Protein AF-A0A7V8XUY5-F1 (afdb_monomer_lite)

Secondary structure (DSSP, 8-state):
----EEEEE--SSGGG--SEEEEEE----GGGSS-----HHHH-BTTBTTTTS-HHHHHHHHTT-EEEEEE----SS--SEEEE-TTS-EEEEE--TT-HHHHHHHHHHHHHHHHHHHSS--SEEEEEEEGGGHHHHHHHHHSTT-S--TTSS-S-SEEEEES-GGG-S-S--EETTEE-TT-SHHHHHTPPEEEEEEETT---B-SS---TT--SBHHHHHHHHHHHHIIIIITTTEEEEEETT--S--STTSGGGEETTTEE---THHHHHHHHHHHHHHHHH--PPPPPB-SSHHHH-SS-SS--SSPPB--HHHHS-SEEEEEPPTTSTTTGGGSEEEEE-BSSSBPPB-TTS-B--SSSSSS--BPPBHHHHHHHTTSS-TT----HHHHHHHHHHHHHHHHHTT-S-HHHHHHHHHHHHH-

Sequence (427 aa):
DKGSAIMLLYPEESAGWNGRMWLTAHGAGPSFRDGSLKPWDKNYNPADTWRDISKHERLMLSKGFALAKTRRSAHKDRGDITVTFDDGTRAQERNLTEQPKMLLGWGLLAENVMKARLGKEPSRTYWYGHSSGARPGRLVNYQPGLNKGADGKPIIDGILAGDSGAGMWQPILHENGKDVLFTIPEDRARFVKQIETSHMLYWNTTEDDPPSYATRDYLANKRLNARVLRDKGLGDKHRVYEIEGISHSGGEYLPEGKRAPDVDILDVSRVMDAMIDLLDNWVEKGIEPPPSMSSWHELGDLDKDGVIENPAIRLPELACPTGIYAPYPPSGKDAGITETFFTPFDGKELEPLDGRGLFVDMNFTRVRDFRETIDQAWIRLGLLKPGERFSKDAYNACVKKSLETLKARKLLTPRVHEFYTQRMKTN

Radius of gyration: 22.45 Å; chains: 1; bounding box: 61×52×62 Å

Structure (mmCIF, N/CA/C/O backbone):
data_AF-A0A7V8XUY5-F1
#
_entry.id   AF-A0A7V8XUY5-F1
#
loop_
_atom_site.group_PDB
_atom_site.id
_atom_site.type_symbol
_atom_site.label_atom_id
_atom_site.label_alt_id
_atom_site.label_comp_id
_atom_site.label_asym_id
_atom_site.label_entity_id
_atom_site.label_seq_id
_atom_site.pdbx_PDB_ins_code
_atom_site.Cartn_x
_atom_site.Cartn_y
_atom_site.Cartn_z
_atom_site.occupancy
_atom_site.B_iso_or_equiv
_atom_site.auth_seq_id
_atom_site.auth_comp_id
_atom_site.auth_asym_id
_atom_site.auth_atom_id
_atom_site.pdbx_PDB_model_num
ATOM 1 N N . ASP A 1 1 ? -31.553 1.778 -3.150 1.00 53.78 1 ASP A N 1
ATOM 2 C CA . ASP A 1 1 ? -31.383 2.216 -1.754 1.00 53.78 1 ASP A CA 1
ATOM 3 C C . ASP A 1 1 ? -30.011 2.828 -1.566 1.00 53.78 1 ASP A C 1
ATOM 5 O O . ASP A 1 1 ? -29.052 2.306 -2.120 1.00 53.78 1 ASP A O 1
ATOM 9 N N . LYS A 1 2 ? -29.941 3.965 -0.865 1.00 63.38 2 LYS A N 1
ATOM 10 C CA . LYS A 1 2 ? -28.682 4.577 -0.416 1.00 63.38 2 LYS A CA 1
ATOM 11 C C . LYS A 1 2 ? -28.405 4.071 0.998 1.00 63.38 2 LYS A C 1
ATOM 13 O O . LYS A 1 2 ? -29.343 3.933 1.782 1.00 63.38 2 LYS A O 1
ATOM 18 N N . GLY A 1 3 ? -27.152 3.780 1.319 1.00 70.62 3 GLY A N 1
ATOM 19 C CA . GLY A 1 3 ? -26.808 3.347 2.663 1.00 70.62 3 GLY A CA 1
ATOM 20 C C . GLY A 1 3 ? -25.438 2.707 2.789 1.00 70.62 3 GLY A C 1
ATOM 21 O O . GLY A 1 3 ? -24.677 2.547 1.826 1.00 70.62 3 GLY A O 1
ATOM 22 N N . SER A 1 4 ? -25.186 2.301 4.025 1.00 79.19 4 SER A N 1
ATOM 23 C CA . SER A 1 4 ? -23.913 1.815 4.516 1.00 79.19 4 SER A CA 1
ATOM 24 C C . SER A 1 4 ? -24.110 0.484 5.246 1.00 79.19 4 SER A C 1
ATOM 26 O O . SER A 1 4 ? -25.086 0.313 5.974 1.00 79.19 4 SER A O 1
ATOM 28 N N . ALA A 1 5 ? -23.207 -0.471 5.042 1.00 81.75 5 ALA A N 1
ATOM 29 C CA . ALA A 1 5 ? -23.271 -1.803 5.636 1.00 81.75 5 ALA A CA 1
ATOM 30 C C . ALA A 1 5 ? -21.886 -2.357 5.960 1.00 81.75 5 ALA A C 1
ATOM 32 O O . ALA A 1 5 ? -20.858 -1.868 5.495 1.00 81.75 5 ALA A O 1
ATOM 33 N N . ILE A 1 6 ? -21.889 -3.441 6.724 1.00 87.56 6 ILE A N 1
ATOM 34 C CA . ILE A 1 6 ? -20.732 -4.287 6.962 1.00 87.56 6 ILE A CA 1
ATOM 35 C C . ILE A 1 6 ? -21.063 -5.711 6.512 1.00 87.56 6 ILE A C 1
ATOM 37 O O . ILE A 1 6 ? -22.145 -6.229 6.782 1.00 87.56 6 ILE A O 1
ATOM 41 N N . MET A 1 7 ? -20.136 -6.331 5.793 1.00 88.62 7 MET A N 1
ATOM 42 C CA . MET A 1 7 ? -20.178 -7.736 5.412 1.00 88.62 7 MET A CA 1
ATOM 43 C C . MET A 1 7 ? -19.160 -8.486 6.264 1.00 88.62 7 MET A C 1
ATOM 45 O O . MET A 1 7 ? -17.986 -8.121 6.286 1.00 88.62 7 MET A O 1
ATOM 49 N N . LEU A 1 8 ? -19.614 -9.525 6.960 1.00 93.00 8 LEU A N 1
ATOM 50 C CA . LEU A 1 8 ? -18.765 -10.358 7.805 1.00 93.00 8 LEU A CA 1
ATOM 51 C C . LEU A 1 8 ? -18.501 -11.690 7.107 1.00 93.00 8 LEU A C 1
ATOM 53 O O . LEU A 1 8 ? -19.445 -12.367 6.707 1.00 93.00 8 LEU A O 1
ATOM 57 N N . LEU A 1 9 ? -17.229 -12.058 6.972 1.00 93.25 9 LEU A N 1
ATOM 58 C CA . LEU A 1 9 ? -16.797 -13.361 6.479 1.00 93.25 9 LEU A CA 1
ATOM 59 C C . LEU A 1 9 ? -15.924 -14.007 7.550 1.00 93.25 9 LEU A C 1
ATOM 61 O O . LEU A 1 9 ? -14.898 -13.460 7.949 1.00 93.25 9 LEU A O 1
ATOM 65 N N . TYR A 1 10 ? -16.348 -15.167 8.026 1.00 94.19 10 TYR A N 1
ATOM 66 C CA . TYR A 1 10 ? -15.677 -15.946 9.059 1.00 94.19 10 TYR A CA 1
ATOM 67 C C . TYR A 1 10 ? -15.981 -17.432 8.814 1.00 94.19 10 TYR A C 1
ATOM 69 O O . TYR A 1 10 ? -16.979 -17.737 8.153 1.00 94.19 10 TYR A O 1
ATOM 77 N N . PRO A 1 11 ? -15.123 -18.360 9.269 1.00 91.69 11 PRO A N 1
ATOM 78 C CA . PRO A 1 11 ? -15.389 -19.786 9.117 1.00 91.69 11 PRO A CA 1
ATOM 79 C C . PRO A 1 11 ? -16.588 -20.198 9.973 1.00 91.69 11 PRO A C 1
ATOM 81 O O . PRO A 1 11 ? -16.829 -19.610 11.023 1.00 91.69 11 PRO A O 1
ATOM 84 N N . GLU A 1 12 ? -17.318 -21.219 9.531 1.00 89.94 12 GLU A N 1
ATOM 85 C CA . GLU A 1 12 ? -18.461 -21.767 10.273 1.00 89.94 12 GLU A 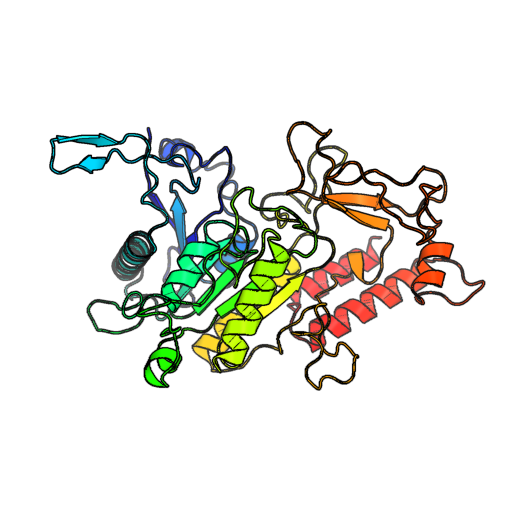CA 1
ATOM 86 C C . GLU A 1 12 ? -18.035 -22.309 11.643 1.00 89.94 12 GLU A C 1
ATOM 88 O O . GLU A 1 12 ? -18.663 -22.017 12.657 1.00 89.94 12 GLU A O 1
ATOM 93 N N . GLU A 1 13 ? -16.901 -23.012 11.673 1.00 90.31 13 GLU A N 1
ATOM 94 C CA . GLU A 1 13 ? -16.336 -23.604 12.878 1.00 90.31 13 GLU A CA 1
ATOM 95 C C . GLU A 1 13 ? -15.148 -22.801 13.410 1.00 90.31 13 GLU A C 1
ATOM 97 O O . GLU A 1 13 ? -14.248 -22.394 12.664 1.00 90.31 13 GLU A O 1
ATOM 102 N N . SER A 1 14 ? -15.082 -22.656 14.737 1.00 91.19 14 SER A N 1
ATOM 103 C CA . SER A 1 14 ? -14.012 -21.910 15.419 1.00 91.19 14 SER A CA 1
ATOM 104 C C . SER A 1 14 ? -12.604 -22.453 15.131 1.00 91.19 14 SER A C 1
ATOM 106 O O . SER A 1 14 ? -11.641 -21.687 15.135 1.00 91.19 14 SER A O 1
ATOM 108 N N . ALA A 1 15 ? -12.478 -23.750 14.827 1.00 91.19 15 ALA A N 1
ATOM 109 C CA . ALA A 1 15 ? -11.212 -24.397 14.485 1.00 91.19 15 ALA A CA 1
ATOM 110 C C . ALA A 1 15 ? -10.602 -23.888 13.165 1.00 91.19 15 ALA A C 1
ATOM 112 O O . ALA A 1 15 ? -9.388 -23.958 12.987 1.00 91.19 15 ALA A O 1
ATOM 113 N N . GLY A 1 16 ? -11.421 -23.354 12.250 1.00 91.56 16 GLY A N 1
ATOM 114 C CA . GLY A 1 16 ? -10.955 -22.759 10.994 1.00 91.56 16 GLY A CA 1
ATOM 115 C C . GLY A 1 16 ? -10.459 -21.317 11.136 1.00 91.56 16 GLY A C 1
ATOM 116 O O . GLY A 1 16 ? -9.984 -20.734 10.162 1.00 91.56 16 GLY A O 1
ATOM 117 N N . TRP A 1 17 ? -10.593 -20.716 12.322 1.00 97.12 17 TRP A N 1
ATOM 118 C CA . TRP A 1 17 ? -10.277 -19.315 12.577 1.00 97.12 17 TRP A CA 1
ATOM 119 C C . TRP A 1 17 ? -8.989 -19.171 13.385 1.00 97.12 17 TRP A C 1
ATOM 121 O O . TRP A 1 17 ? -8.842 -19.735 14.468 1.00 97.12 17 TRP A O 1
ATOM 131 N N . ASN A 1 18 ? -8.077 -18.320 12.916 1.00 97.12 18 ASN A N 1
ATOM 132 C CA . ASN A 1 18 ? -6.819 -18.041 13.608 1.00 97.12 18 ASN A CA 1
ATOM 133 C C . ASN A 1 18 ? -6.971 -17.118 14.838 1.00 97.12 18 ASN A C 1
ATOM 135 O O . ASN A 1 18 ? -5.969 -16.717 15.426 1.00 97.12 18 ASN A O 1
ATOM 139 N N . GLY A 1 19 ? -8.202 -16.755 15.216 1.00 97.56 19 GLY A N 1
ATOM 140 C CA . GLY A 1 19 ? -8.490 -15.889 16.359 1.00 97.56 19 GLY A CA 1
ATOM 141 C C . GLY A 1 19 ? -8.401 -14.388 16.076 1.00 97.56 19 GLY A C 1
ATOM 142 O O . GLY A 1 19 ? -8.595 -13.612 17.000 1.00 97.56 19 GLY A O 1
ATOM 143 N N . ARG A 1 20 ? -8.125 -13.951 14.840 1.00 98.38 20 ARG A N 1
ATOM 144 C CA . ARG A 1 20 ? -7.901 -12.536 14.490 1.00 98.38 20 ARG A CA 1
ATOM 145 C C . ARG A 1 20 ? -8.795 -12.072 13.337 1.00 98.38 20 ARG A C 1
ATOM 147 O O . ARG A 1 20 ? -9.275 -12.891 12.547 1.00 98.38 20 ARG A O 1
ATOM 154 N N . MET A 1 21 ? -9.025 -10.766 13.226 1.00 98.56 21 MET A N 1
ATOM 155 C CA . MET A 1 21 ? -9.943 -10.177 12.242 1.00 98.56 21 MET A CA 1
ATOM 156 C C . MET A 1 21 ? -9.320 -8.981 11.513 1.00 98.56 21 MET A C 1
ATOM 158 O O . MET A 1 21 ? -8.529 -8.245 12.090 1.00 98.56 21 MET A O 1
ATOM 162 N N . TRP A 1 22 ? -9.715 -8.754 10.260 1.00 98.69 22 TRP A N 1
ATOM 163 C CA . TRP A 1 22 ? -9.459 -7.513 9.526 1.00 98.69 22 TRP A CA 1
ATOM 164 C C . TRP A 1 22 ? -10.738 -6.693 9.369 1.00 98.69 22 TRP A C 1
ATOM 166 O O . TRP A 1 22 ? -11.705 -7.182 8.796 1.00 98.69 22 TRP A O 1
ATOM 176 N N . LEU A 1 23 ? -10.728 -5.432 9.794 1.00 97.94 23 LEU A N 1
ATOM 177 C CA . LEU A 1 23 ? -11.680 -4.411 9.365 1.00 97.94 23 LEU A CA 1
ATOM 178 C C . LEU A 1 23 ? -11.175 -3.787 8.058 1.00 97.94 23 LEU A C 1
ATOM 180 O O . LEU A 1 23 ? -10.074 -3.230 8.027 1.00 97.94 23 LEU A O 1
ATOM 184 N N . THR A 1 24 ? -11.961 -3.870 6.979 1.00 95.75 24 THR A N 1
ATOM 185 C CA . THR A 1 24 ? -11.545 -3.374 5.657 1.00 95.75 24 THR A CA 1
ATOM 186 C C . THR A 1 24 ? -12.368 -2.203 5.147 1.00 95.75 24 THR A C 1
ATOM 188 O O . THR A 1 24 ? -13.601 -2.212 5.174 1.00 95.75 24 THR A O 1
ATOM 191 N N . ALA A 1 25 ? -11.675 -1.176 4.653 1.00 91.88 25 ALA A N 1
ATOM 192 C CA . ALA A 1 25 ? -12.260 0.028 4.074 1.00 91.88 25 ALA A CA 1
ATOM 193 C C . ALA A 1 25 ? -11.848 0.193 2.606 1.00 91.88 25 ALA A C 1
ATOM 195 O O . ALA A 1 25 ? -10.669 0.319 2.277 1.00 91.88 25 ALA A O 1
ATOM 196 N N . HIS A 1 26 ? -12.831 0.219 1.705 1.00 86.88 26 HIS A N 1
ATOM 197 C CA . HIS A 1 26 ? -12.574 0.399 0.275 1.00 86.88 26 HIS A CA 1
ATOM 198 C C . HIS A 1 26 ? -12.222 1.854 -0.081 1.00 86.88 26 HIS A C 1
ATOM 200 O O . HIS A 1 26 ? -12.569 2.797 0.641 1.00 86.88 26 HIS A O 1
ATOM 206 N N . GLY A 1 27 ? -11.572 2.026 -1.232 1.00 85.19 27 GLY A N 1
ATOM 207 C CA . GLY A 1 27 ? -11.255 3.327 -1.817 1.00 85.19 27 GLY A CA 1
ATOM 208 C C . GLY A 1 27 ? -12.451 4.060 -2.426 1.00 85.19 27 GLY A C 1
ATOM 209 O O . GLY A 1 27 ? -13.584 3.566 -2.435 1.00 85.19 27 GLY A O 1
ATOM 210 N N . ALA A 1 28 ? -12.175 5.248 -2.964 1.00 77.44 28 ALA A N 1
ATOM 211 C CA . ALA A 1 28 ? -13.137 6.046 -3.707 1.00 77.44 28 ALA A CA 1
ATOM 212 C C . ALA A 1 28 ? -13.295 5.460 -5.114 1.00 77.44 28 ALA A C 1
ATOM 214 O O . ALA A 1 28 ? -12.325 5.006 -5.713 1.00 77.44 28 ALA A O 1
ATOM 215 N N . GLY A 1 29 ? -14.503 5.491 -5.671 1.00 68.19 29 GLY A N 1
ATOM 216 C CA . GLY A 1 29 ? -14.723 5.082 -7.055 1.00 68.19 29 GLY A CA 1
ATOM 217 C C . GLY A 1 29 ? -16.142 5.387 -7.529 1.00 68.19 29 GLY A C 1
ATOM 218 O O . GLY A 1 29 ? -17.010 5.645 -6.691 1.00 68.19 29 GLY A O 1
ATOM 219 N N . PRO A 1 30 ? -16.404 5.357 -8.851 1.00 53.91 30 PRO A N 1
ATOM 220 C CA . PRO A 1 30 ? -17.723 5.653 -9.418 1.00 53.91 30 PRO A CA 1
ATOM 221 C C . PRO A 1 30 ? -18.836 4.789 -8.811 1.00 53.91 30 PRO A C 1
ATOM 223 O O . PRO A 1 30 ? -19.889 5.306 -8.454 1.00 53.91 30 PRO A O 1
ATOM 226 N N . SER A 1 31 ? -18.552 3.503 -8.581 1.00 52.75 31 SER A N 1
ATOM 227 C CA . SER A 1 31 ? -19.456 2.533 -7.943 1.00 52.75 31 SER A CA 1
ATOM 228 C C . SER A 1 31 ? -19.712 2.778 -6.447 1.00 52.75 31 SER A C 1
ATOM 230 O O . SER A 1 31 ? -20.469 2.033 -5.833 1.00 52.75 31 SER A O 1
ATOM 232 N N . PHE A 1 32 ? -19.067 3.787 -5.852 1.00 58.09 32 PHE A N 1
ATOM 233 C CA . PHE A 1 32 ? -19.099 4.103 -4.419 1.00 58.09 32 PHE A CA 1
ATOM 234 C C . PHE A 1 32 ? -19.468 5.578 -4.148 1.00 58.09 32 PHE A C 1
ATOM 236 O O . PHE A 1 32 ? -19.212 6.083 -3.051 1.00 58.09 32 PHE A O 1
ATOM 243 N N . ARG A 1 33 ? -20.023 6.278 -5.155 1.00 53.84 33 ARG A N 1
ATOM 244 C CA . ARG A 1 33 ? -20.393 7.707 -5.092 1.00 53.84 33 ARG A CA 1
ATOM 245 C C . ARG A 1 33 ? -21.658 7.988 -4.275 1.00 53.84 33 ARG A C 1
ATOM 247 O O . ARG A 1 33 ? -21.668 8.974 -3.549 1.00 53.84 33 ARG A O 1
ATOM 254 N N . ASP A 1 34 ? -22.660 7.110 -4.341 1.00 52.06 34 ASP A N 1
ATOM 255 C CA . ASP A 1 34 ? -24.000 7.341 -3.765 1.00 52.06 34 ASP A CA 1
ATOM 256 C C . ASP A 1 34 ? -24.362 6.328 -2.655 1.00 52.06 34 ASP A C 1
ATOM 258 O O . ASP A 1 34 ? -25.534 6.026 -2.415 1.00 52.06 34 ASP A O 1
ATOM 262 N N . GLY A 1 35 ? -23.346 5.771 -1.990 1.00 53.84 35 GLY A N 1
ATOM 263 C CA . GLY A 1 35 ? -23.465 4.590 -1.133 1.00 53.84 35 GLY A CA 1
ATOM 264 C C . GLY A 1 35 ? -23.275 3.292 -1.926 1.00 53.84 35 GLY A C 1
ATOM 265 O O . GLY A 1 35 ? -23.470 3.240 -3.138 1.00 53.84 35 GLY A O 1
ATOM 266 N N . SER A 1 36 ? -22.829 2.233 -1.249 1.00 55.28 36 SER A N 1
ATOM 267 C CA . SER A 1 36 ? -22.523 0.935 -1.884 1.00 55.28 36 SER A CA 1
ATOM 268 C C . SER A 1 36 ? -23.436 -0.199 -1.438 1.00 55.28 36 SER A C 1
ATOM 270 O O . SER A 1 36 ? -23.200 -1.369 -1.758 1.00 55.28 36 SER A O 1
ATOM 272 N N . LEU A 1 37 ? -24.511 0.147 -0.730 1.00 59.25 37 LEU A N 1
ATOM 273 C CA . LEU A 1 37 ? -25.573 -0.784 -0.408 1.00 59.25 37 LEU A CA 1
ATOM 274 C C . LEU A 1 37 ? -26.381 -1.101 -1.674 1.00 59.25 37 LEU A C 1
ATOM 276 O O . LEU A 1 37 ? -27.351 -0.425 -2.007 1.00 59.25 37 LEU A O 1
ATOM 280 N N . LYS A 1 38 ? -25.999 -2.162 -2.390 1.00 60.84 38 LYS A N 1
ATOM 281 C CA . LYS A 1 38 ? -26.954 -2.825 -3.286 1.00 60.84 38 LYS A CA 1
ATOM 282 C C . LYS A 1 38 ? -27.984 -3.555 -2.406 1.00 60.84 38 LYS A C 1
ATOM 284 O O . LYS A 1 38 ? -27.654 -3.889 -1.262 1.00 60.84 38 LYS A O 1
ATOM 289 N N . PRO A 1 39 ? -29.195 -3.844 -2.910 1.00 59.28 39 PRO A N 1
ATOM 290 C CA . PRO A 1 39 ? -30.073 -4.841 -2.298 1.00 59.28 39 PRO A CA 1
ATOM 291 C C . PRO A 1 39 ? -29.280 -6.096 -1.884 1.00 59.28 39 PRO A C 1
ATOM 293 O O . PRO A 1 39 ? -28.340 -6.482 -2.583 1.00 59.28 39 PRO A O 1
ATOM 296 N N . TRP A 1 40 ? -29.575 -6.679 -0.716 1.00 51.84 40 TRP A N 1
ATOM 297 C CA . TRP A 1 40 ? -28.781 -7.773 -0.123 1.00 51.84 40 TRP A CA 1
ATOM 298 C C . TRP A 1 40 ? -28.579 -8.957 -1.085 1.00 51.84 40 TRP A C 1
ATOM 300 O O . TRP A 1 40 ? -27.462 -9.449 -1.236 1.00 51.84 40 TRP A O 1
ATOM 310 N N . ASP A 1 41 ? -29.630 -9.320 -1.818 1.00 55.03 41 ASP A N 1
ATOM 311 C CA . ASP A 1 41 ? -29.665 -10.332 -2.882 1.00 55.03 41 ASP A CA 1
ATOM 312 C C . ASP A 1 41 ? -28.768 -10.005 -4.092 1.00 55.03 41 ASP A C 1
ATOM 314 O O . ASP A 1 41 ? -28.445 -10.882 -4.887 1.00 55.03 41 ASP A O 1
ATOM 318 N N . LYS A 1 42 ? -28.319 -8.752 -4.224 1.00 59.84 42 LYS A N 1
ATOM 319 C CA . LYS A 1 42 ? -27.369 -8.291 -5.250 1.00 59.84 42 LYS A CA 1
ATOM 320 C C . LYS A 1 42 ? -25.944 -8.089 -4.725 1.00 59.84 42 LYS A C 1
ATOM 322 O O . LYS A 1 42 ? -25.043 -7.841 -5.528 1.00 59.84 42 LYS A O 1
ATOM 327 N N . ASN A 1 43 ? -25.728 -8.160 -3.408 1.00 55.38 43 ASN A N 1
ATOM 328 C CA . ASN A 1 43 ? -24.393 -8.118 -2.787 1.00 55.38 43 ASN A CA 1
ATOM 329 C C . ASN A 1 43 ? -23.746 -9.504 -2.687 1.00 55.38 43 ASN A C 1
ATOM 331 O O . ASN A 1 43 ? -22.536 -9.597 -2.484 1.00 55.38 43 ASN A O 1
ATOM 335 N N . TYR A 1 44 ? -24.544 -10.562 -2.811 1.00 61.44 44 TYR A N 1
ATOM 336 C CA . TYR A 1 44 ? -24.095 -11.942 -2.780 1.00 61.44 44 TYR A CA 1
ATOM 337 C C . TYR A 1 44 ? -24.651 -12.666 -4.002 1.00 61.44 44 TYR A C 1
ATOM 339 O O . TYR A 1 44 ? -25.852 -12.894 -4.102 1.00 61.44 44 TYR A O 1
ATOM 347 N N . ASN A 1 45 ? -23.772 -13.008 -4.942 1.00 67.50 45 ASN A N 1
ATOM 348 C CA . ASN A 1 45 ? -24.102 -13.929 -6.020 1.00 67.50 45 ASN A CA 1
ATOM 349 C C . ASN A 1 45 ? -23.619 -15.325 -5.602 1.00 67.50 45 ASN A C 1
ATOM 351 O O . ASN A 1 45 ? -22.406 -15.527 -5.563 1.00 67.50 45 ASN A O 1
ATOM 355 N N . PRO A 1 46 ? -24.504 -16.298 -5.327 1.00 69.25 46 PRO A N 1
ATOM 356 C CA . PRO A 1 46 ? -24.080 -17.658 -4.994 1.00 69.25 46 PRO A CA 1
ATOM 357 C C . PRO A 1 46 ? -23.228 -18.302 -6.098 1.00 69.25 46 PRO A C 1
ATOM 359 O O . PRO A 1 46 ? -22.380 -19.140 -5.809 1.00 69.25 46 PRO A O 1
ATOM 362 N N . ALA A 1 47 ? -23.423 -17.891 -7.358 1.00 75.75 47 ALA A N 1
ATOM 363 C CA . ALA A 1 47 ? -22.642 -18.373 -8.495 1.00 75.75 47 ALA A CA 1
ATOM 364 C C . ALA A 1 47 ? -21.261 -17.697 -8.625 1.00 75.75 47 ALA A C 1
ATOM 366 O O . ALA A 1 47 ? -20.410 -18.191 -9.356 1.00 75.75 47 ALA A O 1
ATOM 367 N N . ASP A 1 48 ? -21.033 -16.575 -7.935 1.00 74.69 48 ASP A N 1
ATOM 368 C CA . ASP A 1 48 ? -19.747 -15.870 -7.895 1.00 74.69 48 ASP A CA 1
ATOM 369 C C . ASP A 1 48 ? -19.574 -15.187 -6.533 1.00 74.69 48 ASP A C 1
ATOM 371 O O . ASP A 1 48 ? -19.666 -13.963 -6.381 1.00 74.69 48 ASP A O 1
ATOM 375 N N . THR A 1 49 ? -19.361 -16.017 -5.511 1.00 71.94 49 THR A N 1
ATOM 376 C CA . THR A 1 49 ? -19.251 -15.596 -4.107 1.00 71.94 49 THR A CA 1
ATOM 377 C C . THR A 1 49 ? -18.038 -14.708 -3.840 1.00 71.94 49 THR A C 1
ATOM 379 O O . THR A 1 49 ? -17.964 -14.050 -2.803 1.00 71.94 49 THR A O 1
ATOM 382 N N . TRP A 1 50 ? -17.099 -14.646 -4.785 1.00 76.25 50 TRP A N 1
ATOM 383 C CA . TRP A 1 50 ? -15.846 -13.922 -4.647 1.00 76.25 50 TRP A CA 1
ATOM 384 C C . TRP A 1 50 ? -15.812 -12.587 -5.388 1.00 76.25 50 TRP A C 1
ATOM 386 O O . TRP A 1 50 ? -14.862 -11.826 -5.191 1.00 76.25 50 TRP A O 1
ATOM 396 N N . ARG A 1 51 ? -16.815 -12.280 -6.220 1.00 75.69 51 ARG A N 1
ATOM 397 C CA . ARG A 1 51 ? -16.864 -11.064 -7.048 1.00 75.69 51 ARG A CA 1
ATOM 398 C C . ARG A 1 51 ? -16.557 -9.784 -6.279 1.00 75.69 51 ARG A C 1
ATOM 400 O O . ARG A 1 51 ? -15.805 -8.935 -6.746 1.00 75.69 51 ARG A O 1
ATOM 407 N N . ASP A 1 52 ? -17.154 -9.662 -5.099 1.00 76.50 52 ASP A N 1
ATOM 408 C CA . ASP A 1 52 ? -17.062 -8.471 -4.260 1.00 76.50 52 ASP A CA 1
ATOM 409 C C . ASP A 1 52 ? -15.933 -8.574 -3.213 1.00 76.50 52 ASP A C 1
ATOM 411 O O . ASP A 1 52 ? -15.835 -7.706 -2.349 1.00 76.50 52 ASP A O 1
ATOM 415 N N . ILE A 1 53 ? -15.072 -9.597 -3.279 1.00 85.69 53 ILE A N 1
ATOM 416 C CA . ILE A 1 53 ? -13.919 -9.798 -2.388 1.00 85.69 53 ILE A CA 1
ATOM 417 C C . ILE A 1 53 ? -12.623 -9.609 -3.185 1.00 85.69 53 ILE A C 1
ATOM 419 O O . ILE A 1 53 ? -12.343 -10.363 -4.126 1.00 85.69 53 ILE A O 1
ATOM 423 N N . SER A 1 54 ? -11.823 -8.611 -2.801 1.00 88.00 54 SER A N 1
ATOM 424 C CA . SER A 1 54 ? -10.564 -8.276 -3.476 1.00 88.00 54 SER A CA 1
ATOM 425 C C . SER A 1 54 ? -9.526 -9.383 -3.304 1.00 88.00 54 SER A C 1
ATOM 427 O O . SER A 1 54 ? -9.598 -10.184 -2.369 1.00 88.00 54 SER A O 1
ATOM 429 N N . LYS A 1 55 ? -8.504 -9.422 -4.165 1.00 90.75 55 LYS A N 1
ATOM 430 C CA . LYS A 1 55 ? -7.384 -10.360 -3.987 1.00 90.75 55 LYS A CA 1
ATOM 431 C C . LYS A 1 55 ? -6.743 -10.232 -2.604 1.00 90.75 55 LYS A C 1
ATOM 433 O O . LYS A 1 55 ? -6.438 -11.251 -2.000 1.00 90.75 55 LYS A O 1
ATOM 438 N N . HIS A 1 56 ? -6.592 -9.019 -2.073 1.00 93.31 56 HIS A N 1
ATOM 439 C CA . HIS A 1 56 ? -5.994 -8.797 -0.751 1.00 93.31 56 HIS A CA 1
ATOM 440 C C . HIS A 1 56 ? -6.855 -9.365 0.382 1.00 93.31 56 HIS A C 1
ATOM 442 O O . HIS A 1 56 ? -6.344 -10.036 1.274 1.00 93.31 56 HIS A O 1
ATOM 448 N N . GLU A 1 57 ? -8.171 -9.192 0.301 1.00 94.06 57 GLU A N 1
ATOM 449 C CA . GLU A 1 57 ? -9.116 -9.781 1.253 1.00 94.06 57 GLU A CA 1
ATOM 450 C C . GLU A 1 57 ? -9.119 -11.316 1.177 1.00 94.06 57 GLU A C 1
ATOM 452 O O . GLU A 1 57 ? -9.140 -11.994 2.204 1.00 94.06 57 GLU A O 1
ATOM 457 N N . ARG A 1 58 ? -9.009 -11.889 -0.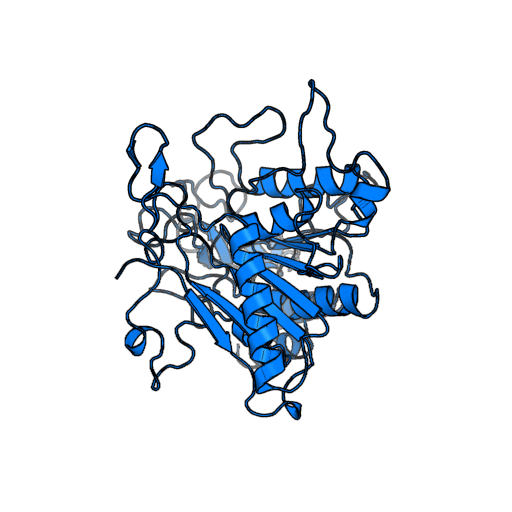030 1.00 93.69 58 ARG A N 1
ATOM 458 C CA . ARG A 1 58 ? -8.846 -13.344 -0.208 1.00 93.69 58 ARG A CA 1
ATOM 459 C C . ARG A 1 58 ? -7.550 -13.852 0.424 1.00 93.69 58 ARG A C 1
ATOM 461 O O . ARG A 1 58 ? -7.551 -14.935 1.004 1.00 93.69 58 ARG A O 1
ATOM 468 N N . LEU A 1 59 ? -6.458 -13.083 0.352 1.00 95.19 59 LEU A N 1
ATOM 469 C CA . LEU A 1 59 ? -5.207 -13.427 1.036 1.00 95.19 59 LEU A CA 1
ATOM 470 C C . LEU A 1 59 ? -5.404 -13.473 2.557 1.00 95.19 59 LEU A C 1
ATOM 472 O O . LEU A 1 59 ? -4.980 -14.447 3.177 1.00 95.19 59 LEU A O 1
ATOM 476 N N . MET A 1 60 ? -6.095 -12.487 3.140 1.00 97.38 60 MET A N 1
ATOM 477 C CA . MET A 1 60 ? -6.417 -12.459 4.576 1.00 97.38 60 MET A CA 1
ATOM 478 C C . MET A 1 60 ? -7.231 -13.690 4.989 1.00 97.38 60 MET A C 1
ATOM 480 O O . MET A 1 60 ? -6.844 -14.406 5.912 1.00 97.38 60 MET A O 1
ATOM 484 N N . LEU A 1 61 ? -8.301 -14.004 4.255 1.00 96.00 61 LEU A N 1
ATOM 485 C CA . LEU A 1 61 ? -9.117 -15.196 4.507 1.00 96.00 61 LEU A CA 1
ATOM 486 C C . LEU A 1 61 ? -8.289 -16.485 4.384 1.00 96.00 61 LEU A C 1
ATOM 488 O O . LEU A 1 61 ? -8.375 -17.359 5.242 1.00 96.00 61 LEU A O 1
ATOM 492 N N . SER A 1 62 ? -7.416 -16.584 3.372 1.00 94.94 62 SER A N 1
ATOM 493 C CA . SER A 1 62 ? -6.548 -17.759 3.176 1.00 94.94 62 SER A CA 1
ATOM 494 C C . SER A 1 62 ? -5.537 -17.982 4.307 1.00 94.94 62 SER A C 1
ATOM 496 O O . SER A 1 62 ? -5.051 -19.095 4.483 1.00 94.94 62 SER A O 1
ATOM 498 N N . LYS A 1 63 ? -5.234 -16.938 5.089 1.00 96.81 63 LYS A N 1
ATOM 499 C CA . LYS A 1 63 ? -4.373 -16.994 6.281 1.00 96.81 63 LYS A CA 1
ATOM 500 C C . LYS A 1 63 ? -5.172 -17.220 7.578 1.00 96.81 63 LYS A C 1
ATOM 502 O O . LYS A 1 63 ? -4.627 -17.101 8.678 1.00 96.81 63 LYS A O 1
ATOM 507 N N . GLY A 1 64 ? -6.463 -17.535 7.461 1.00 96.75 64 GLY A N 1
ATOM 508 C CA . GLY A 1 64 ? -7.349 -17.880 8.573 1.00 96.75 64 GLY A CA 1
ATOM 509 C C . GLY A 1 64 ? -7.895 -16.685 9.354 1.00 96.75 64 GLY A C 1
ATOM 510 O O . GLY A 1 64 ? -8.439 -16.887 10.438 1.00 96.75 64 GLY A O 1
ATOM 511 N N . PHE A 1 65 ? -7.739 -15.454 8.856 1.00 98.25 65 PHE A N 1
ATOM 512 C CA . PHE A 1 65 ? -8.372 -14.290 9.476 1.00 98.25 65 PHE A CA 1
ATOM 513 C C . PHE A 1 65 ? -9.862 -14.242 9.135 1.00 98.25 65 PHE A C 1
ATOM 515 O O . PHE A 1 65 ? -10.268 -14.633 8.041 1.00 98.25 65 PHE A O 1
ATOM 522 N N . ALA A 1 66 ? -10.664 -13.686 10.039 1.00 97.94 66 ALA A N 1
ATOM 523 C CA . ALA A 1 66 ? -11.996 -13.204 9.691 1.00 97.94 66 ALA A CA 1
ATOM 524 C C . ALA A 1 66 ? -11.923 -11.821 9.025 1.00 97.94 66 ALA A C 1
ATOM 526 O O . ALA A 1 66 ? -10.934 -11.097 9.167 1.00 97.94 66 ALA A O 1
ATOM 527 N N . LEU A 1 67 ? -12.982 -11.443 8.316 1.00 96.81 67 LEU A N 1
ATOM 528 C CA . LEU A 1 67 ? -13.067 -10.203 7.556 1.00 96.81 67 LEU A CA 1
ATOM 529 C C . LEU A 1 67 ? -14.358 -9.447 7.880 1.00 96.81 67 LEU A C 1
ATOM 531 O O . LEU A 1 67 ? -15.457 -9.965 7.706 1.00 96.81 67 LEU A O 1
ATOM 535 N N . ALA A 1 68 ? -14.203 -8.197 8.288 1.00 96.44 68 ALA A N 1
ATOM 536 C CA . ALA A 1 68 ? -15.233 -7.194 8.484 1.00 96.44 68 ALA A CA 1
ATOM 537 C C . ALA A 1 68 ? -15.130 -6.154 7.363 1.00 96.44 68 ALA A C 1
ATOM 539 O O . ALA A 1 68 ? -14.465 -5.128 7.494 1.00 96.44 68 ALA A O 1
ATOM 540 N N . LYS A 1 69 ? -15.773 -6.423 6.225 1.00 92.44 69 LYS A N 1
ATOM 541 C CA . LYS A 1 69 ? -15.713 -5.556 5.048 1.00 92.44 69 LYS A CA 1
ATOM 542 C C . LYS A 1 69 ? -16.765 -4.466 5.104 1.00 92.44 69 LYS A C 1
ATOM 544 O O . LYS A 1 69 ? -17.963 -4.737 5.049 1.00 92.44 69 LYS A O 1
ATOM 549 N N . THR A 1 70 ? -16.322 -3.220 5.131 1.00 88.88 70 THR A N 1
ATOM 550 C CA . THR A 1 70 ? -17.226 -2.074 5.086 1.00 88.88 70 THR A CA 1
ATOM 551 C C . THR A 1 70 ? -17.718 -1.808 3.663 1.00 88.88 70 THR A C 1
ATOM 553 O O . THR A 1 70 ? -16.988 -1.970 2.686 1.00 88.88 70 THR A O 1
ATOM 556 N N . ARG A 1 71 ? -18.977 -1.391 3.544 1.00 84.69 71 ARG A N 1
ATOM 557 C CA . ARG A 1 71 ? -19.625 -0.888 2.330 1.00 84.69 71 ARG A CA 1
ATOM 558 C C . ARG A 1 71 ? -20.195 0.476 2.671 1.00 84.69 71 ARG A C 1
ATOM 560 O O . ARG A 1 71 ? -21.153 0.566 3.429 1.00 84.69 71 ARG A O 1
ATOM 567 N N . ARG A 1 72 ? -19.567 1.541 2.184 1.00 83.75 72 ARG A N 1
ATOM 568 C CA . ARG A 1 72 ? -19.883 2.917 2.583 1.00 83.75 72 ARG A CA 1
ATOM 569 C C . ARG A 1 72 ? -19.737 3.897 1.425 1.00 83.75 72 ARG A C 1
ATOM 571 O O . ARG A 1 72 ? -19.235 3.529 0.360 1.00 83.75 72 ARG A O 1
ATOM 578 N N . SER A 1 73 ? -20.127 5.145 1.647 1.00 80.69 73 SER A N 1
ATOM 579 C CA . SER A 1 73 ? -19.732 6.247 0.773 1.00 80.69 73 SER A CA 1
ATOM 580 C C . SER A 1 73 ? -18.248 6.563 0.981 1.00 80.69 73 SER A C 1
ATOM 582 O O . SER A 1 73 ? -17.750 6.670 2.102 1.00 80.69 73 SER A O 1
ATOM 584 N N . ALA A 1 74 ? -17.502 6.668 -0.111 1.00 78.19 74 ALA A N 1
ATOM 585 C CA . ALA A 1 74 ? -16.053 6.888 -0.057 1.00 78.19 74 ALA A CA 1
ATOM 586 C C . ALA A 1 74 ? -15.601 8.035 -0.966 1.00 78.19 74 ALA A C 1
ATOM 588 O O . ALA A 1 74 ? -14.404 8.233 -1.168 1.00 78.19 74 ALA A O 1
ATOM 589 N N . HIS A 1 75 ? -16.559 8.756 -1.553 1.00 74.44 75 HIS A N 1
ATOM 590 C CA . HIS A 1 75 ? -16.308 9.894 -2.422 1.00 74.44 75 HIS A CA 1
ATOM 591 C C . HIS A 1 75 ? -16.189 11.179 -1.598 1.00 74.44 75 HIS A C 1
ATOM 593 O O . HIS A 1 75 ? -16.982 11.405 -0.689 1.00 74.44 75 HIS A O 1
ATOM 599 N N . LYS A 1 76 ? -15.223 12.045 -1.920 1.00 68.25 76 LYS A N 1
ATOM 600 C CA . LYS A 1 76 ? -14.957 13.263 -1.134 1.00 68.25 76 LYS A CA 1
ATOM 601 C C . LYS A 1 76 ? -16.125 14.263 -1.134 1.00 68.25 76 LYS A C 1
ATOM 603 O O . LYS A 1 76 ? -16.421 14.849 -0.102 1.00 68.25 76 LYS A O 1
ATOM 608 N N . ASP A 1 77 ? -16.827 14.392 -2.262 1.00 68.62 77 ASP A N 1
ATOM 609 C CA . ASP A 1 77 ? -17.840 15.447 -2.452 1.00 68.62 77 ASP A CA 1
ATOM 610 C C . ASP A 1 77 ? -19.294 14.949 -2.402 1.00 68.62 77 ASP A C 1
ATOM 612 O O . ASP A 1 77 ? -20.215 15.742 -2.580 1.00 68.62 77 ASP A O 1
ATOM 616 N N . ARG A 1 78 ? -19.520 13.638 -2.234 1.00 72.31 78 ARG A N 1
ATOM 617 C CA . ARG A 1 78 ? -20.860 13.026 -2.282 1.00 72.31 78 ARG A CA 1
ATOM 618 C C . ARG A 1 78 ? -20.966 11.842 -1.334 1.00 72.31 78 ARG A C 1
ATOM 620 O O . ARG A 1 78 ? -19.995 11.109 -1.150 1.00 72.31 78 ARG A O 1
ATOM 627 N N . GLY A 1 79 ? -22.148 11.649 -0.767 1.00 78.19 79 GLY A N 1
ATOM 628 C CA . GLY A 1 79 ? -22.460 10.510 0.081 1.00 78.19 79 GLY A CA 1
ATOM 629 C C . GLY A 1 79 ? -23.952 10.226 0.197 1.00 78.19 79 GLY A C 1
ATOM 630 O O . GLY A 1 79 ? -24.776 10.690 -0.589 1.00 78.19 79 GLY A O 1
ATOM 631 N N . ASP A 1 80 ? -24.291 9.437 1.206 1.00 77.62 80 ASP A N 1
ATOM 632 C CA . ASP A 1 80 ? -25.606 8.844 1.436 1.00 77.62 80 ASP A CA 1
ATOM 633 C C . ASP A 1 80 ? -26.363 9.475 2.615 1.00 77.62 80 ASP A C 1
ATOM 635 O O . ASP A 1 80 ? -27.475 9.049 2.922 1.00 77.62 80 ASP A O 1
ATOM 639 N N . ILE A 1 81 ? -25.804 10.506 3.262 1.00 79.00 81 ILE A N 1
ATOM 640 C CA . ILE A 1 81 ? -26.353 11.075 4.500 1.00 79.00 81 ILE A CA 1
ATOM 641 C C . ILE A 1 81 ? -26.943 12.469 4.260 1.00 79.00 81 ILE A C 1
ATOM 643 O O . ILE A 1 81 ? -26.335 13.324 3.620 1.00 79.00 81 ILE A O 1
ATOM 647 N N . THR A 1 82 ? -28.131 12.718 4.821 1.00 84.56 82 THR A N 1
ATOM 648 C CA . THR A 1 82 ? -28.691 14.071 4.957 1.00 84.56 82 THR A CA 1
ATOM 649 C C . THR A 1 82 ? -28.402 14.597 6.356 1.00 84.56 82 THR A C 1
ATOM 651 O O . THR A 1 82 ? -28.794 13.982 7.344 1.00 84.56 82 THR A O 1
ATOM 654 N N . VAL A 1 83 ? -27.735 15.744 6.435 1.00 86.31 83 VAL A N 1
ATOM 655 C CA . VAL A 1 83 ? -27.452 16.458 7.683 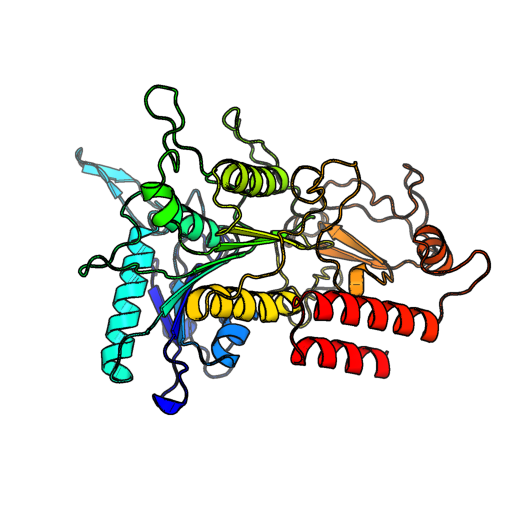1.00 86.31 83 VAL A CA 1
ATOM 656 C C . VAL A 1 83 ? -28.496 17.550 7.858 1.00 86.31 83 VAL A C 1
ATOM 658 O O . VAL A 1 83 ? -28.736 18.315 6.927 1.00 86.31 83 VAL A O 1
ATOM 661 N N . THR A 1 84 ? -29.122 17.618 9.031 1.00 92.50 84 THR A N 1
ATOM 662 C CA . THR A 1 84 ? -29.968 18.754 9.424 1.00 92.50 84 THR A CA 1
ATOM 663 C C . THR A 1 84 ? -29.179 19.587 10.423 1.00 92.50 84 THR A C 1
ATOM 665 O O . THR A 1 84 ? -28.701 19.035 11.411 1.00 92.50 84 THR A O 1
ATOM 668 N N . PHE A 1 85 ? -28.989 20.868 10.129 1.00 91.50 85 PHE A N 1
ATOM 669 C CA . PHE A 1 85 ? -28.312 21.812 11.014 1.00 91.50 85 PHE A CA 1
ATOM 670 C C . PHE A 1 85 ? -29.277 22.340 12.083 1.00 91.50 85 PHE A C 1
ATOM 672 O O . PHE A 1 85 ? -30.493 22.173 11.967 1.00 91.50 85 PHE A O 1
ATOM 679 N N . ASP A 1 86 ? -28.737 22.989 13.115 1.00 93.56 86 ASP A N 1
ATOM 680 C CA . ASP A 1 86 ? -29.518 23.494 14.255 1.00 93.56 86 ASP A CA 1
ATOM 681 C C . ASP A 1 86 ? -30.573 24.540 13.849 1.00 93.56 86 ASP A C 1
ATOM 683 O O . ASP A 1 86 ? -31.605 24.669 14.503 1.00 93.56 86 ASP A O 1
ATOM 687 N N . ASP A 1 87 ? -30.357 25.249 12.738 1.00 95.19 87 ASP A N 1
ATOM 688 C CA . ASP A 1 87 ? -31.314 26.195 12.148 1.00 95.19 87 ASP A CA 1
ATOM 689 C C . ASP A 1 87 ? -32.424 25.516 11.315 1.00 95.19 87 ASP A C 1
ATOM 691 O O . ASP A 1 87 ? -33.254 26.185 10.698 1.00 95.19 87 ASP A O 1
ATOM 695 N N . GLY A 1 88 ? -32.445 24.180 11.278 1.00 94.12 88 GLY A N 1
ATOM 696 C CA . GLY A 1 88 ? -33.393 23.369 10.517 1.00 94.12 88 GLY A CA 1
ATOM 697 C C . GLY A 1 88 ? -33.052 23.217 9.032 1.00 94.12 88 GLY A C 1
ATOM 698 O O . GLY A 1 88 ? -33.730 22.457 8.330 1.00 94.12 88 GLY A O 1
ATOM 699 N N . THR A 1 89 ? -32.006 23.884 8.532 1.00 95.19 89 THR A N 1
ATOM 700 C CA . THR A 1 89 ? -31.569 23.723 7.142 1.00 95.19 89 THR A CA 1
ATOM 701 C C . THR A 1 89 ? -30.984 22.332 6.916 1.00 95.19 89 THR A C 1
ATOM 703 O O . THR A 1 89 ? -30.465 21.679 7.824 1.00 95.19 89 THR A O 1
ATOM 706 N N . ARG A 1 90 ? -31.100 21.832 5.681 1.00 92.69 90 ARG A N 1
ATOM 707 C CA . ARG A 1 90 ? -30.669 20.477 5.324 1.00 92.69 90 ARG A CA 1
ATOM 708 C C . ARG A 1 90 ? -29.573 20.500 4.274 1.00 92.69 90 ARG A C 1
ATOM 710 O O . ARG A 1 90 ? -29.747 21.034 3.184 1.00 92.69 90 ARG A O 1
ATOM 717 N N . ALA A 1 91 ? -28.476 19.827 4.585 1.00 86.50 91 ALA A N 1
ATOM 718 C CA . ALA A 1 91 ? -27.413 19.480 3.662 1.00 86.50 91 ALA A CA 1
ATOM 719 C C . ALA A 1 91 ? -27.592 18.028 3.204 1.00 86.50 91 ALA A C 1
ATOM 721 O O . ALA A 1 91 ? -27.389 17.096 3.982 1.00 86.50 91 ALA A O 1
ATOM 722 N N . GLN A 1 92 ? -27.964 17.827 1.943 1.00 85.75 92 GLN A N 1
ATOM 723 C CA . GLN A 1 92 ? -28.106 16.490 1.366 1.00 85.75 92 GLN A CA 1
ATOM 724 C C . GLN A 1 92 ? -26.759 15.932 0.883 1.00 85.75 92 GLN A C 1
ATOM 726 O O . GLN A 1 92 ? -25.798 16.676 0.690 1.00 85.75 92 GLN A O 1
ATOM 731 N N . GLU A 1 93 ? -26.718 14.611 0.692 1.00 80.69 93 GLU A N 1
ATOM 732 C CA . GLU A 1 93 ? -25.616 13.878 0.046 1.00 80.69 93 GLU A CA 1
ATOM 733 C C . GLU A 1 93 ? -24.239 14.121 0.677 1.00 80.69 93 GLU A C 1
ATOM 735 O O . GLU A 1 93 ? -23.212 14.188 -0.000 1.00 80.69 93 GLU A O 1
ATOM 740 N N . ARG A 1 94 ? -24.202 14.246 2.005 1.00 81.50 94 ARG A N 1
ATOM 741 C CA . ARG A 1 94 ? -22.958 14.373 2.758 1.00 81.50 94 ARG A CA 1
ATOM 742 C C . ARG A 1 94 ? -22.320 13.008 2.968 1.00 81.50 94 ARG A C 1
ATOM 744 O O . ARG A 1 94 ? -22.994 12.020 3.254 1.00 81.50 94 ARG A O 1
ATOM 751 N N . ASN A 1 95 ? -20.996 12.974 2.867 1.00 79.50 95 ASN A N 1
ATOM 752 C CA . ASN A 1 95 ? -20.199 11.824 3.262 1.00 79.50 95 ASN A CA 1
ATOM 753 C C . ASN A 1 95 ? -19.704 12.017 4.700 1.00 79.50 95 ASN A C 1
ATOM 755 O O . ASN A 1 95 ? -18.754 12.758 4.940 1.00 79.50 95 ASN A O 1
ATOM 759 N N . LEU A 1 96 ? -20.342 11.335 5.653 1.00 78.50 96 LEU A N 1
ATOM 760 C CA . LEU A 1 96 ? -19.836 11.220 7.029 1.00 78.50 96 LEU A CA 1
ATOM 761 C C . LEU A 1 96 ? -19.224 9.840 7.303 1.00 78.50 96 LEU A C 1
ATOM 763 O O . LEU A 1 96 ? -18.837 9.541 8.428 1.00 78.50 96 LEU A O 1
ATOM 767 N N . THR A 1 97 ? -19.120 8.988 6.286 1.00 76.19 97 THR A N 1
ATOM 768 C CA . THR A 1 97 ? -18.711 7.589 6.436 1.00 76.19 97 THR A CA 1
ATOM 769 C C . THR A 1 97 ? -17.202 7.384 6.288 1.00 76.19 97 THR A C 1
ATOM 771 O O . THR A 1 97 ? -16.695 6.281 6.475 1.00 76.19 97 THR A O 1
ATOM 774 N N . GLU A 1 98 ? -16.449 8.454 6.016 1.00 77.88 98 GLU A N 1
ATOM 775 C CA . GLU A 1 98 ? -14.986 8.489 6.172 1.00 77.88 98 GLU A CA 1
ATOM 776 C C . GLU A 1 98 ? -14.529 8.788 7.606 1.00 77.88 98 GLU A C 1
ATOM 778 O O . GLU A 1 98 ? -13.331 8.767 7.881 1.00 77.88 98 GLU A O 1
ATOM 783 N N . GLN A 1 99 ? -15.460 9.032 8.532 1.00 85.00 99 GLN A N 1
ATOM 784 C CA . GLN A 1 99 ? -15.146 9.248 9.941 1.00 85.00 99 GLN A CA 1
ATOM 785 C C . GLN A 1 99 ? -14.656 7.938 10.579 1.00 85.00 99 GLN A C 1
ATOM 787 O O . GLN A 1 99 ? -15.430 6.976 10.651 1.00 85.00 99 GLN A O 1
ATOM 792 N N . PRO A 1 100 ? -13.415 7.864 11.103 1.00 88.75 100 PRO A N 1
ATOM 793 C CA . PRO A 1 100 ? -12.889 6.599 11.606 1.00 88.75 100 PRO A CA 1
ATOM 794 C C . PRO A 1 100 ? -13.703 6.058 12.785 1.00 88.75 100 PRO A C 1
ATOM 796 O O . PRO A 1 100 ? -13.855 4.850 12.905 1.00 88.75 100 PRO A O 1
ATOM 799 N N . LYS A 1 101 ? -14.318 6.924 13.606 1.00 90.69 101 LYS A N 1
ATOM 800 C CA . LYS A 1 101 ? -15.161 6.507 14.742 1.00 90.69 101 LYS A CA 1
ATOM 801 C C . LYS A 1 101 ? -16.331 5.606 14.327 1.00 90.69 101 LYS A C 1
ATOM 803 O O . LYS A 1 101 ? -16.648 4.657 15.037 1.00 90.69 101 LYS A O 1
ATOM 808 N N . MET A 1 102 ? -16.949 5.873 13.176 1.00 89.25 102 MET A N 1
ATOM 809 C CA . MET A 1 102 ? -18.015 5.022 12.640 1.00 89.25 102 MET A CA 1
ATOM 810 C C . MET A 1 102 ? -17.475 3.638 12.257 1.00 89.25 102 MET A C 1
ATOM 812 O O . MET A 1 102 ? -18.073 2.621 12.595 1.00 89.25 102 MET A O 1
ATOM 816 N N . LEU A 1 103 ? -16.314 3.604 11.600 1.00 92.56 103 LEU A N 1
ATOM 817 C CA . LEU A 1 103 ? -15.668 2.372 11.148 1.00 92.56 103 LEU A CA 1
ATOM 818 C C . LEU A 1 103 ? -15.178 1.529 12.338 1.00 92.56 103 LEU A C 1
ATOM 820 O O . LEU A 1 103 ? -15.384 0.320 12.351 1.00 92.56 103 LEU A O 1
ATOM 824 N N . LEU A 1 104 ? -14.642 2.165 13.384 1.00 95.62 104 LEU A N 1
ATOM 825 C CA . LEU A 1 104 ? -14.305 1.509 14.651 1.00 95.62 104 LEU A CA 1
ATOM 826 C C . LEU A 1 104 ? -15.545 0.924 15.344 1.00 95.62 104 LEU A C 1
ATOM 828 O O . LEU A 1 104 ? -15.497 -0.199 15.836 1.00 95.62 104 LEU A O 1
ATOM 832 N N . GLY A 1 105 ? -16.675 1.641 15.329 1.00 94.44 105 GLY A N 1
ATOM 833 C CA . GLY A 1 105 ? -17.948 1.125 15.840 1.00 94.44 105 GLY A CA 1
ATOM 834 C C . GLY A 1 105 ? -18.425 -0.129 15.099 1.00 94.44 105 GLY A C 1
ATOM 835 O O . GLY A 1 105 ? -18.915 -1.070 15.720 1.00 94.44 105 GLY A O 1
ATOM 836 N N . TRP A 1 106 ? -18.230 -0.186 13.780 1.00 93.50 106 TRP A N 1
ATOM 837 C CA . TRP A 1 106 ? -18.477 -1.399 12.998 1.00 93.50 106 TRP A CA 1
ATOM 838 C C . TRP A 1 106 ? -17.494 -2.531 13.306 1.00 93.50 106 TRP A C 1
ATOM 840 O O . TRP A 1 106 ? -17.912 -3.686 13.321 1.00 93.50 106 TRP A O 1
ATOM 850 N N . GLY A 1 107 ? -16.230 -2.214 13.596 1.00 95.62 107 GLY A N 1
ATOM 851 C CA . GLY A 1 107 ? -15.257 -3.181 14.110 1.00 95.62 107 GLY A CA 1
ATOM 852 C C . GLY A 1 107 ? -15.744 -3.840 15.403 1.00 95.62 107 GLY A C 1
ATOM 853 O O . GLY A 1 107 ? -15.871 -5.058 15.455 1.00 95.62 107 GLY A O 1
ATOM 854 N N . LEU A 1 108 ? -16.151 -3.039 16.392 1.00 96.25 108 LEU A N 1
ATOM 855 C CA . LEU A 1 108 ? -16.708 -3.538 17.658 1.00 96.25 108 LEU A CA 1
ATOM 856 C C . LEU A 1 108 ? -17.992 -4.363 17.459 1.00 96.25 108 LEU A C 1
ATOM 858 O O . LEU A 1 108 ? -18.207 -5.374 18.128 1.00 96.25 108 LEU A O 1
ATOM 862 N N . LEU A 1 109 ? -18.866 -3.960 16.529 1.00 96.00 109 LEU A N 1
ATOM 863 C CA . LEU A 1 109 ? -20.038 -4.762 16.165 1.00 96.00 109 LEU A CA 1
ATOM 864 C C . LEU A 1 109 ? -19.620 -6.130 15.607 1.00 96.00 109 LEU A C 1
ATOM 866 O O . LEU A 1 109 ? -20.197 -7.146 15.991 1.00 96.00 109 LEU A O 1
ATOM 870 N N . ALA A 1 110 ? -18.623 -6.163 14.723 1.00 96.75 110 ALA A N 1
ATOM 871 C CA . ALA A 1 110 ? -18.107 -7.399 14.150 1.00 96.75 110 ALA A CA 1
ATOM 872 C C . ALA A 1 110 ? -17.499 -8.316 15.221 1.00 96.75 110 ALA A C 1
ATOM 874 O O . ALA A 1 110 ? -17.823 -9.501 15.245 1.00 96.75 110 ALA A O 1
ATOM 875 N N . GLU A 1 111 ? -16.708 -7.774 16.151 1.00 96.19 111 GLU A N 1
ATOM 876 C CA . GLU A 1 111 ? -16.145 -8.520 17.286 1.00 96.19 111 GLU A CA 1
ATOM 877 C C . GLU A 1 111 ? -17.241 -9.171 18.137 1.00 96.19 111 GLU A C 1
ATOM 879 O O . GLU A 1 111 ? -17.164 -10.361 18.448 1.00 96.19 111 GLU A O 1
ATOM 884 N N . ASN A 1 112 ? -18.311 -8.429 18.438 1.00 96.12 112 ASN A N 1
ATOM 885 C CA . ASN A 1 112 ? -19.461 -8.947 19.178 1.00 96.12 112 ASN A CA 1
ATOM 886 C C . ASN A 1 112 ? -20.184 -10.073 18.426 1.00 96.12 112 ASN A C 1
ATOM 888 O O . ASN A 1 112 ? -20.542 -11.091 19.023 1.00 96.12 112 ASN A O 1
ATOM 892 N N . VAL A 1 113 ? -20.386 -9.921 17.112 1.00 96.19 113 VAL A N 1
ATOM 893 C CA . VAL A 1 113 ? -20.984 -10.979 16.284 1.00 96.19 113 VAL A CA 1
ATOM 894 C C . VAL A 1 113 ? -20.088 -12.216 16.273 1.00 96.19 113 VAL A C 1
ATOM 896 O O . VAL A 1 113 ? -20.586 -13.328 16.438 1.00 96.19 113 VAL A O 1
ATOM 899 N N . MET A 1 114 ? -18.774 -12.042 16.137 1.00 95.38 114 MET A N 1
ATOM 900 C CA . MET A 1 114 ? -17.819 -13.146 16.174 1.00 95.38 114 MET A CA 1
ATOM 901 C C . MET A 1 114 ? -17.807 -13.854 17.525 1.00 95.38 114 MET A C 1
ATOM 903 O O . MET A 1 114 ? -17.854 -15.079 17.553 1.00 95.38 114 MET A O 1
ATOM 907 N N . LYS A 1 115 ? -17.849 -13.121 18.641 1.00 95.81 115 LYS A N 1
ATOM 908 C CA . LYS A 1 115 ? -17.988 -13.707 19.979 1.00 95.81 115 LYS A CA 1
ATOM 909 C C . LYS A 1 115 ? -19.239 -14.566 20.096 1.00 95.81 115 LYS A C 1
ATOM 911 O O . LYS A 1 115 ? -19.165 -15.688 20.587 1.00 95.81 115 LYS A O 1
ATOM 916 N N . ALA A 1 116 ? -20.372 -14.056 19.621 1.00 96.44 116 ALA A N 1
ATOM 917 C CA . ALA A 1 116 ? -21.638 -14.776 19.665 1.00 96.44 116 ALA A CA 1
ATOM 918 C C . ALA A 1 116 ? -21.639 -16.031 18.775 1.00 96.44 116 ALA A C 1
ATOM 920 O O . ALA A 1 116 ? -22.279 -17.020 19.120 1.00 96.44 116 ALA A O 1
ATOM 921 N N . ARG A 1 117 ? -20.940 -15.999 17.633 1.00 95.56 117 ARG A N 1
ATOM 922 C CA . ARG A 1 117 ? -20.928 -17.092 16.645 1.00 95.56 117 ARG A CA 1
ATOM 923 C C . ARG A 1 117 ? -19.835 -18.131 16.880 1.00 95.56 117 ARG A C 1
ATOM 925 O O . ARG A 1 117 ? -20.074 -19.306 16.653 1.00 95.56 117 ARG A O 1
ATOM 932 N N . LEU A 1 118 ? -18.662 -17.705 17.338 1.00 95.56 118 LEU A N 1
ATOM 933 C CA . LEU A 1 118 ? -17.452 -18.527 17.471 1.00 95.56 118 LEU A CA 1
ATOM 934 C C . LEU A 1 118 ? -17.015 -18.717 18.931 1.00 95.56 118 LEU A C 1
ATOM 936 O O . LEU A 1 118 ? -15.978 -19.325 19.190 1.00 95.56 118 LEU A O 1
ATOM 940 N N . GLY A 1 119 ? -17.775 -18.177 19.888 1.00 95.25 119 GLY A N 1
ATOM 941 C CA . GLY A 1 119 ? -17.562 -18.347 21.328 1.00 95.25 119 GLY A CA 1
ATOM 942 C C . GLY A 1 119 ? -16.475 -17.461 21.946 1.00 95.25 119 GLY A C 1
ATOM 943 O O . GLY A 1 119 ? -16.293 -17.496 23.162 1.00 95.25 119 GLY A O 1
ATOM 944 N N . LYS A 1 120 ? -15.751 -16.659 21.155 1.00 95.00 120 LYS A N 1
ATOM 945 C CA . LYS A 1 120 ? -14.704 -15.742 21.641 1.00 95.00 120 LYS A CA 1
ATOM 946 C C . LYS A 1 120 ? -14.553 -14.510 20.749 1.00 95.00 120 LYS A C 1
ATOM 948 O O . LYS A 1 120 ? -14.796 -14.577 19.546 1.00 95.00 120 LYS A O 1
ATOM 953 N N . GLU A 1 121 ? -14.138 -13.402 21.350 1.00 94.69 121 GLU A N 1
ATOM 954 C CA . GLU A 1 121 ? -13.755 -12.184 20.624 1.00 94.69 121 GLU A CA 1
ATOM 955 C C . GLU A 1 121 ? -12.426 -12.398 19.883 1.00 94.69 121 GLU A C 1
ATOM 957 O O . GLU A 1 121 ? -11.625 -13.249 20.299 1.00 94.69 121 GLU A O 1
ATOM 962 N N . PRO A 1 122 ? -12.170 -11.657 18.789 1.00 96.81 122 PRO A N 1
ATOM 963 C CA . PRO A 1 122 ? -10.850 -11.628 18.181 1.00 96.81 122 PRO A CA 1
ATOM 964 C C . PRO A 1 122 ? -9.785 -11.218 19.199 1.00 96.81 122 PRO A C 1
ATOM 966 O O . PRO A 1 122 ? -9.958 -10.263 19.948 1.00 96.81 122 PRO A O 1
ATOM 969 N N . SER A 1 123 ? -8.659 -11.929 19.219 1.00 96.62 123 SER A N 1
ATOM 970 C CA . SER A 1 123 ? -7.503 -11.535 20.028 1.00 96.62 123 SER A CA 1
ATOM 971 C C . SER A 1 123 ? -6.812 -10.297 19.465 1.00 96.62 123 SER A C 1
ATOM 973 O O . SER A 1 123 ? -6.129 -9.600 20.215 1.00 96.62 123 SER A O 1
ATOM 975 N N . ARG A 1 124 ? -6.974 -10.053 18.158 1.00 98.00 124 ARG A N 1
ATOM 976 C CA . ARG A 1 124 ? -6.550 -8.842 17.457 1.00 98.00 124 ARG A CA 1
ATOM 977 C C . ARG A 1 124 ? -7.523 -8.451 16.364 1.00 98.00 124 ARG A C 1
ATOM 979 O O . ARG A 1 124 ? -8.038 -9.324 15.651 1.00 98.00 124 ARG A O 1
ATOM 986 N N . THR A 1 125 ? -7.616 -7.148 16.148 1.00 98.44 125 THR A N 1
ATOM 987 C CA . THR A 1 125 ? -8.314 -6.555 15.013 1.00 98.44 125 THR A CA 1
ATOM 988 C C . THR A 1 125 ? -7.360 -5.644 14.243 1.00 98.44 125 THR A C 1
ATOM 990 O O . THR A 1 125 ? -6.782 -4.698 14.770 1.00 98.44 125 THR A O 1
ATOM 993 N N . TYR A 1 126 ? -7.177 -5.929 12.958 1.00 98.75 126 TYR A N 1
ATOM 994 C CA . TYR A 1 126 ? -6.322 -5.161 12.057 1.00 98.75 126 TYR A CA 1
ATOM 995 C C . TYR A 1 126 ? -7.163 -4.265 11.156 1.00 98.75 126 TYR A C 1
ATOM 997 O O . TYR A 1 126 ? -8.304 -4.586 10.832 1.00 98.75 126 TYR A O 1
ATOM 1005 N N . TRP A 1 127 ? -6.584 -3.165 10.690 1.00 98.44 127 TRP A N 1
ATOM 1006 C CA . TRP A 1 127 ? -7.178 -2.317 9.664 1.00 98.44 127 TRP A CA 1
ATOM 1007 C C . TRP A 1 127 ? -6.493 -2.534 8.326 1.00 98.44 127 TRP A C 1
ATOM 1009 O O . TRP A 1 127 ? -5.277 -2.378 8.235 1.00 98.44 127 TRP A O 1
ATOM 1019 N N . TYR A 1 128 ? -7.263 -2.758 7.265 1.00 97.75 128 TYR A N 1
ATOM 1020 C CA . TYR A 1 128 ? -6.768 -2.571 5.904 1.00 97.75 128 TYR A CA 1
ATOM 1021 C C . TYR A 1 128 ? -7.637 -1.587 5.133 1.00 97.75 128 TYR A C 1
ATOM 1023 O O . TYR A 1 128 ? -8.864 -1.642 5.162 1.00 97.75 128 TYR A O 1
ATOM 1031 N N . GLY A 1 129 ? -7.004 -0.692 4.389 1.00 94.56 129 GLY A N 1
ATOM 1032 C CA . GLY A 1 129 ? -7.731 0.115 3.425 1.00 94.56 129 GLY A CA 1
ATOM 1033 C C . GLY A 1 129 ? -6.873 0.484 2.241 1.00 94.56 129 GLY A C 1
ATOM 1034 O O . GLY A 1 129 ? -5.671 0.661 2.393 1.00 94.56 129 GLY A O 1
ATOM 1035 N N . HIS A 1 130 ? -7.505 0.615 1.079 1.00 92.50 130 HIS A N 1
ATOM 1036 C CA . HIS A 1 130 ? -6.871 1.117 -0.136 1.00 92.50 130 HIS A CA 1
ATOM 1037 C C . HIS A 1 130 ? -7.373 2.531 -0.447 1.00 92.50 130 HIS A C 1
ATOM 1039 O O . HIS A 1 130 ? -8.559 2.817 -0.248 1.00 92.50 130 HIS A O 1
ATOM 1045 N N . SER A 1 131 ? -6.516 3.419 -0.957 1.00 90.56 131 SER A N 1
ATOM 1046 C CA . SER A 1 131 ? -6.913 4.762 -1.395 1.00 90.56 131 SER A CA 1
ATOM 1047 C C . SER A 1 131 ? -7.628 5.541 -0.280 1.00 90.56 131 SER A C 1
ATOM 1049 O O . SER A 1 131 ? -7.075 5.739 0.806 1.00 90.56 131 SER A O 1
ATOM 1051 N N . SER A 1 132 ? -8.868 5.986 -0.501 1.00 87.62 132 SER A N 1
ATOM 1052 C CA . SER A 1 132 ? -9.659 6.698 0.500 1.00 87.62 132 SER A CA 1
ATOM 1053 C C . SER A 1 132 ? -10.012 5.868 1.734 1.00 87.62 132 SER A C 1
ATOM 1055 O O . SER A 1 132 ? -10.331 6.457 2.758 1.00 87.62 132 SER A O 1
ATOM 1057 N N . GLY A 1 133 ? -9.921 4.536 1.680 1.00 91.19 133 GLY A N 1
ATOM 1058 C CA . GLY A 1 133 ? -10.080 3.657 2.841 1.00 91.19 133 GLY A CA 1
ATOM 1059 C C . GLY A 1 133 ? -8.837 3.557 3.724 1.00 91.19 133 GLY A C 1
ATOM 1060 O O . GLY A 1 133 ? -8.955 3.302 4.921 1.00 91.19 133 GLY A O 1
ATOM 1061 N N . ALA A 1 134 ? -7.649 3.812 3.172 1.00 93.19 134 ALA A N 1
ATOM 1062 C CA . ALA A 1 134 ? -6.411 3.879 3.950 1.00 93.19 134 ALA A CA 1
ATOM 1063 C C . ALA A 1 134 ? -6.343 5.159 4.794 1.00 93.19 134 ALA A C 1
ATOM 1065 O O . ALA A 1 134 ? -5.829 5.152 5.912 1.00 93.19 134 ALA A O 1
ATOM 1066 N N . ARG A 1 135 ? -6.915 6.252 4.265 1.00 90.19 135 ARG A N 1
ATOM 1067 C CA . ARG A 1 135 ? -6.980 7.552 4.934 1.00 90.19 135 ARG A CA 1
ATOM 1068 C C . ARG A 1 135 ? -7.532 7.411 6.373 1.00 90.19 135 ARG A C 1
ATOM 1070 O O . ARG A 1 135 ? -6.791 7.736 7.300 1.00 90.19 135 ARG A O 1
ATOM 1077 N N . PRO A 1 136 ? -8.764 6.906 6.626 1.00 90.62 136 PRO A N 1
ATOM 1078 C CA . PRO A 1 136 ? -9.297 6.766 7.988 1.00 90.62 136 PRO A CA 1
ATOM 1079 C C . PRO A 1 136 ? -8.437 5.889 8.887 1.00 90.62 136 PRO A C 1
ATOM 1081 O O . PRO A 1 136 ? -8.330 6.206 10.066 1.00 90.62 136 PRO A O 1
ATOM 1084 N N . GLY A 1 137 ? -7.751 4.886 8.331 1.00 93.12 137 GLY A N 1
ATOM 1085 C CA . GLY A 1 137 ? -6.741 4.114 9.054 1.00 93.12 137 GLY A CA 1
ATOM 1086 C C . GLY A 1 137 ? -5.638 5.005 9.633 1.00 93.12 137 GLY A C 1
ATOM 1087 O O . GLY A 1 137 ? -5.376 4.949 10.827 1.00 93.12 137 GLY A O 1
ATOM 1088 N N . ARG A 1 138 ? -5.058 5.923 8.850 1.00 93.06 138 ARG A N 1
ATOM 1089 C CA . ARG A 1 138 ? -4.060 6.879 9.372 1.00 93.06 138 ARG A CA 1
ATOM 1090 C C . ARG A 1 138 ? -4.596 7.725 10.537 1.00 93.06 138 ARG A C 1
ATOM 1092 O O . ARG A 1 138 ? -3.898 7.920 11.530 1.00 93.06 138 ARG A O 1
ATOM 1099 N N . LEU A 1 139 ? -5.847 8.193 10.463 1.00 92.06 139 LEU A N 1
ATOM 1100 C CA . LEU A 1 139 ? -6.447 9.000 11.539 1.00 92.06 139 LEU A CA 1
ATOM 1101 C C . LEU A 1 139 ? -6.628 8.236 12.851 1.00 92.06 139 LEU A C 1
ATOM 1103 O O . LEU A 1 139 ? -6.564 8.868 13.905 1.00 92.06 139 LEU A O 1
ATOM 1107 N N . VAL A 1 140 ? -6.798 6.908 12.807 1.00 94.38 140 VAL A N 1
ATOM 1108 C CA . VAL A 1 140 ? -6.804 6.056 14.013 1.00 94.38 140 VAL A CA 1
ATOM 1109 C C . VAL A 1 140 ? -5.537 6.295 14.839 1.00 94.38 140 VAL A C 1
ATOM 1111 O O . VAL A 1 140 ? -5.607 6.372 16.065 1.00 94.38 140 VAL A O 1
ATOM 1114 N N . ASN A 1 141 ? -4.396 6.490 14.171 1.00 94.69 141 ASN A N 1
ATOM 1115 C CA . ASN A 1 141 ? -3.133 6.826 14.817 1.00 94.69 141 ASN A CA 1
ATOM 1116 C C . ASN A 1 141 ? -3.023 8.307 15.191 1.00 94.69 141 ASN A C 1
ATOM 1118 O O . ASN A 1 141 ? -2.437 8.630 16.221 1.00 94.69 141 ASN A O 1
ATOM 1122 N N . TYR A 1 142 ? -3.549 9.233 14.392 1.00 92.94 142 TYR A N 1
ATOM 1123 C CA . TYR A 1 142 ? -3.275 10.661 14.596 1.00 92.94 142 TYR A CA 1
ATOM 1124 C C . TYR A 1 142 ? -4.172 11.305 15.652 1.00 92.94 142 TYR A C 1
ATOM 1126 O O . TYR A 1 142 ? -3.693 12.138 16.416 1.00 92.94 142 TYR A O 1
ATOM 1134 N N . GLN A 1 143 ? -5.430 10.887 15.782 1.00 90.94 143 GLN A N 1
ATOM 1135 C CA . GLN A 1 143 ? -6.344 11.485 16.753 1.00 90.94 143 GLN A CA 1
ATOM 1136 C C . GLN A 1 143 ? -6.167 10.866 18.157 1.00 90.94 143 GLN A C 1
ATOM 1138 O O . GLN A 1 143 ? -6.419 9.668 18.332 1.00 90.94 143 GLN A O 1
ATOM 1143 N N . PRO A 1 144 ? -5.780 11.650 19.186 1.00 87.56 144 PRO A N 1
ATOM 1144 C CA . PRO A 1 144 ? -5.650 11.143 20.549 1.00 87.56 144 PRO A CA 1
ATOM 1145 C C . PRO A 1 144 ? -6.946 10.498 21.058 1.00 87.56 144 PRO A C 1
ATOM 1147 O O . PRO A 1 144 ? -8.037 11.041 20.901 1.00 87.56 144 PRO A O 1
ATOM 1150 N N . GLY A 1 145 ? -6.822 9.316 21.668 1.00 88.44 145 GLY A N 1
ATOM 1151 C CA . GLY A 1 145 ? -7.939 8.598 22.291 1.00 88.44 145 GLY A CA 1
ATOM 1152 C C . GLY A 1 145 ? -8.952 7.962 21.332 1.00 88.44 145 GLY A C 1
ATOM 1153 O O . GLY A 1 145 ? -9.848 7.275 21.811 1.00 88.44 145 GLY A O 1
ATOM 1154 N N . LEU A 1 146 ? -8.815 8.137 20.012 1.00 93.38 146 LEU A N 1
ATOM 1155 C CA . LEU A 1 146 ? -9.773 7.601 19.040 1.00 93.38 146 LEU A CA 1
ATOM 1156 C C . LEU A 1 146 ? -9.781 6.067 19.012 1.00 93.38 146 LEU A C 1
ATOM 1158 O O . LEU A 1 146 ? -10.843 5.453 18.970 1.00 93.38 146 LEU A O 1
ATOM 1162 N N . ASN A 1 147 ? -8.597 5.455 19.064 1.00 95.81 147 ASN A N 1
ATOM 1163 C CA . ASN A 1 147 ? -8.421 4.007 19.054 1.00 95.81 147 ASN A CA 1
ATOM 1164 C C . ASN A 1 147 ? -8.510 3.405 20.464 1.00 95.81 147 ASN A C 1
ATOM 1166 O O . ASN A 1 147 ? -7.539 2.834 20.956 1.00 95.81 147 ASN A O 1
ATOM 1170 N N . LYS A 1 148 ? -9.635 3.598 21.154 1.00 93.69 148 LYS A N 1
ATOM 1171 C CA . LYS A 1 148 ? -9.872 3.016 22.480 1.00 93.69 148 LYS A CA 1
ATOM 1172 C C . LYS A 1 148 ? -11.272 2.420 22.568 1.00 93.69 148 LYS A C 1
ATOM 1174 O O . LYS A 1 148 ? -12.256 3.105 22.294 1.00 93.69 148 LYS A O 1
ATOM 1179 N N . GLY A 1 149 ? -11.341 1.155 22.963 1.00 90.06 149 GLY A N 1
ATOM 1180 C CA . GLY A 1 149 ? -12.569 0.464 23.324 1.00 90.06 149 GLY A CA 1
ATOM 1181 C C . GLY A 1 149 ? -13.078 0.895 24.699 1.00 90.06 149 GLY A C 1
ATOM 1182 O O . GLY A 1 149 ? -12.433 1.661 25.420 1.00 90.06 149 GLY A O 1
ATOM 1183 N N . ALA A 1 150 ? -14.245 0.376 25.081 1.00 89.00 150 ALA A N 1
ATOM 1184 C CA . ALA A 1 150 ? -14.851 0.662 26.383 1.00 89.00 150 ALA A CA 1
ATOM 1185 C C . ALA A 1 150 ? -13.996 0.168 27.568 1.00 89.00 150 ALA A C 1
ATOM 1187 O O . ALA A 1 150 ? -14.072 0.734 28.654 1.00 89.00 150 ALA A O 1
ATOM 1188 N N . ASP A 1 151 ? -13.160 -0.850 27.354 1.00 88.69 151 ASP A N 1
ATOM 1189 C CA . ASP A 1 151 ? -12.209 -1.380 28.337 1.00 88.69 151 ASP A CA 1
ATOM 1190 C C . ASP A 1 151 ? -10.858 -0.632 28.345 1.00 88.69 151 ASP A C 1
ATOM 1192 O O . ASP A 1 151 ? -9.931 -1.014 29.060 1.00 88.69 151 ASP A O 1
ATOM 1196 N N . GLY A 1 152 ? -10.734 0.431 27.545 1.00 89.88 152 GLY A N 1
ATOM 1197 C CA . GLY A 1 152 ? -9.528 1.242 27.412 1.00 89.88 152 GLY A CA 1
ATOM 1198 C C . GLY A 1 152 ? -8.435 0.636 26.528 1.00 89.88 152 GLY A C 1
ATOM 1199 O O . GLY A 1 152 ? -7.425 1.314 26.305 1.00 89.88 152 GLY A O 1
ATOM 1200 N N . LYS A 1 153 ? -8.613 -0.585 26.003 1.00 90.75 153 LYS A N 1
ATOM 1201 C CA . LYS A 1 153 ? -7.663 -1.212 25.074 1.00 90.75 153 LYS A CA 1
ATOM 1202 C C . LYS A 1 153 ? -7.840 -0.684 23.646 1.00 90.75 153 LYS A C 1
ATOM 1204 O O . LYS A 1 153 ? -8.902 -0.149 23.322 1.00 90.75 153 LYS A O 1
ATOM 1209 N N . PRO A 1 154 ? -6.816 -0.804 22.783 1.00 94.31 154 PRO A N 1
ATOM 1210 C CA . PRO A 1 154 ? -6.959 -0.509 21.362 1.00 94.31 154 PRO A CA 1
ATOM 1211 C C . PRO A 1 154 ? -8.077 -1.331 20.714 1.00 94.31 154 PRO A C 1
ATOM 1213 O O . PRO A 1 154 ? -8.239 -2.501 21.037 1.00 94.31 154 PRO A O 1
ATOM 1216 N N . ILE A 1 155 ? -8.828 -0.712 19.797 1.00 97.44 155 ILE A N 1
ATOM 1217 C CA . ILE A 1 155 ? -9.780 -1.426 18.926 1.00 97.44 155 ILE A CA 1
ATOM 1218 C C . ILE A 1 155 ? -9.030 -1.997 17.720 1.00 97.44 155 ILE A C 1
ATOM 1220 O O . ILE A 1 155 ? -9.336 -3.078 17.252 1.00 97.44 155 ILE A O 1
ATOM 1224 N N . ILE A 1 156 ? -8.057 -1.253 17.193 1.00 98.31 156 ILE A N 1
ATOM 1225 C CA . ILE A 1 156 ? -7.193 -1.666 16.088 1.00 98.31 156 ILE A CA 1
ATOM 1226 C C . ILE A 1 156 ? -5.781 -1.876 16.621 1.00 98.31 156 ILE A C 1
ATOM 1228 O O . ILE A 1 156 ? -5.204 -0.955 17.194 1.00 98.31 156 ILE A O 1
ATOM 1232 N N . ASP A 1 157 ? -5.199 -3.043 16.378 1.00 98.31 157 ASP A N 1
ATOM 1233 C CA . ASP A 1 157 ? -3.861 -3.412 16.852 1.00 98.31 157 ASP A CA 1
ATOM 1234 C C . ASP A 1 157 ? -2.758 -3.176 15.812 1.00 98.31 157 ASP A C 1
ATOM 1236 O O . ASP A 1 157 ? -1.583 -3.021 16.154 1.00 98.31 157 ASP A O 1
ATOM 1240 N N . GLY A 1 158 ? -3.125 -3.125 14.531 1.00 98.50 158 GLY A N 1
ATOM 1241 C CA . GLY A 1 158 ? -2.200 -2.869 13.433 1.00 98.50 158 GLY A CA 1
ATOM 1242 C C . GLY A 1 158 ? -2.898 -2.378 12.174 1.00 98.50 158 GLY A C 1
ATOM 1243 O O . GLY A 1 158 ? -4.069 -2.678 11.941 1.00 98.50 158 GLY A O 1
ATOM 1244 N N . ILE A 1 159 ? -2.172 -1.621 11.353 1.00 98.69 159 ILE A N 1
ATOM 1245 C CA . ILE A 1 159 ? -2.712 -0.968 10.156 1.00 98.69 159 ILE A CA 1
ATOM 1246 C C . ILE A 1 159 ? -1.882 -1.336 8.926 1.00 98.69 159 ILE A C 1
ATOM 1248 O O . ILE A 1 159 ? -0.666 -1.156 8.910 1.00 98.69 159 ILE A O 1
ATOM 1252 N N . LEU A 1 160 ? -2.557 -1.797 7.874 1.00 98.56 160 LEU A N 1
ATOM 1253 C CA . LEU A 1 160 ? -2.017 -1.930 6.526 1.00 98.56 160 LEU A CA 1
ATOM 1254 C C . LEU A 1 160 ? -2.694 -0.898 5.614 1.00 98.56 160 LEU A C 1
ATOM 1256 O O . LEU A 1 160 ? -3.856 -1.043 5.230 1.00 98.56 160 LEU A O 1
ATOM 1260 N N . ALA A 1 161 ? -1.978 0.171 5.288 1.00 96.94 161 ALA A N 1
ATOM 1261 C CA . ALA A 1 161 ? -2.461 1.256 4.445 1.00 96.94 161 ALA A CA 1
ATOM 1262 C C . ALA A 1 161 ? -1.996 1.048 2.995 1.00 96.94 161 ALA A C 1
ATOM 1264 O O . ALA A 1 161 ? -0.812 1.143 2.693 1.00 96.94 161 ALA A O 1
ATOM 1265 N N . GLY A 1 162 ? -2.929 0.746 2.095 1.00 95.06 162 GLY A N 1
ATOM 1266 C CA . GLY A 1 162 ? -2.672 0.562 0.671 1.00 95.06 162 GLY A CA 1
ATOM 1267 C C . GLY A 1 162 ? -2.827 1.862 -0.111 1.00 95.06 162 GLY A C 1
ATOM 1268 O O . GLY A 1 162 ? -3.938 2.347 -0.295 1.00 95.06 162 GLY A O 1
ATOM 1269 N N . ASP A 1 163 ? -1.727 2.408 -0.605 1.00 93.25 163 ASP A N 1
ATOM 1270 C CA . ASP A 1 163 ? -1.661 3.567 -1.494 1.00 93.25 163 ASP A CA 1
ATOM 1271 C C . ASP A 1 163 ? -2.584 4.727 -1.079 1.00 93.25 163 ASP A C 1
ATOM 1273 O O . ASP A 1 163 ? -3.523 5.104 -1.788 1.00 93.25 163 ASP A O 1
ATOM 1277 N N . SER A 1 164 ? -2.351 5.266 0.123 1.00 90.69 164 SER A N 1
ATOM 1278 C CA . SER A 1 164 ? -3.294 6.175 0.779 1.00 90.69 164 SER A CA 1
ATOM 1279 C C . SER A 1 164 ? -3.689 7.366 -0.088 1.00 90.69 164 SER A C 1
ATOM 1281 O O . SER A 1 164 ? -2.838 8.069 -0.635 1.00 90.69 164 SER A O 1
ATOM 1283 N N . GLY A 1 165 ? -5.000 7.610 -0.183 1.00 84.44 165 GLY A N 1
ATOM 1284 C CA . GLY A 1 165 ? -5.588 8.592 -1.095 1.00 84.44 165 GLY A CA 1
ATOM 1285 C C . GLY A 1 165 ? -4.917 9.963 -0.995 1.00 84.44 165 GLY A C 1
ATOM 1286 O O . GLY A 1 165 ? -4.931 10.590 0.066 1.00 84.44 165 GLY A O 1
ATOM 1287 N N . ALA A 1 166 ? -4.320 10.399 -2.106 1.00 82.50 166 ALA A N 1
ATOM 1288 C CA . ALA A 1 166 ? -3.576 11.651 -2.260 1.00 82.50 166 ALA A CA 1
ATOM 1289 C C . ALA A 1 166 ? -2.413 11.896 -1.276 1.00 82.50 166 ALA A C 1
ATOM 1291 O O . ALA A 1 166 ? -1.889 13.006 -1.190 1.00 82.50 166 ALA A O 1
ATOM 1292 N N . GLY A 1 167 ? -2.027 10.886 -0.489 1.00 83.44 167 GLY A N 1
ATOM 1293 C CA . GLY A 1 167 ? -1.115 11.065 0.638 1.00 83.44 167 GLY A CA 1
ATOM 1294 C C . GLY A 1 167 ? -1.651 12.016 1.715 1.00 83.44 167 GLY A C 1
ATOM 1295 O O . GLY A 1 167 ? -0.869 12.478 2.541 1.00 83.44 167 GLY A O 1
ATOM 1296 N N . MET A 1 168 ? -2.959 12.297 1.720 1.00 80.50 168 MET A N 1
ATOM 1297 C CA . MET A 1 168 ? -3.598 13.258 2.621 1.00 80.50 168 MET A CA 1
ATOM 1298 C C . MET A 1 168 ? -3.512 12.857 4.098 1.00 80.50 168 MET A C 1
ATOM 1300 O O . MET A 1 168 ? -3.227 11.707 4.444 1.00 80.50 168 MET A O 1
ATOM 1304 N N . TRP A 1 169 ? -3.817 13.842 4.951 1.00 84.69 169 TRP A N 1
ATOM 1305 C CA . TRP A 1 169 ? -3.735 13.766 6.411 1.00 84.69 169 TRP A CA 1
ATOM 1306 C C . TRP A 1 169 ? -2.292 13.529 6.832 1.00 84.69 169 TRP A C 1
ATOM 1308 O O . TRP A 1 169 ? -1.889 12.432 7.200 1.00 84.69 169 TRP A O 1
ATOM 1318 N N . GLN A 1 170 ? -1.486 14.580 6.688 1.00 90.56 170 GLN A N 1
ATOM 1319 C CA . GLN A 1 170 ? -0.127 14.580 7.208 1.00 90.56 170 GLN A CA 1
ATOM 1320 C C . GLN A 1 170 ? -0.173 14.416 8.732 1.00 90.56 170 GLN A C 1
ATOM 1322 O O . GLN A 1 170 ? -1.123 14.886 9.363 1.00 90.56 170 GLN A O 1
ATOM 1327 N N . PRO A 1 171 ? 0.828 13.768 9.342 1.00 93.69 171 PRO A N 1
ATOM 1328 C CA . PRO A 1 171 ? 0.874 13.544 10.778 1.00 93.69 171 PRO A CA 1
ATOM 1329 C C . PRO A 1 171 ? 1.331 14.831 11.478 1.00 93.69 171 PRO A C 1
ATOM 1331 O O . PRO A 1 171 ? 2.308 14.811 12.215 1.00 93.69 171 PRO A O 1
ATOM 1334 N N . ILE A 1 172 ? 0.657 15.953 11.228 1.00 91.75 172 ILE A N 1
ATOM 1335 C CA . ILE A 1 172 ? 0.959 17.295 11.735 1.00 91.75 172 ILE A CA 1
ATOM 1336 C C . ILE A 1 172 ? -0.356 17.891 12.233 1.00 91.75 172 ILE A C 1
ATOM 1338 O O . ILE A 1 172 ? -1.342 17.916 11.496 1.00 91.75 172 ILE A O 1
ATOM 1342 N N . LEU A 1 173 ? -0.370 18.379 13.473 1.00 89.75 173 LEU A N 1
ATOM 1343 C CA . LEU A 1 173 ? -1.513 19.090 14.047 1.00 89.75 173 LEU A CA 1
ATOM 1344 C C . LEU A 1 173 ? -1.000 20.369 14.691 1.00 89.75 173 LEU A C 1
ATOM 1346 O O . LEU A 1 173 ? -0.254 20.299 15.661 1.00 89.75 173 LEU A O 1
ATOM 1350 N N . HIS A 1 174 ? -1.386 21.526 14.153 1.00 90.25 174 HIS A N 1
ATOM 1351 C CA . HIS A 1 174 ? -0.978 22.807 14.716 1.00 90.25 174 HIS A CA 1
ATOM 1352 C C . HIS A 1 174 ? -1.967 23.298 15.772 1.00 90.25 174 HIS A C 1
ATOM 1354 O O . HIS A 1 174 ? -3.126 23.561 15.461 1.00 90.25 174 HIS A O 1
ATOM 1360 N N . GLU A 1 175 ? -1.471 23.528 16.984 1.00 90.50 175 GLU A N 1
ATOM 1361 C CA . GLU A 1 175 ? -2.153 24.298 18.023 1.00 90.50 175 GLU A CA 1
ATOM 1362 C C . GLU A 1 175 ? -1.279 25.501 18.383 1.00 90.50 175 GLU A C 1
ATOM 1364 O O . GLU A 1 175 ? -0.081 25.365 18.640 1.00 90.50 175 GLU A O 1
ATOM 1369 N N . ASN A 1 176 ? -1.855 26.708 18.348 1.00 92.50 176 ASN A N 1
ATOM 1370 C CA . ASN A 1 176 ? -1.137 27.963 18.617 1.00 92.50 176 ASN A CA 1
ATOM 1371 C C . ASN A 1 176 ? 0.170 28.114 17.805 1.00 92.50 176 ASN A C 1
ATOM 1373 O O . ASN A 1 176 ? 1.194 28.567 18.318 1.00 92.50 176 ASN A O 1
ATOM 1377 N N . GLY A 1 177 ? 0.141 27.695 16.534 1.00 89.50 177 GLY A N 1
ATOM 1378 C CA . GLY A 1 177 ? 1.278 27.785 15.611 1.00 89.50 177 GLY A CA 1
ATOM 1379 C C . GLY A 1 177 ? 2.385 26.746 15.826 1.00 89.50 177 GLY A C 1
ATOM 1380 O O . GLY A 1 177 ? 3.427 26.848 15.184 1.00 89.50 177 GLY A O 1
ATOM 1381 N N . LYS A 1 178 ? 2.188 25.753 16.703 1.00 91.94 178 LYS A N 1
ATOM 1382 C CA . LYS A 1 178 ? 3.152 24.674 16.958 1.00 91.94 178 LYS A CA 1
ATOM 1383 C C . LYS A 1 178 ? 2.548 23.323 16.627 1.00 91.94 178 LYS A C 1
ATOM 1385 O O . LYS A 1 178 ? 1.391 23.075 16.945 1.00 91.94 178 LYS A O 1
ATOM 1390 N N . ASP A 1 179 ? 3.343 22.445 16.027 1.00 92.94 179 ASP A N 1
ATOM 1391 C CA . ASP A 1 179 ? 2.964 21.042 15.885 1.00 92.94 179 ASP A CA 1
ATOM 1392 C C . ASP A 1 179 ? 2.946 20.377 17.258 1.00 92.94 179 ASP A C 1
ATOM 1394 O O . ASP A 1 179 ? 3.956 20.384 17.960 1.00 92.94 179 ASP A O 1
ATOM 1398 N N . VAL A 1 180 ? 1.791 19.841 17.646 1.00 93.19 180 VAL A N 1
ATOM 1399 C CA . VAL A 1 180 ? 1.587 19.176 18.938 1.00 93.19 180 VAL A CA 1
ATOM 1400 C C . VAL A 1 180 ? 1.540 17.658 18.814 1.00 93.19 180 VAL A C 1
ATOM 1402 O O . VAL A 1 180 ? 1.705 16.953 19.810 1.00 93.19 180 VAL A O 1
ATOM 1405 N N . LEU A 1 181 ? 1.375 17.119 17.603 1.00 93.62 181 LEU A N 1
ATOM 1406 C CA . LEU A 1 181 ? 1.140 15.693 17.423 1.00 93.62 181 LEU A CA 1
ATOM 1407 C C . LEU A 1 181 ? 2.427 14.878 17.634 1.00 93.62 181 LEU A C 1
ATOM 1409 O O . LEU A 1 181 ? 3.425 15.108 16.955 1.00 93.62 181 LEU A O 1
ATOM 1413 N N . PHE A 1 182 ? 2.391 13.879 18.524 1.00 95.69 182 PHE A N 1
ATOM 1414 C CA . PHE A 1 182 ? 3.527 12.985 18.835 1.00 95.69 182 PHE A CA 1
ATOM 1415 C C . PHE A 1 182 ? 4.775 13.684 19.393 1.00 95.69 182 PHE A C 1
ATOM 1417 O O . PHE A 1 182 ? 5.883 13.142 19.342 1.00 95.69 182 PHE A O 1
ATOM 1424 N N . THR A 1 183 ? 4.603 14.871 19.969 1.00 93.25 183 THR A N 1
ATOM 1425 C CA . THR A 1 183 ? 5.704 15.632 20.574 1.00 93.25 183 THR A CA 1
ATOM 1426 C C . THR A 1 183 ? 6.205 15.002 21.877 1.00 93.25 183 THR A C 1
ATOM 1428 O O . THR A 1 183 ? 7.397 15.083 22.181 1.00 93.25 183 THR A O 1
ATOM 1431 N N . ILE A 1 184 ? 5.351 14.265 22.595 1.00 92.69 184 ILE A N 1
ATOM 1432 C CA . ILE A 1 184 ? 5.678 13.608 23.871 1.00 92.69 184 ILE A CA 1
ATOM 1433 C C . ILE A 1 184 ? 5.706 12.067 23.767 1.00 92.69 184 ILE A C 1
ATOM 1435 O O . ILE A 1 184 ? 5.061 11.498 22.877 1.00 92.69 184 ILE A O 1
ATOM 1439 N N . PRO A 1 185 ? 6.455 11.365 24.646 1.00 94.38 185 PRO A N 1
ATOM 1440 C CA . PRO A 1 185 ? 6.551 9.902 24.634 1.00 94.38 185 PRO A CA 1
ATOM 1441 C C . PRO A 1 185 ? 5.204 9.179 24.725 1.00 94.38 185 PRO A C 1
ATOM 1443 O O . PRO A 1 185 ? 5.009 8.174 24.046 1.00 94.38 185 PRO A O 1
ATOM 1446 N N . GLU A 1 186 ? 4.263 9.695 25.512 1.00 91.50 186 GLU A N 1
ATOM 1447 C CA . GLU A 1 186 ? 2.948 9.091 25.745 1.00 91.50 186 GLU A CA 1
ATOM 1448 C C . GLU A 1 186 ? 2.121 9.040 24.453 1.00 91.50 186 GLU A C 1
ATOM 1450 O O . GLU A 1 186 ? 1.483 8.031 24.139 1.00 91.50 186 GLU A O 1
ATOM 1455 N N . ASP A 1 187 ? 2.196 10.100 23.646 1.00 91.19 187 ASP A N 1
ATOM 1456 C CA . ASP A 1 187 ? 1.550 10.151 22.337 1.00 91.19 187 ASP A CA 1
ATOM 1457 C C . ASP A 1 187 ? 2.208 9.208 21.329 1.00 91.19 187 ASP A C 1
ATOM 1459 O O . ASP A 1 187 ? 1.532 8.606 20.493 1.00 91.19 187 ASP A O 1
ATOM 1463 N N . ARG A 1 188 ? 3.528 9.035 21.398 1.00 95.69 188 ARG A N 1
ATOM 1464 C CA . ARG A 1 188 ? 4.216 8.048 20.556 1.00 95.69 188 ARG A CA 1
ATOM 1465 C C . ARG A 1 188 ? 3.882 6.625 20.986 1.00 95.69 188 ARG A C 1
ATOM 1467 O O . ARG A 1 188 ? 3.727 5.739 20.144 1.00 95.69 188 ARG A O 1
ATOM 1474 N N . ALA A 1 189 ? 3.709 6.391 22.285 1.00 93.31 189 ALA A N 1
ATOM 1475 C CA . ALA A 1 189 ? 3.373 5.086 22.840 1.00 93.31 189 ALA A CA 1
ATOM 1476 C C . ALA A 1 189 ? 2.016 4.567 22.330 1.00 93.31 189 ALA A C 1
ATOM 1478 O O . ALA A 1 189 ? 1.922 3.382 22.015 1.00 93.31 189 ALA A O 1
ATOM 1479 N N . ARG A 1 190 ? 1.015 5.442 22.146 1.00 92.50 190 ARG A N 1
ATOM 1480 C CA . ARG A 1 190 ? -0.309 5.067 21.600 1.00 92.50 190 ARG A CA 1
ATOM 1481 C C . ARG A 1 190 ? -0.333 4.762 20.098 1.00 92.50 190 ARG A C 1
ATOM 1483 O O . ARG A 1 190 ? -1.334 4.235 19.624 1.00 92.50 190 ARG A O 1
ATOM 1490 N N . PHE A 1 191 ? 0.714 5.105 19.347 1.00 96.81 191 PHE A N 1
ATOM 1491 C CA . PHE A 1 191 ? 0.782 4.796 17.918 1.00 96.81 191 PHE A CA 1
ATOM 1492 C C . PHE A 1 191 ? 0.833 3.276 17.718 1.00 96.81 191 PHE A C 1
ATOM 1494 O O . PHE A 1 191 ? 1.728 2.610 18.259 1.00 96.81 191 PHE A O 1
ATOM 1501 N N . VAL A 1 192 ? -0.116 2.737 16.952 1.00 96.81 192 VAL A N 1
ATOM 1502 C CA . VAL A 1 192 ? -0.174 1.318 16.591 1.00 96.81 192 VAL A CA 1
ATOM 1503 C C . VAL A 1 192 ? 0.648 1.051 15.341 1.00 96.81 192 VAL A C 1
ATOM 1505 O O . VAL A 1 192 ? 0.763 1.908 14.462 1.00 96.81 192 VAL A O 1
ATOM 1508 N N . LYS A 1 193 ? 1.232 -0.146 15.269 1.00 98.50 193 LYS A N 1
ATOM 1509 C CA . LYS A 1 193 ? 2.143 -0.538 14.190 1.00 98.50 193 LYS A CA 1
ATOM 1510 C C . LYS A 1 193 ? 1.456 -0.390 12.836 1.00 98.50 193 LYS A C 1
ATOM 1512 O O . LYS A 1 193 ? 0.348 -0.888 12.637 1.00 98.50 193 LYS A O 1
ATOM 1517 N N . GLN A 1 194 ? 2.121 0.295 11.915 1.00 98.56 194 GLN A N 1
ATOM 1518 C CA . GLN A 1 194 ? 1.570 0.616 10.607 1.00 98.56 194 GLN A CA 1
ATOM 1519 C C . GLN A 1 194 ? 2.567 0.269 9.504 1.00 98.56 194 GLN A C 1
ATOM 1521 O O . GLN A 1 194 ? 3.717 0.709 9.524 1.00 98.56 194 GLN A O 1
ATOM 1526 N N . ILE A 1 195 ? 2.094 -0.486 8.518 1.00 98.69 195 ILE A N 1
ATOM 1527 C CA . ILE A 1 195 ? 2.760 -0.666 7.232 1.00 98.69 195 ILE A CA 1
ATOM 1528 C C . ILE A 1 195 ? 1.959 0.100 6.185 1.00 98.69 195 ILE A C 1
ATOM 1530 O O . ILE A 1 195 ? 0.743 -0.057 6.085 1.00 98.69 195 ILE A O 1
ATOM 1534 N N . GLU A 1 196 ? 2.640 0.910 5.387 1.00 97.38 196 GLU A N 1
ATOM 1535 C CA . GLU A 1 196 ? 2.056 1.592 4.243 1.00 97.38 196 GLU A CA 1
ATOM 1536 C C . GLU A 1 196 ? 2.724 1.149 2.940 1.00 97.38 196 GLU A C 1
ATOM 1538 O O . GLU A 1 196 ? 3.944 1.208 2.810 1.00 97.38 196 GLU A O 1
ATOM 1543 N N . THR A 1 197 ? 1.933 0.735 1.952 1.00 97.00 197 THR A N 1
ATOM 1544 C CA . THR A 1 197 ? 2.418 0.515 0.585 1.00 97.00 197 THR A CA 1
ATOM 1545 C C . THR A 1 197 ? 2.099 1.738 -0.265 1.00 97.00 197 THR A C 1
ATOM 1547 O O . THR A 1 197 ? 0.983 2.243 -0.215 1.00 97.00 197 THR A O 1
ATOM 1550 N N . SER A 1 198 ? 3.053 2.237 -1.047 1.00 95.69 198 SER A N 1
ATOM 1551 C CA . SER A 1 198 ? 2.861 3.409 -1.919 1.00 95.69 198 SER A CA 1
ATOM 1552 C C . SER A 1 198 ? 3.179 3.066 -3.367 1.00 95.69 198 SER A C 1
ATOM 1554 O O . SER A 1 198 ? 4.160 2.385 -3.638 1.00 95.69 198 SER A O 1
ATOM 1556 N N . HIS A 1 199 ? 2.366 3.530 -4.307 1.00 94.75 199 HIS A N 1
ATOM 1557 C CA . HIS A 1 199 ? 2.521 3.231 -5.728 1.00 94.75 199 HIS A CA 1
ATOM 1558 C C . HIS A 1 199 ? 3.234 4.381 -6.449 1.00 94.75 199 HIS A C 1
ATOM 1560 O O . HIS A 1 199 ? 2.774 5.526 -6.415 1.00 94.75 199 HIS A O 1
ATOM 1566 N N . MET A 1 200 ? 4.375 4.094 -7.083 1.00 93.56 200 MET A N 1
ATOM 1567 C CA . MET A 1 200 ? 5.272 5.138 -7.596 1.00 93.56 200 MET A CA 1
ATOM 1568 C C . MET A 1 200 ? 4.764 5.860 -8.847 1.00 93.56 200 MET A C 1
ATOM 1570 O O . MET A 1 200 ? 5.157 6.997 -9.087 1.00 93.56 200 MET A O 1
ATOM 1574 N N . LEU A 1 201 ? 3.903 5.233 -9.650 1.00 90.88 201 LEU A N 1
ATOM 1575 C CA . LEU A 1 201 ? 3.351 5.860 -10.853 1.00 90.88 201 LEU A CA 1
ATOM 1576 C C . LEU A 1 201 ? 2.040 6.603 -10.578 1.00 90.88 201 LEU A C 1
ATOM 1578 O O . LEU A 1 201 ? 1.365 7.001 -11.523 1.00 90.88 201 LEU A O 1
ATOM 1582 N N . TYR A 1 202 ? 1.654 6.811 -9.315 1.00 86.81 202 TYR A N 1
ATOM 1583 C CA . TYR A 1 202 ? 0.481 7.620 -8.997 1.00 86.81 202 TYR A CA 1
ATOM 1584 C C . TYR A 1 202 ? 0.838 9.112 -8.892 1.00 86.81 202 TYR A C 1
ATOM 1586 O O . TYR A 1 202 ? 0.890 9.684 -7.805 1.00 86.81 202 TYR A O 1
ATOM 1594 N N . TRP A 1 203 ? 1.075 9.736 -10.046 1.00 74.12 203 TRP A N 1
ATOM 1595 C CA . TRP A 1 203 ? 1.560 11.119 -10.205 1.00 74.12 203 TRP A CA 1
ATOM 1596 C C . TRP A 1 203 ? 0.449 12.190 -10.185 1.00 74.12 203 TRP A C 1
ATOM 1598 O O . TRP A 1 203 ? 0.648 13.307 -10.654 1.00 74.12 203 TRP A O 1
ATOM 1608 N N . ASN A 1 204 ? -0.744 11.861 -9.685 1.00 78.75 204 ASN A N 1
ATOM 1609 C CA . ASN A 1 204 ? -1.864 12.802 -9.674 1.00 78.75 204 ASN A CA 1
ATOM 1610 C C . ASN A 1 204 ? -1.626 13.956 -8.680 1.00 78.75 204 ASN A C 1
ATOM 1612 O O . ASN A 1 204 ? -0.820 13.835 -7.751 1.00 78.75 204 ASN A O 1
ATOM 1616 N N . THR A 1 205 ? -2.345 15.063 -8.873 1.00 79.19 205 THR A N 1
ATOM 1617 C CA . THR A 1 205 ? -2.221 16.269 -8.057 1.00 79.19 205 THR A CA 1
ATOM 1618 C C . THR A 1 205 ? -3.544 16.733 -7.446 1.00 79.19 205 THR A C 1
ATOM 1620 O O . THR A 1 205 ? -4.630 16.356 -7.889 1.00 79.19 205 THR A O 1
ATOM 1623 N N . THR A 1 206 ? -3.485 17.506 -6.356 1.00 71.38 206 THR A N 1
ATOM 1624 C CA . THR A 1 206 ? -4.653 18.245 -5.849 1.00 71.38 206 THR A CA 1
ATOM 1625 C C . THR A 1 206 ? -4.749 19.594 -6.557 1.00 71.38 206 THR A C 1
ATOM 1627 O O . THR A 1 206 ? -3.728 20.237 -6.803 1.00 71.38 206 THR A O 1
ATOM 1630 N N . GLU A 1 207 ? -5.970 20.035 -6.867 1.00 65.44 207 GLU A N 1
ATOM 1631 C CA . GLU A 1 207 ? -6.218 21.379 -7.414 1.00 65.44 207 GLU A CA 1
ATOM 1632 C C . GLU A 1 207 ? -6.024 22.468 -6.348 1.00 65.44 207 GLU A C 1
ATOM 1634 O O . GLU A 1 207 ? -5.515 23.546 -6.655 1.00 65.44 207 GLU A O 1
ATOM 1639 N N . ASP A 1 208 ? -6.366 22.155 -5.095 1.00 73.62 208 ASP A N 1
ATOM 1640 C CA . ASP A 1 208 ? -6.248 23.066 -3.958 1.00 73.62 208 ASP A CA 1
ATOM 1641 C C . ASP A 1 208 ? -4.784 23.331 -3.581 1.00 73.62 208 ASP A C 1
ATOM 1643 O O . ASP A 1 208 ? -3.940 22.424 -3.616 1.00 73.62 208 ASP A O 1
ATOM 1647 N N . ASP A 1 209 ? -4.500 24.569 -3.160 1.00 79.19 209 ASP A N 1
ATOM 1648 C CA . ASP A 1 209 ? -3.214 24.926 -2.570 1.00 79.19 209 ASP A CA 1
ATOM 1649 C C . ASP A 1 209 ? -3.024 24.192 -1.238 1.00 79.19 209 ASP A C 1
ATOM 1651 O O . ASP A 1 209 ? -3.778 24.417 -0.284 1.00 79.19 209 ASP A O 1
ATOM 1655 N N . PRO A 1 210 ? -2.027 23.296 -1.146 1.00 83.19 210 PRO A N 1
ATOM 1656 C CA . PRO A 1 210 ? -1.771 22.584 0.085 1.00 83.19 210 PRO A CA 1
ATOM 1657 C C . PRO A 1 210 ? -1.188 23.547 1.131 1.00 83.19 210 PRO A C 1
ATOM 1659 O O . PRO A 1 210 ? -0.539 24.539 0.785 1.00 83.19 210 PRO A O 1
ATOM 1662 N N . PRO A 1 211 ? -1.346 23.246 2.431 1.00 83.06 211 PRO A N 1
ATOM 1663 C CA . PRO A 1 211 ? -0.569 23.928 3.459 1.00 83.06 211 PRO A CA 1
ATOM 1664 C C . PRO A 1 211 ? 0.937 23.745 3.201 1.00 83.06 211 PRO A C 1
ATOM 1666 O O . PRO A 1 211 ? 1.346 22.770 2.577 1.00 83.06 211 PRO A O 1
ATOM 1669 N N . SER A 1 212 ? 1.777 24.635 3.737 1.00 85.75 212 SER A N 1
ATOM 1670 C CA . SER A 1 212 ? 3.228 24.689 3.453 1.00 85.75 212 SER A CA 1
ATOM 1671 C C . SER A 1 212 ? 4.020 23.406 3.752 1.00 85.75 212 SER A C 1
ATOM 1673 O O . SER A 1 212 ? 5.137 23.245 3.267 1.00 85.75 212 SER A O 1
ATOM 1675 N N . TYR A 1 213 ? 3.465 22.498 4.554 1.00 83.44 213 TYR A N 1
ATOM 1676 C CA . TYR A 1 213 ? 4.051 21.199 4.895 1.00 83.44 213 TYR A CA 1
ATOM 1677 C C . TYR A 1 213 ? 3.567 20.044 3.999 1.00 83.44 213 TYR A C 1
ATOM 1679 O O . TYR A 1 213 ? 3.923 18.889 4.236 1.00 83.44 213 TYR A O 1
ATOM 1687 N N . ALA A 1 214 ? 2.733 20.328 3.003 1.00 87.69 214 ALA A N 1
ATOM 1688 C CA . ALA A 1 214 ? 2.240 19.379 2.019 1.00 87.69 214 ALA A CA 1
ATOM 1689 C C . ALA A 1 214 ? 2.482 19.916 0.602 1.00 87.69 214 ALA A C 1
ATOM 1691 O O . ALA A 1 214 ? 2.839 21.072 0.389 1.00 87.69 214 ALA A O 1
ATOM 1692 N N . THR A 1 215 ? 2.307 19.047 -0.383 1.00 89.50 215 THR A N 1
ATOM 1693 C CA . THR A 1 215 ? 2.486 19.366 -1.799 1.00 89.50 215 THR A CA 1
ATOM 1694 C C . THR A 1 215 ? 1.230 18.995 -2.570 1.00 89.50 215 THR A C 1
ATOM 1696 O O . THR A 1 215 ? 0.352 18.298 -2.056 1.00 89.50 215 THR A O 1
ATOM 1699 N N . ARG A 1 216 ? 1.131 19.452 -3.819 1.00 88.44 216 ARG A N 1
ATOM 1700 C CA . ARG A 1 216 ? 0.051 18.999 -4.695 1.00 88.44 216 ARG A CA 1
ATOM 1701 C C . ARG A 1 216 ? 0.264 17.552 -5.141 1.00 88.44 216 ARG A C 1
ATOM 1703 O O . ARG A 1 216 ? -0.717 16.904 -5.456 1.00 88.44 216 ARG A O 1
ATOM 1710 N N . ASP A 1 217 ? 1.495 17.036 -5.134 1.00 89.81 217 ASP A N 1
ATOM 1711 C CA . ASP A 1 217 ? 1.842 15.696 -5.622 1.00 89.81 217 ASP A CA 1
ATOM 1712 C C . ASP A 1 217 ? 1.498 14.591 -4.606 1.00 89.81 217 ASP A C 1
ATOM 1714 O O . ASP A 1 217 ? 1.885 14.621 -3.432 1.00 89.81 217 ASP A O 1
ATOM 1718 N N . TYR A 1 218 ? 0.752 13.588 -5.067 1.00 90.56 218 TYR A N 1
ATOM 1719 C CA . TYR A 1 218 ? 0.231 12.530 -4.205 1.00 90.56 218 TYR A CA 1
ATOM 1720 C C . TYR A 1 218 ? 1.315 11.599 -3.659 1.00 90.56 218 TYR A C 1
ATOM 1722 O O . TYR A 1 218 ? 1.219 11.165 -2.507 1.00 90.56 218 TYR A O 1
ATOM 1730 N N . LEU A 1 219 ? 2.329 11.262 -4.459 1.00 92.19 219 LEU A N 1
ATOM 1731 C CA . LEU A 1 219 ? 3.431 10.407 -4.022 1.00 92.19 219 LEU A CA 1
ATOM 1732 C C . LEU A 1 219 ? 4.341 11.164 -3.052 1.00 92.19 219 LEU A C 1
ATOM 1734 O O . LEU A 1 219 ? 4.694 10.630 -1.998 1.00 92.19 219 LEU A O 1
ATOM 1738 N N . ALA A 1 220 ? 4.659 12.422 -3.358 1.00 92.75 220 ALA A N 1
ATOM 1739 C CA . ALA A 1 220 ? 5.418 13.304 -2.483 1.00 92.75 220 ALA A CA 1
ATOM 1740 C C . ALA A 1 220 ? 4.727 13.458 -1.123 1.00 92.75 220 ALA A C 1
ATOM 1742 O O . ALA A 1 220 ? 5.381 13.363 -0.090 1.00 92.75 220 ALA A O 1
ATOM 1743 N N . ASN A 1 221 ? 3.399 13.580 -1.084 1.00 93.19 221 ASN A N 1
ATOM 1744 C CA . ASN A 1 221 ? 2.660 13.616 0.178 1.00 93.19 221 ASN A CA 1
ATOM 1745 C C . ASN A 1 221 ? 2.770 12.315 0.991 1.00 93.19 221 ASN A C 1
ATOM 1747 O O . ASN A 1 221 ? 2.865 12.375 2.218 1.00 93.19 221 ASN A O 1
ATOM 1751 N N . LYS A 1 222 ? 2.780 11.135 0.357 1.00 94.69 222 LYS A N 1
ATOM 1752 C CA . LYS A 1 222 ? 2.990 9.852 1.066 1.00 94.69 222 LYS A CA 1
ATOM 1753 C C . LYS A 1 222 ? 4.406 9.755 1.632 1.00 94.69 222 LYS A C 1
ATOM 1755 O O . LYS A 1 222 ? 4.588 9.371 2.785 1.00 94.69 222 LYS A O 1
ATOM 1760 N N . ARG A 1 223 ? 5.393 10.179 0.845 1.00 95.06 223 ARG A N 1
ATOM 1761 C CA . ARG A 1 223 ? 6.801 10.290 1.242 1.00 95.06 223 ARG A CA 1
ATOM 1762 C C . ARG A 1 223 ? 6.996 11.249 2.417 1.00 95.06 223 ARG A C 1
ATOM 1764 O O . ARG A 1 223 ? 7.628 10.891 3.409 1.00 95.06 223 ARG A O 1
ATOM 1771 N N . LEU A 1 224 ? 6.390 12.434 2.353 1.00 94.81 224 LEU A N 1
ATOM 1772 C CA . LEU A 1 224 ? 6.407 13.417 3.436 1.00 94.81 224 LEU A CA 1
ATOM 1773 C C . LEU A 1 224 ? 5.773 12.867 4.713 1.00 94.81 224 LEU A C 1
ATOM 1775 O O . LEU A 1 224 ? 6.351 13.050 5.780 1.00 94.81 224 LEU A O 1
ATOM 1779 N N . ASN A 1 225 ? 4.659 12.137 4.610 1.00 95.25 225 ASN A N 1
ATOM 1780 C CA . ASN A 1 225 ? 4.029 11.494 5.763 1.00 95.25 225 ASN A CA 1
ATOM 1781 C C . ASN A 1 225 ? 5.010 10.538 6.460 1.00 95.25 225 ASN A C 1
ATOM 1783 O O . ASN A 1 225 ? 5.273 10.684 7.656 1.00 95.25 225 ASN A O 1
ATOM 1787 N N . ALA A 1 226 ? 5.625 9.631 5.695 1.00 96.00 226 ALA A N 1
ATOM 1788 C CA . ALA A 1 226 ? 6.601 8.682 6.220 1.00 96.00 226 ALA A CA 1
ATOM 1789 C C . ALA A 1 226 ? 7.823 9.378 6.845 1.00 96.00 226 ALA A C 1
ATOM 1791 O O . ALA A 1 226 ? 8.263 8.984 7.927 1.00 96.00 226 ALA A O 1
ATOM 1792 N N . ARG A 1 227 ? 8.336 10.437 6.203 1.00 95.50 227 ARG A N 1
ATOM 1793 C CA . ARG A 1 227 ? 9.450 11.238 6.728 1.00 95.50 227 ARG A CA 1
ATOM 1794 C C . ARG A 1 227 ? 9.083 11.885 8.057 1.00 95.50 227 ARG A C 1
ATOM 1796 O O . ARG A 1 227 ? 9.813 11.720 9.024 1.00 95.50 227 ARG A O 1
ATOM 1803 N N . VAL A 1 228 ? 7.940 12.568 8.128 1.00 95.69 228 VAL A N 1
ATOM 1804 C CA . VAL A 1 228 ? 7.514 13.258 9.352 1.00 95.69 228 VAL A CA 1
ATOM 1805 C C . VAL A 1 228 ? 7.277 12.260 10.489 1.00 95.69 228 VAL A C 1
ATOM 1807 O O . VAL A 1 228 ? 7.683 12.533 11.614 1.00 95.69 228 VAL A O 1
ATOM 1810 N N . LEU A 1 229 ? 6.693 11.083 10.230 1.00 96.88 229 LEU A N 1
ATOM 1811 C CA . LEU A 1 229 ? 6.571 10.035 11.255 1.00 96.88 229 LEU A CA 1
ATOM 1812 C C . LEU A 1 229 ? 7.940 9.570 11.765 1.00 96.88 229 LEU A C 1
ATOM 1814 O O . LEU A 1 229 ? 8.136 9.463 12.977 1.00 96.88 229 LEU A O 1
ATOM 1818 N N . ARG A 1 230 ? 8.901 9.326 10.867 1.00 95.69 230 ARG A N 1
ATOM 1819 C CA . ARG A 1 230 ? 10.267 8.959 11.261 1.00 95.69 230 ARG A CA 1
ATOM 1820 C C . ARG A 1 230 ? 10.917 10.055 12.102 1.00 95.69 230 ARG A C 1
ATOM 1822 O O . ARG A 1 230 ? 11.461 9.748 13.157 1.00 95.69 230 ARG A O 1
ATOM 1829 N N . ASP A 1 231 ? 10.837 11.307 11.662 1.00 95.06 231 ASP A N 1
ATOM 1830 C CA . ASP A 1 231 ? 11.452 12.452 12.341 1.00 95.06 231 ASP A CA 1
ATOM 1831 C C . ASP A 1 231 ? 10.813 12.697 13.724 1.00 95.06 231 ASP A C 1
ATOM 1833 O O . ASP A 1 231 ? 11.479 13.142 14.656 1.00 95.06 231 ASP A O 1
ATOM 1837 N N . LYS A 1 232 ? 9.542 12.307 13.898 1.00 96.69 232 LYS A N 1
ATOM 1838 C CA . LYS A 1 232 ? 8.842 12.252 15.192 1.00 96.69 232 LYS A CA 1
ATOM 1839 C C . LYS A 1 232 ? 9.226 11.045 16.055 1.00 96.69 232 LYS A C 1
ATOM 1841 O O . LYS A 1 232 ? 8.629 10.844 17.106 1.00 96.69 232 LYS A O 1
ATOM 1846 N N . GLY A 1 233 ? 10.194 10.229 15.643 1.00 96.19 233 GLY A N 1
ATOM 1847 C CA . GLY A 1 233 ? 10.650 9.059 16.393 1.00 96.19 233 GLY A CA 1
ATOM 1848 C C . GLY A 1 233 ? 9.693 7.867 16.339 1.00 96.19 233 GLY A C 1
ATOM 1849 O O . GLY A 1 233 ? 9.724 7.044 17.243 1.00 96.19 233 GLY A O 1
ATOM 1850 N N . LEU A 1 234 ? 8.839 7.773 15.312 1.00 97.62 234 LEU A N 1
ATOM 1851 C CA . LEU A 1 234 ? 7.939 6.628 15.079 1.00 97.62 234 LEU A CA 1
ATOM 1852 C C . LEU A 1 234 ? 8.487 5.659 14.022 1.00 97.62 234 LEU A C 1
ATOM 1854 O O . LEU A 1 234 ? 7.766 4.803 13.504 1.00 97.62 234 LEU A O 1
ATOM 1858 N N . GLY A 1 235 ? 9.771 5.790 13.683 1.00 94.19 235 GLY A N 1
ATOM 1859 C CA . GLY A 1 235 ? 10.457 4.918 12.733 1.00 94.19 235 GLY A CA 1
ATOM 1860 C C . GLY A 1 235 ? 10.535 3.458 13.184 1.00 94.19 235 GLY A C 1
ATOM 1861 O O . GLY A 1 235 ? 10.796 2.607 12.356 1.00 94.19 235 GLY A O 1
ATOM 1862 N N . ASP A 1 236 ? 10.273 3.142 14.449 1.00 95.31 236 ASP A N 1
ATOM 1863 C CA . ASP A 1 236 ? 10.172 1.796 15.036 1.00 95.31 236 ASP A CA 1
ATOM 1864 C C . ASP A 1 236 ? 8.728 1.255 15.074 1.00 95.31 236 ASP A C 1
ATOM 1866 O O . ASP A 1 236 ? 8.483 0.143 15.536 1.00 95.31 236 ASP A O 1
ATOM 1870 N N . LYS A 1 237 ? 7.755 2.041 14.598 1.00 97.81 237 LYS A N 1
ATOM 1871 C CA . LYS A 1 237 ? 6.321 1.701 14.567 1.00 97.81 237 LYS A CA 1
ATOM 1872 C C . LYS A 1 237 ? 5.668 1.915 13.206 1.00 97.81 237 LYS A C 1
ATOM 1874 O O . LYS A 1 237 ? 4.522 1.518 13.001 1.00 97.81 237 LYS A O 1
ATOM 1879 N N . HIS A 1 238 ? 6.389 2.526 12.274 1.00 98.12 238 HIS A N 1
ATOM 1880 C CA . HIS A 1 238 ? 5.940 2.777 10.917 1.00 98.12 238 HIS A CA 1
ATOM 1881 C C . HIS A 1 238 ? 6.934 2.206 9.898 1.00 98.12 238 HIS A C 1
ATOM 1883 O O . HIS A 1 238 ? 8.152 2.319 10.064 1.00 98.12 238 HIS A O 1
ATOM 1889 N N . ARG A 1 239 ? 6.416 1.612 8.821 1.00 97.81 239 ARG A N 1
ATOM 1890 C CA . ARG A 1 239 ? 7.181 1.276 7.615 1.00 97.81 239 ARG A CA 1
ATOM 1891 C C . ARG A 1 239 ? 6.445 1.752 6.380 1.00 97.81 239 ARG A C 1
ATOM 1893 O O . ARG A 1 239 ? 5.231 1.594 6.294 1.00 97.81 239 ARG A O 1
ATOM 1900 N N . VAL A 1 240 ? 7.199 2.257 5.411 1.00 97.50 240 VAL A N 1
ATOM 1901 C CA . VAL A 1 240 ? 6.697 2.510 4.059 1.00 97.50 240 VAL A CA 1
ATOM 1902 C C . VAL A 1 240 ? 7.418 1.612 3.062 1.00 97.50 240 VAL A C 1
ATOM 1904 O O . VAL A 1 240 ? 8.637 1.478 3.122 1.00 97.50 240 VAL A O 1
ATOM 1907 N N . TYR A 1 241 ? 6.666 1.007 2.151 1.00 98.12 241 TYR A N 1
ATOM 1908 C CA . TYR A 1 241 ? 7.184 0.227 1.034 1.00 98.12 241 TYR A CA 1
ATOM 1909 C C . TYR A 1 241 ? 6.638 0.802 -0.271 1.00 98.12 241 TYR A C 1
ATOM 1911 O O . TYR A 1 241 ? 5.469 0.616 -0.615 1.00 98.12 241 TYR A O 1
ATOM 1919 N N . GLU A 1 242 ? 7.477 1.530 -0.998 1.00 97.50 242 GLU A N 1
ATOM 1920 C CA . GLU A 1 242 ? 7.162 1.956 -2.358 1.00 97.50 242 GLU A CA 1
ATOM 1921 C C . GLU A 1 242 ? 7.232 0.766 -3.317 1.00 97.50 242 GLU A C 1
ATOM 1923 O O . GLU A 1 242 ? 8.134 -0.063 -3.217 1.00 97.50 242 GLU A O 1
ATOM 1928 N N . ILE A 1 243 ? 6.282 0.688 -4.245 1.00 96.75 243 ILE A N 1
ATOM 1929 C CA . ILE A 1 243 ? 6.204 -0.330 -5.292 1.00 96.75 243 ILE A CA 1
ATOM 1930 C C . ILE A 1 243 ? 6.327 0.376 -6.641 1.00 96.75 243 ILE A C 1
ATOM 1932 O O . ILE A 1 243 ? 5.560 1.294 -6.957 1.00 96.75 243 ILE A O 1
ATOM 1936 N N . GLU A 1 244 ? 7.313 -0.045 -7.426 1.00 95.56 244 GLU A N 1
ATOM 1937 C CA . GLU A 1 244 ? 7.605 0.521 -8.740 1.00 95.56 244 GLU A CA 1
ATOM 1938 C C . GLU A 1 244 ? 6.706 -0.072 -9.831 1.00 95.56 244 GLU A C 1
ATOM 1940 O O . GLU A 1 244 ? 6.202 -1.188 -9.708 1.00 95.56 244 GLU A O 1
ATOM 1945 N N . GLY A 1 245 ? 6.514 0.676 -10.920 1.00 92.19 245 GLY A N 1
ATOM 1946 C CA . GLY A 1 245 ? 5.805 0.187 -12.104 1.00 92.19 245 GLY A CA 1
ATOM 1947 C C . GLY A 1 245 ? 4.285 0.139 -11.969 1.00 92.19 245 GLY A C 1
ATOM 1948 O O . GLY A 1 245 ? 3.618 -0.407 -12.839 1.00 92.19 245 GLY A O 1
ATOM 1949 N N . ILE A 1 246 ? 3.720 0.714 -10.906 1.00 91.12 246 ILE A N 1
ATOM 1950 C CA . ILE A 1 246 ? 2.276 0.722 -10.695 1.00 91.12 246 ILE A CA 1
ATOM 1951 C C . ILE A 1 246 ? 1.739 2.104 -10.333 1.00 91.12 246 ILE A C 1
ATOM 1953 O O . ILE A 1 246 ? 2.371 2.849 -9.583 1.00 91.12 246 ILE A O 1
ATOM 1957 N N . SER A 1 247 ? 0.585 2.450 -10.910 1.00 90.62 247 SER A N 1
ATOM 1958 C CA . SER A 1 247 ? -0.195 3.647 -10.580 1.00 90.62 247 SER A CA 1
ATOM 1959 C C . SER A 1 247 ? -1.152 3.339 -9.423 1.00 90.62 247 SER A C 1
ATOM 1961 O O . SER A 1 247 ? -0.901 2.446 -8.626 1.00 90.62 247 SER A O 1
ATOM 1963 N N . HIS A 1 248 ? -2.253 4.066 -9.284 1.00 89.12 248 HIS A N 1
ATOM 1964 C CA . HIS A 1 248 ? -3.139 3.946 -8.138 1.00 89.12 248 HIS A CA 1
ATOM 1965 C C . HIS A 1 248 ? -3.746 2.543 -7.986 1.00 89.12 248 HIS A C 1
ATOM 1967 O O . HIS A 1 248 ? -3.714 1.959 -6.906 1.00 89.12 248 HIS A O 1
ATOM 1973 N N . SER A 1 249 ? -4.262 1.974 -9.073 1.00 84.31 249 SER A N 1
ATOM 1974 C CA . SER A 1 249 ? -4.936 0.678 -9.063 1.00 84.31 249 SER A CA 1
ATOM 1975 C C . SER A 1 249 ? -3.926 -0.448 -8.859 1.00 84.31 249 SER A C 1
ATOM 1977 O O . SER A 1 249 ? -3.048 -0.641 -9.686 1.00 84.31 249 SER A O 1
ATOM 1979 N N . GLY A 1 250 ? -4.081 -1.224 -7.782 1.00 79.50 250 GLY A N 1
ATOM 1980 C CA . GLY A 1 250 ? -3.205 -2.351 -7.421 1.00 79.50 250 GLY A CA 1
ATOM 1981 C C . GLY A 1 250 ? -3.456 -3.673 -8.167 1.00 79.50 250 GLY A C 1
ATOM 1982 O O . GLY A 1 250 ? -3.006 -4.723 -7.712 1.00 79.50 250 GLY A O 1
ATOM 1983 N N . GLY A 1 251 ? -4.284 -3.674 -9.220 1.00 79.94 251 GLY A N 1
ATOM 1984 C CA . GLY A 1 251 ? -4.746 -4.904 -9.888 1.00 79.94 251 GLY A CA 1
ATOM 1985 C C . GLY A 1 251 ? -5.640 -5.798 -9.006 1.00 79.94 251 GLY A C 1
ATOM 1986 O O . GLY A 1 251 ? -5.863 -6.971 -9.316 1.00 79.94 251 GLY A O 1
ATOM 1987 N N . GLU A 1 252 ? -6.164 -5.252 -7.901 1.00 78.56 252 GLU A N 1
ATOM 1988 C CA . GLU A 1 252 ? -6.794 -5.999 -6.798 1.00 78.56 252 GLU A CA 1
ATOM 1989 C C . GLU A 1 252 ? -8.076 -6.749 -7.194 1.00 78.56 252 GLU A C 1
ATOM 1991 O O . GLU A 1 252 ? -8.464 -7.708 -6.525 1.00 78.56 252 GLU A O 1
ATOM 1996 N N . TYR A 1 253 ? -8.727 -6.310 -8.274 1.00 77.12 253 TYR A N 1
ATOM 1997 C CA . TYR A 1 253 ? -9.990 -6.854 -8.788 1.00 77.12 253 TYR A CA 1
ATOM 1998 C C . TYR A 1 253 ? -9.872 -7.404 -10.217 1.00 77.12 253 TYR A C 1
ATOM 2000 O O . TYR A 1 253 ? -10.868 -7.847 -10.784 1.00 77.12 253 TYR A O 1
ATOM 2008 N N . LEU A 1 254 ? -8.674 -7.385 -10.810 1.00 77.75 254 LEU A N 1
ATOM 2009 C CA . LEU A 1 254 ? -8.454 -7.835 -12.183 1.00 77.75 254 LEU A CA 1
ATOM 2010 C C . LEU A 1 254 ? -7.853 -9.244 -12.202 1.00 77.75 254 LEU A C 1
ATOM 2012 O O . LEU A 1 254 ? -6.818 -9.461 -11.561 1.00 77.75 254 LEU A O 1
ATOM 2016 N N . PRO A 1 255 ? -8.428 -10.207 -12.945 1.00 74.81 255 PRO A N 1
ATOM 2017 C CA . PRO A 1 255 ? -7.755 -11.471 -13.232 1.00 74.81 255 PRO A CA 1
ATOM 2018 C C . PRO A 1 255 ? -6.383 -11.188 -13.857 1.00 74.81 255 PRO A C 1
ATOM 2020 O O . PRO A 1 255 ? -6.292 -10.487 -14.859 1.00 74.81 255 PRO A O 1
ATOM 2023 N N . GLU A 1 256 ? -5.314 -11.646 -13.200 1.00 71.94 256 GLU A N 1
ATOM 2024 C CA . GLU A 1 256 ? -3.916 -11.424 -13.623 1.00 71.94 256 GLU A CA 1
ATOM 2025 C C . GLU A 1 256 ? -3.520 -9.960 -13.906 1.00 71.94 256 GLU A C 1
ATOM 2027 O O . GLU A 1 256 ? -2.513 -9.720 -14.560 1.00 71.94 256 GLU A O 1
ATOM 2032 N N . GLY A 1 257 ? -4.283 -8.979 -13.406 1.00 74.19 257 GLY A N 1
ATOM 2033 C CA . GLY A 1 257 ? -3.972 -7.563 -13.615 1.00 74.19 257 GLY A CA 1
ATOM 2034 C C . GLY A 1 257 ? -4.384 -6.999 -14.978 1.00 74.19 257 GLY A C 1
ATOM 2035 O O . GLY A 1 257 ? -4.047 -5.858 -15.275 1.00 74.19 257 GLY A O 1
ATOM 2036 N N . LYS A 1 258 ? -5.129 -7.751 -15.798 1.00 78.00 258 LYS A N 1
ATOM 2037 C CA . LYS A 1 258 ? -5.462 -7.358 -17.177 1.00 78.00 258 LYS A CA 1
ATOM 2038 C C . LYS A 1 258 ? -6.922 -6.933 -17.339 1.00 78.00 258 LYS A C 1
ATOM 2040 O O . LYS A 1 258 ? -7.825 -7.575 -16.795 1.00 78.00 258 LYS A O 1
ATOM 2045 N N . ARG A 1 259 ? -7.170 -5.869 -18.115 1.00 73.12 259 ARG A N 1
ATOM 2046 C CA . ARG A 1 259 ? -8.517 -5.412 -18.520 1.00 73.12 259 ARG A CA 1
ATOM 2047 C C . ARG A 1 259 ? -8.479 -4.806 -19.927 1.00 73.12 259 ARG A C 1
ATOM 2049 O O . ARG A 1 259 ? -7.706 -3.897 -20.175 1.00 73.12 259 ARG A O 1
ATOM 2056 N N . ALA A 1 260 ? -9.375 -5.225 -20.826 1.00 64.75 260 ALA A N 1
ATOM 2057 C CA . ALA A 1 260 ? -9.398 -4.717 -22.212 1.00 64.75 260 ALA A CA 1
ATOM 2058 C C . ALA A 1 260 ? -8.015 -4.900 -22.919 1.00 64.75 260 ALA A C 1
ATOM 2060 O O . ALA A 1 260 ? -7.145 -5.552 -22.341 1.00 64.75 260 ALA A O 1
ATOM 2061 N N . PRO A 1 261 ? -7.787 -4.457 -24.172 1.00 63.81 261 PRO A N 1
ATOM 2062 C CA . PRO A 1 261 ? -6.539 -4.794 -24.869 1.00 63.81 261 PRO A CA 1
ATOM 2063 C C . PRO A 1 261 ? -5.292 -4.089 -24.305 1.00 63.81 261 PRO A C 1
ATOM 2065 O O . PRO A 1 261 ? -4.198 -4.620 -24.468 1.00 63.81 261 PRO A O 1
ATOM 2068 N N . ASP A 1 262 ? -5.450 -2.964 -23.596 1.00 74.50 262 ASP A N 1
ATOM 2069 C CA . ASP A 1 262 ? -4.323 -2.067 -23.296 1.00 74.50 262 ASP A CA 1
ATOM 2070 C C . ASP A 1 262 ? -4.041 -1.854 -21.793 1.00 74.50 262 ASP A C 1
ATOM 2072 O O . ASP A 1 262 ? -3.023 -1.252 -21.454 1.00 74.50 262 ASP A O 1
ATOM 2076 N N . VAL A 1 263 ? -4.911 -2.296 -20.870 1.00 82.25 263 VAL A N 1
ATOM 2077 C CA . VAL A 1 263 ? -4.648 -2.164 -19.420 1.00 82.25 263 VAL A CA 1
ATOM 2078 C C . VAL A 1 263 ? -3.917 -3.408 -18.926 1.00 82.25 263 VAL A C 1
ATOM 2080 O O . VAL A 1 263 ? -4.469 -4.513 -18.921 1.00 82.25 263 VAL A O 1
ATOM 2083 N N . ASP A 1 264 ? -2.691 -3.194 -18.458 1.00 86.81 264 ASP A N 1
ATOM 2084 C CA . ASP A 1 264 ? -1.831 -4.199 -17.838 1.00 86.81 264 ASP A CA 1
ATOM 2085 C C . ASP A 1 264 ? -1.292 -3.609 -16.530 1.00 86.81 264 ASP A C 1
ATOM 2087 O O . ASP A 1 264 ? -0.550 -2.619 -16.504 1.00 86.81 264 ASP A O 1
ATOM 2091 N N . ILE A 1 265 ? -1.752 -4.180 -15.423 1.00 87.19 265 ILE A N 1
ATOM 2092 C CA . ILE A 1 265 ? -1.448 -3.734 -14.071 1.00 87.19 265 ILE A CA 1
ATOM 2093 C C . ILE A 1 265 ? -0.679 -4.830 -13.359 1.00 87.19 265 ILE A C 1
ATOM 2095 O O . ILE A 1 265 ? -1.131 -5.972 -13.285 1.00 87.19 265 ILE A O 1
ATOM 2099 N N . LEU A 1 266 ? 0.449 -4.466 -12.754 1.00 89.00 266 LEU A N 1
ATOM 2100 C CA . LEU A 1 266 ? 1.165 -5.372 -11.867 1.00 89.00 266 LEU A CA 1
ATOM 2101 C C . LEU A 1 266 ? 0.250 -5.868 -10.746 1.00 89.00 266 LEU A C 1
ATOM 2103 O O . LEU A 1 266 ? -0.403 -5.093 -10.047 1.00 89.00 266 LEU A O 1
ATOM 2107 N N . ASP A 1 267 ? 0.235 -7.181 -10.541 1.00 88.56 267 ASP A N 1
ATOM 2108 C CA . ASP A 1 267 ? -0.559 -7.800 -9.489 1.00 88.56 267 ASP A CA 1
ATOM 2109 C C . ASP A 1 267 ? 0.101 -7.572 -8.117 1.00 88.56 267 ASP A C 1
ATOM 2111 O O . ASP A 1 267 ? 0.954 -8.345 -7.680 1.00 88.56 267 ASP A O 1
ATOM 2115 N N . VAL A 1 268 ? -0.298 -6.517 -7.401 1.00 91.19 268 VAL A N 1
ATOM 2116 C CA . VAL A 1 268 ? 0.298 -6.161 -6.095 1.00 91.19 268 VAL A CA 1
ATOM 2117 C C . VAL A 1 268 ? -0.017 -7.184 -5.005 1.00 91.19 268 VAL A C 1
ATOM 2119 O O . VAL A 1 268 ? 0.683 -7.243 -3.988 1.00 91.19 268 VAL A O 1
ATOM 2122 N N . SER A 1 269 ? -0.971 -8.092 -5.242 1.00 91.88 269 SER A N 1
ATOM 2123 C CA . SER A 1 269 ? -1.266 -9.188 -4.314 1.00 91.88 269 SER A CA 1
ATOM 2124 C C . SER A 1 269 ? -0.033 -10.047 -3.993 1.00 91.88 269 SER A C 1
ATOM 2126 O O . SER A 1 269 ? 0.060 -10.606 -2.902 1.00 91.88 269 SER A O 1
ATOM 2128 N N . ARG A 1 270 ? 0.962 -10.082 -4.892 1.00 91.38 270 ARG A N 1
ATOM 2129 C CA . ARG A 1 270 ? 2.245 -10.781 -4.704 1.00 91.38 270 ARG A CA 1
ATOM 2130 C C . ARG A 1 270 ? 3.070 -10.222 -3.542 1.00 91.38 270 ARG A C 1
ATOM 2132 O O . ARG A 1 270 ? 3.675 -11.000 -2.811 1.00 91.38 270 ARG A O 1
ATOM 2139 N N . VAL A 1 271 ? 3.063 -8.903 -3.356 1.00 94.69 271 VAL A N 1
ATOM 2140 C CA . VAL A 1 271 ? 3.741 -8.228 -2.235 1.00 94.69 271 VAL A CA 1
ATOM 2141 C C . VAL A 1 271 ? 2.833 -8.200 -1.008 1.00 94.69 271 VAL A C 1
ATOM 2143 O O . VAL A 1 271 ? 3.281 -8.456 0.108 1.00 94.69 271 VAL A O 1
ATOM 2146 N N . MET A 1 272 ? 1.537 -7.950 -1.205 1.00 96.19 272 MET A N 1
ATOM 2147 C CA . MET A 1 272 ? 0.573 -7.844 -0.104 1.00 96.19 272 MET A CA 1
ATOM 2148 C C . MET A 1 272 ? 0.428 -9.136 0.697 1.00 96.19 272 MET A C 1
ATOM 2150 O O . MET A 1 272 ? 0.190 -9.076 1.901 1.00 96.19 272 MET A O 1
ATOM 2154 N N . ASP A 1 273 ? 0.642 -10.294 0.066 1.00 96.94 273 ASP A N 1
ATOM 2155 C CA . ASP A 1 273 ? 0.707 -11.582 0.759 1.00 96.94 273 ASP A CA 1
ATOM 2156 C C . ASP A 1 273 ? 1.748 -11.576 1.889 1.00 96.94 273 ASP A C 1
ATOM 2158 O O . ASP A 1 273 ? 1.460 -12.016 3.002 1.00 96.94 273 ASP A O 1
ATOM 2162 N N . ALA A 1 274 ? 2.934 -11.022 1.622 1.00 97.88 274 ALA A N 1
ATOM 2163 C CA . ALA A 1 274 ? 3.993 -10.884 2.614 1.00 97.88 274 ALA A CA 1
ATOM 2164 C C . ALA A 1 274 ? 3.716 -9.737 3.596 1.00 97.88 274 ALA A C 1
ATOM 2166 O O . ALA A 1 274 ? 3.986 -9.883 4.784 1.00 97.88 274 ALA A O 1
ATOM 2167 N N . MET A 1 275 ? 3.134 -8.620 3.143 1.00 98.38 275 MET A N 1
ATOM 2168 C CA . MET A 1 275 ? 2.826 -7.475 4.019 1.00 98.38 275 MET A CA 1
ATOM 2169 C C . MET A 1 275 ? 1.843 -7.831 5.137 1.00 98.38 275 MET A C 1
ATOM 2171 O O . MET A 1 275 ? 1.995 -7.349 6.259 1.00 98.38 275 MET A O 1
ATOM 2175 N N . ILE A 1 276 ? 0.877 -8.711 4.857 1.00 98.62 276 ILE A N 1
ATOM 2176 C CA . ILE A 1 276 ? -0.032 -9.247 5.877 1.00 98.62 276 ILE A CA 1
ATOM 2177 C C . ILE A 1 276 ? 0.757 -10.020 6.945 1.00 98.62 276 ILE A C 1
ATOM 2179 O O . ILE A 1 276 ? 0.568 -9.770 8.133 1.00 98.62 276 ILE A O 1
ATOM 2183 N N . ASP A 1 277 ? 1.678 -10.903 6.542 1.00 98.38 277 ASP A N 1
ATOM 2184 C CA . ASP A 1 277 ? 2.499 -11.685 7.481 1.00 98.38 277 ASP A CA 1
ATOM 2185 C C . ASP A 1 277 ? 3.476 -10.802 8.266 1.00 98.38 277 ASP A C 1
ATOM 2187 O O . ASP A 1 277 ? 3.727 -11.042 9.448 1.00 98.38 277 ASP A O 1
ATOM 2191 N N . LEU A 1 278 ? 4.047 -9.783 7.621 1.00 98.69 278 LEU A N 1
ATOM 2192 C CA . LEU A 1 278 ? 4.955 -8.831 8.252 1.00 98.69 278 LEU A CA 1
ATOM 2193 C C . LEU A 1 278 ? 4.238 -8.024 9.335 1.00 98.69 278 LEU A C 1
ATOM 2195 O O . LEU A 1 278 ? 4.737 -7.957 10.457 1.00 98.69 278 LEU A O 1
ATOM 2199 N N . LEU A 1 279 ? 3.059 -7.464 9.041 1.00 98.81 279 LEU A N 1
ATOM 2200 C CA . LEU A 1 279 ? 2.287 -6.727 10.041 1.00 98.81 279 LEU A CA 1
ATOM 2201 C C . LEU A 1 279 ? 1.829 -7.644 11.180 1.00 98.81 279 LEU A C 1
ATOM 2203 O O . LEU A 1 279 ? 1.965 -7.276 12.346 1.00 98.81 279 LEU A O 1
ATOM 2207 N N . ASP A 1 280 ? 1.319 -8.833 10.854 1.00 98.69 280 ASP A N 1
ATOM 2208 C CA . ASP A 1 280 ? 0.844 -9.800 11.843 1.00 98.69 280 ASP A CA 1
ATOM 2209 C C . ASP A 1 280 ? 1.961 -10.209 12.809 1.00 98.69 280 ASP A C 1
ATOM 2211 O O . ASP A 1 280 ? 1.812 -10.080 14.022 1.00 98.69 280 ASP A O 1
ATOM 2215 N N . ASN A 1 281 ? 3.126 -10.610 12.289 1.00 98.56 281 ASN A N 1
ATOM 2216 C CA . ASN A 1 281 ? 4.276 -10.963 13.123 1.00 98.56 281 ASN A CA 1
ATOM 2217 C C . ASN A 1 281 ? 4.800 -9.767 13.927 1.00 98.56 281 ASN A C 1
ATOM 2219 O O . ASN A 1 281 ? 5.255 -9.947 15.061 1.00 98.56 281 ASN A O 1
ATOM 2223 N N . TRP A 1 282 ? 4.725 -8.556 13.373 1.00 98.56 282 TRP A N 1
ATOM 2224 C CA . TRP A 1 282 ? 5.140 -7.365 14.096 1.00 98.56 282 TRP A CA 1
ATOM 2225 C C . TRP A 1 282 ? 4.224 -7.095 15.279 1.00 98.56 282 TRP A C 1
ATOM 2227 O O . TRP A 1 282 ? 4.719 -6.9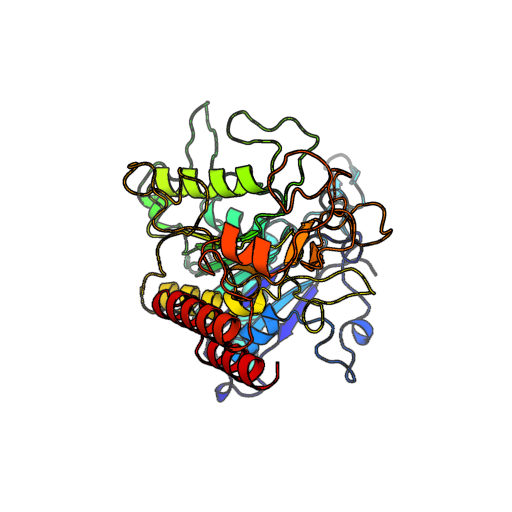01 16.388 1.00 98.56 282 TRP A O 1
ATOM 2237 N N . VAL A 1 283 ? 2.908 -7.121 15.078 1.00 98.50 283 VAL A N 1
ATOM 2238 C CA . VAL A 1 283 ? 1.912 -6.906 16.136 1.00 98.50 283 VAL A CA 1
ATOM 2239 C C . VAL A 1 283 ? 1.955 -8.027 17.173 1.00 98.50 283 VAL A C 1
ATOM 2241 O O . VAL A 1 283 ? 2.089 -7.736 18.358 1.00 98.50 283 VAL A O 1
ATOM 2244 N N . GLU A 1 284 ? 1.929 -9.287 16.740 1.00 97.88 284 GLU A N 1
ATOM 2245 C CA . GLU A 1 284 ? 1.768 -10.440 17.634 1.00 97.88 284 GLU A CA 1
ATOM 2246 C C . GLU A 1 284 ? 3.036 -10.847 18.364 1.00 97.88 284 GLU A C 1
ATOM 2248 O O . GLU A 1 284 ? 2.990 -11.239 19.528 1.00 97.88 284 GLU A O 1
ATOM 2253 N N . LYS A 1 285 ? 4.174 -10.796 17.673 1.00 98.00 285 LYS A N 1
ATOM 2254 C CA . LYS A 1 285 ? 5.432 -11.371 18.165 1.00 98.00 285 LYS A CA 1
ATOM 2255 C C . LYS A 1 285 ? 6.505 -10.318 18.398 1.00 98.00 285 LYS A C 1
ATOM 2257 O O . LYS A 1 285 ? 7.601 -10.660 18.824 1.00 98.00 285 LYS A O 1
ATOM 2262 N N . GLY A 1 286 ? 6.229 -9.054 18.073 1.00 97.75 286 GLY A N 1
ATOM 2263 C CA . GLY A 1 286 ? 7.232 -7.992 18.124 1.00 97.75 286 GLY A CA 1
ATOM 2264 C C . GLY A 1 286 ? 8.343 -8.146 17.083 1.00 97.75 286 GLY A C 1
ATOM 2265 O O . GLY A 1 286 ? 9.353 -7.462 17.190 1.00 97.75 286 GLY A O 1
ATOM 2266 N N . ILE A 1 287 ? 8.180 -9.017 16.080 1.00 98.12 287 ILE A N 1
ATOM 2267 C CA . ILE A 1 287 ? 9.202 -9.234 15.051 1.00 98.12 287 ILE A CA 1
ATOM 2268 C C . ILE A 1 287 ? 9.125 -8.084 14.057 1.00 98.12 287 ILE A C 1
ATOM 2270 O O . ILE A 1 287 ? 8.168 -7.989 13.291 1.00 98.12 287 ILE A O 1
ATOM 2274 N N . GLU A 1 288 ? 10.132 -7.217 14.066 1.00 97.25 288 GLU A N 1
ATOM 2275 C CA . GLU A 1 288 ? 10.150 -6.073 13.166 1.00 97.25 288 GLU A CA 1
ATOM 2276 C C . GLU A 1 288 ? 10.196 -6.495 11.689 1.00 97.25 288 GLU A C 1
ATOM 2278 O O . GLU A 1 288 ? 10.931 -7.422 11.311 1.00 97.25 288 GLU A O 1
ATOM 2283 N N . PRO A 1 289 ? 9.427 -5.809 10.830 1.00 97.88 289 PRO A N 1
ATOM 2284 C CA . PRO A 1 289 ? 9.555 -5.951 9.394 1.00 97.88 289 PRO A CA 1
ATOM 2285 C C . PRO A 1 289 ? 10.860 -5.290 8.902 1.00 97.88 289 PRO A C 1
ATOM 2287 O O . PRO A 1 289 ? 11.462 -4.483 9.622 1.00 97.88 289 PRO A O 1
ATOM 2290 N N . PRO A 1 290 ? 11.301 -5.595 7.666 1.00 95.69 290 PRO A N 1
ATOM 2291 C CA . PRO A 1 290 ? 12.449 -4.930 7.051 1.00 95.69 290 PRO A CA 1
ATOM 2292 C C . PRO A 1 290 ? 12.340 -3.398 7.112 1.00 95.69 290 PRO A C 1
ATOM 2294 O O . PRO A 1 290 ? 11.222 -2.880 7.199 1.00 95.69 290 PRO A O 1
ATOM 2297 N N . PRO A 1 291 ? 13.458 -2.656 7.032 1.00 94.56 291 PRO A N 1
ATOM 2298 C CA . PRO A 1 291 ? 13.426 -1.199 6.932 1.00 94.56 291 PRO A CA 1
ATOM 2299 C C . PRO A 1 291 ? 12.504 -0.702 5.813 1.00 94.56 291 PRO A C 1
ATOM 2301 O O . PRO A 1 291 ? 12.204 -1.431 4.864 1.00 94.56 291 PRO A O 1
ATOM 2304 N N . SER A 1 292 ? 12.051 0.546 5.939 1.00 95.81 292 SER A N 1
ATOM 2305 C CA . SER A 1 292 ? 11.287 1.209 4.880 1.00 95.81 292 SER A CA 1
ATOM 2306 C C . SER A 1 292 ? 12.054 1.173 3.557 1.00 95.81 292 SER A C 1
ATOM 2308 O O . SER A 1 292 ? 13.275 1.301 3.548 1.00 95.81 292 SER A O 1
ATOM 2310 N N . MET A 1 293 ? 11.330 1.020 2.452 1.00 97.00 293 MET A N 1
ATOM 2311 C CA . MET A 1 293 ? 11.886 0.945 1.104 1.00 97.00 293 MET A CA 1
ATOM 2312 C C . MET A 1 293 ? 11.298 2.049 0.235 1.00 97.00 293 MET A C 1
ATOM 2314 O O . MET A 1 293 ? 10.084 2.100 0.029 1.00 97.00 293 MET A O 1
ATOM 2318 N N . SER A 1 294 ? 12.150 2.936 -0.267 1.00 96.50 294 SER A N 1
ATOM 2319 C CA . SER A 1 294 ? 11.762 4.105 -1.053 1.00 96.50 294 SER A CA 1
ATOM 2320 C C . SER A 1 294 ? 12.890 4.486 -1.999 1.00 96.50 294 SER A C 1
ATOM 2322 O O . SER A 1 294 ? 14.061 4.411 -1.644 1.00 96.50 294 SER A O 1
ATOM 2324 N N . SER A 1 295 ? 12.533 4.936 -3.199 1.00 94.88 295 SER A N 1
ATOM 2325 C CA . SER A 1 295 ? 13.509 5.513 -4.134 1.00 94.88 295 SER A CA 1
ATOM 2326 C C . SER A 1 295 ? 13.729 7.014 -3.899 1.00 94.88 295 SER A C 1
ATOM 2328 O O . SER A 1 295 ? 14.331 7.687 -4.730 1.00 94.88 295 SER A O 1
ATOM 2330 N N . TRP A 1 296 ? 13.203 7.569 -2.804 1.00 94.81 296 TRP A N 1
ATOM 2331 C CA . TRP A 1 296 ? 13.470 8.938 -2.373 1.00 94.81 296 TRP A CA 1
ATOM 2332 C C . TRP A 1 296 ? 14.625 8.938 -1.377 1.00 94.81 296 TRP A C 1
ATOM 2334 O O . TRP A 1 296 ? 14.526 8.260 -0.354 1.00 94.81 296 TRP A O 1
ATOM 2344 N N . HIS A 1 297 ? 15.693 9.689 -1.658 1.00 93.19 297 HIS A N 1
ATOM 2345 C CA . HIS A 1 297 ? 16.900 9.723 -0.821 1.00 93.19 297 HIS A CA 1
ATOM 2346 C C . HIS A 1 297 ? 16.562 9.963 0.653 1.00 93.19 297 HIS A C 1
ATOM 2348 O O . HIS A 1 297 ? 16.982 9.216 1.523 1.00 93.19 297 HIS A O 1
ATOM 2354 N N . GLU A 1 298 ? 15.661 10.893 0.952 1.00 91.62 298 GLU A N 1
ATOM 2355 C CA . GLU A 1 298 ? 15.285 11.250 2.316 1.00 91.62 298 GLU A CA 1
ATOM 2356 C C . GLU A 1 298 ? 14.666 10.099 3.122 1.00 91.62 298 GLU A C 1
ATOM 2358 O O . GLU A 1 298 ? 14.527 10.250 4.337 1.00 91.62 298 GLU A O 1
ATOM 2363 N N . LEU A 1 299 ? 14.288 8.981 2.494 1.00 91.94 299 LEU A N 1
ATOM 2364 C CA . LEU A 1 299 ? 13.795 7.760 3.140 1.00 91.94 299 LEU A CA 1
ATOM 2365 C C . LEU A 1 299 ? 14.640 6.513 2.850 1.00 91.94 299 LEU A C 1
ATOM 2367 O O . LEU A 1 299 ? 14.681 5.626 3.701 1.00 91.94 299 LEU A O 1
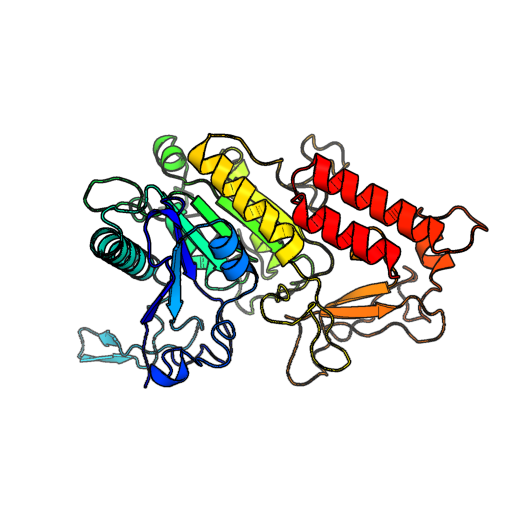ATOM 2371 N N . GLY A 1 300 ? 15.229 6.420 1.659 1.00 89.75 300 GLY A N 1
ATOM 2372 C CA . GLY A 1 300 ? 15.939 5.241 1.168 1.00 89.75 300 GLY A CA 1
ATOM 2373 C C . GLY A 1 300 ? 17.458 5.274 1.350 1.00 89.75 300 GLY A C 1
ATOM 2374 O O . GLY A 1 300 ? 18.049 4.198 1.314 1.00 89.75 300 GLY A O 1
ATOM 2375 N N . ASP A 1 301 ? 18.029 6.467 1.549 1.00 90.75 301 ASP A N 1
ATOM 2376 C CA . ASP A 1 301 ? 19.436 6.751 1.872 1.00 90.75 301 ASP A CA 1
ATOM 2377 C C . ASP A 1 301 ? 19.526 7.036 3.383 1.00 90.75 301 ASP A C 1
ATOM 2379 O O . ASP A 1 301 ? 19.218 8.133 3.873 1.00 90.75 301 ASP A O 1
ATOM 2383 N N . LEU A 1 302 ? 19.783 5.984 4.159 1.00 84.00 302 LEU A N 1
ATOM 2384 C CA . LEU A 1 302 ? 19.706 6.015 5.619 1.00 84.00 302 LEU A CA 1
ATOM 2385 C C . LEU A 1 302 ? 20.927 6.683 6.256 1.00 84.00 302 LEU A C 1
ATOM 2387 O O . LEU A 1 302 ? 20.776 7.305 7.313 1.00 84.00 302 LEU A O 1
ATOM 2391 N N . ASP A 1 303 ? 22.106 6.550 5.650 1.00 88.19 303 ASP A N 1
ATOM 2392 C CA . ASP A 1 303 ? 23.359 7.122 6.154 1.00 88.19 303 ASP A CA 1
ATOM 2393 C C . ASP A 1 303 ? 23.740 8.457 5.492 1.00 88.19 303 ASP A C 1
ATOM 2395 O O . ASP A 1 303 ? 24.618 9.160 6.003 1.00 88.19 303 ASP A O 1
ATOM 2399 N N . LYS A 1 304 ? 22.973 8.884 4.480 1.00 88.25 304 LYS A N 1
ATOM 2400 C CA . LYS A 1 304 ? 23.104 10.149 3.746 1.00 88.25 304 LYS A CA 1
ATOM 2401 C C . LYS A 1 304 ? 24.395 10.226 2.939 1.00 88.25 304 LYS A C 1
ATOM 2403 O O . LYS A 1 304 ? 24.951 11.321 2.788 1.00 88.25 304 LYS A O 1
ATOM 2408 N N . ASP A 1 305 ? 24.881 9.092 2.447 1.00 91.94 305 ASP A N 1
ATOM 2409 C CA . ASP A 1 305 ? 26.080 9.019 1.613 1.00 91.94 305 ASP A CA 1
ATOM 2410 C C . ASP A 1 305 ? 25.791 9.234 0.110 1.00 91.94 305 ASP A C 1
ATOM 2412 O O . ASP A 1 305 ? 26.718 9.358 -0.698 1.00 91.94 305 ASP A O 1
ATOM 2416 N N . GLY A 1 306 ? 24.512 9.368 -0.263 1.00 90.56 306 GLY A N 1
ATOM 2417 C CA . GLY A 1 306 ? 24.051 9.537 -1.638 1.00 90.56 306 GLY A CA 1
ATOM 2418 C C . GLY A 1 306 ? 23.690 8.224 -2.339 1.00 90.56 306 GLY A C 1
ATOM 2419 O O . GLY A 1 306 ? 23.268 8.259 -3.500 1.00 90.56 306 GLY A O 1
ATOM 2420 N N . VAL A 1 307 ? 23.827 7.079 -1.673 1.00 93.94 307 VAL A N 1
ATOM 2421 C CA . VAL A 1 307 ? 23.387 5.760 -2.132 1.00 93.94 307 VAL A CA 1
ATOM 2422 C C . VAL A 1 307 ? 22.010 5.453 -1.536 1.00 93.94 307 VAL A C 1
ATOM 2424 O O . VAL A 1 307 ? 21.597 6.009 -0.535 1.00 93.94 307 VAL A O 1
ATOM 2427 N N . ILE A 1 308 ? 21.208 4.642 -2.228 1.00 93.31 308 ILE A N 1
ATOM 2428 C CA . ILE A 1 308 ? 19.911 4.186 -1.712 1.00 93.31 308 ILE A CA 1
ATOM 2429 C C . ILE A 1 308 ? 20.063 2.718 -1.302 1.00 93.31 308 ILE A C 1
ATOM 2431 O O . ILE A 1 308 ? 20.038 1.827 -2.157 1.00 93.31 308 ILE A O 1
ATOM 2435 N N . GLU A 1 309 ? 20.188 2.443 -0.002 1.00 92.88 309 GLU A N 1
ATOM 2436 C CA . GLU A 1 309 ? 20.350 1.079 0.537 1.00 92.88 309 GLU A CA 1
ATOM 2437 C C . GLU A 1 309 ? 19.051 0.276 0.398 1.00 92.88 309 GLU A C 1
ATOM 2439 O O . GLU A 1 309 ? 19.046 -0.940 0.142 1.00 92.88 309 GLU A O 1
ATOM 2444 N N . ASN A 1 310 ? 17.922 0.971 0.560 1.00 92.50 310 ASN A N 1
ATOM 2445 C CA . ASN A 1 310 ? 16.585 0.391 0.572 1.00 92.50 310 ASN A CA 1
ATOM 2446 C C . ASN A 1 310 ? 15.726 0.965 -0.565 1.00 92.50 310 ASN A C 1
ATOM 2448 O O . ASN A 1 310 ? 14.762 1.686 -0.299 1.00 92.50 310 ASN A O 1
ATOM 2452 N N . PRO A 1 311 ? 16.035 0.643 -1.837 1.00 95.75 311 PRO A N 1
ATOM 2453 C CA . PRO A 1 311 ? 15.277 1.156 -2.974 1.00 95.75 311 PRO A CA 1
ATOM 2454 C C . PRO A 1 311 ? 13.854 0.605 -2.973 1.00 95.75 311 PRO A C 1
ATOM 2456 O O . PRO A 1 311 ? 13.591 -0.429 -2.354 1.00 95.75 311 PRO A O 1
ATOM 2459 N N . ALA A 1 312 ? 12.947 1.258 -3.703 1.00 97.12 312 ALA A N 1
ATOM 2460 C CA . ALA A 1 312 ? 11.582 0.772 -3.882 1.00 97.12 312 ALA A CA 1
ATOM 2461 C C . ALA A 1 312 ? 11.530 -0.689 -4.374 1.00 97.12 312 ALA A C 1
ATOM 2463 O O . ALA A 1 312 ? 12.445 -1.213 -5.017 1.00 97.12 312 ALA A O 1
ATOM 2464 N N . ILE A 1 313 ? 10.428 -1.366 -4.058 1.00 97.69 313 ILE A N 1
ATOM 2465 C CA . ILE A 1 313 ? 10.196 -2.759 -4.423 1.00 97.69 313 ILE A CA 1
ATOM 2466 C C . ILE A 1 313 ? 10.000 -2.860 -5.936 1.00 97.69 313 ILE A C 1
ATOM 2468 O O . ILE A 1 313 ? 9.035 -2.337 -6.495 1.00 97.69 313 ILE A O 1
ATOM 2472 N N . ARG A 1 314 ? 10.886 -3.627 -6.576 1.00 96.38 314 ARG A N 1
ATOM 2473 C CA . ARG A 1 314 ? 10.747 -4.090 -7.959 1.00 96.38 314 ARG A CA 1
ATOM 2474 C C . ARG A 1 314 ? 10.328 -5.553 -7.963 1.00 96.38 314 ARG A C 1
ATOM 2476 O O . ARG A 1 314 ? 11.114 -6.420 -7.581 1.00 96.38 314 ARG A O 1
ATOM 2483 N N . LEU A 1 315 ? 9.101 -5.823 -8.405 1.00 95.25 315 LEU A N 1
ATOM 2484 C CA . LEU A 1 315 ? 8.675 -7.182 -8.749 1.00 95.25 315 LEU A CA 1
ATOM 2485 C C . LEU A 1 315 ? 9.493 -7.718 -9.940 1.00 95.25 315 LEU A C 1
ATOM 2487 O O . LEU A 1 315 ? 10.092 -6.916 -10.662 1.00 95.25 315 LEU A O 1
ATOM 2491 N N . PRO A 1 316 ? 9.539 -9.044 -10.173 1.00 95.50 316 PRO A N 1
ATOM 2492 C CA . PRO A 1 316 ? 10.284 -9.628 -11.289 1.00 95.50 316 PRO A CA 1
ATOM 2493 C C . PRO A 1 316 ? 9.990 -8.995 -12.654 1.00 95.50 316 PRO A C 1
ATOM 2495 O O . PRO A 1 316 ? 10.915 -8.805 -13.436 1.00 95.50 316 PRO A O 1
ATOM 2498 N N . GLU A 1 317 ? 8.745 -8.593 -12.915 1.00 93.88 317 GLU A N 1
ATOM 2499 C CA . GLU A 1 317 ? 8.330 -7.884 -14.131 1.00 93.88 317 GLU A CA 1
ATOM 2500 C C . GLU A 1 317 ? 9.076 -6.554 -14.348 1.00 93.88 317 GLU A C 1
ATOM 2502 O O . GLU A 1 317 ? 9.254 -6.135 -15.488 1.00 93.88 317 GLU A O 1
ATOM 2507 N N . LEU A 1 318 ? 9.526 -5.897 -13.273 1.00 95.50 318 LEU A N 1
ATOM 2508 C CA . LEU A 1 318 ? 10.232 -4.607 -13.305 1.00 95.50 318 LEU A CA 1
ATOM 2509 C C . LEU A 1 318 ? 11.738 -4.776 -13.104 1.00 95.50 318 LEU A C 1
ATOM 2511 O O . LEU A 1 318 ? 12.529 -4.015 -13.652 1.00 95.50 318 LEU A O 1
ATOM 2515 N N . ALA A 1 319 ? 12.147 -5.776 -12.321 1.00 96.31 319 ALA A N 1
ATOM 2516 C CA . ALA A 1 319 ? 13.554 -6.111 -12.127 1.00 96.31 319 ALA A CA 1
ATOM 2517 C C . ALA A 1 319 ? 14.177 -6.746 -13.383 1.00 96.31 319 ALA A C 1
ATOM 2519 O O . ALA A 1 319 ? 15.373 -6.586 -13.615 1.00 96.31 319 ALA A O 1
ATOM 2520 N N . CYS A 1 320 ? 13.366 -7.447 -14.179 1.00 96.81 320 CYS A N 1
ATOM 2521 C CA . CYS A 1 320 ? 13.756 -8.139 -15.405 1.00 96.81 320 CYS A CA 1
ATOM 2522 C C . CYS A 1 320 ? 12.816 -7.724 -16.549 1.00 96.81 320 CYS A C 1
ATOM 2524 O O . CYS A 1 320 ? 12.013 -8.536 -17.019 1.00 96.81 320 CYS A O 1
ATOM 2526 N N . PRO A 1 321 ? 12.851 -6.445 -16.962 1.00 96.00 321 PRO A N 1
ATOM 2527 C CA . PRO A 1 321 ? 11.796 -5.859 -17.773 1.00 96.00 321 PRO A CA 1
ATOM 2528 C C . PRO A 1 321 ? 11.842 -6.363 -19.214 1.00 96.00 321 PRO A C 1
ATOM 2530 O O . PRO A 1 321 ? 12.883 -6.354 -19.859 1.00 96.00 321 PRO A O 1
ATOM 2533 N N . THR A 1 322 ? 10.694 -6.750 -19.758 1.00 95.56 322 THR A N 1
ATOM 2534 C CA . THR A 1 322 ? 10.512 -7.007 -21.204 1.00 95.56 322 THR A CA 1
ATOM 2535 C C . THR A 1 322 ? 9.850 -5.823 -21.916 1.00 95.56 322 THR A C 1
ATOM 2537 O O . THR A 1 322 ? 9.565 -5.873 -23.111 1.00 95.56 322 THR A O 1
ATOM 2540 N N . GLY A 1 323 ? 9.617 -4.751 -21.164 1.00 94.88 323 GLY A N 1
ATOM 2541 C CA . GLY A 1 323 ? 8.969 -3.520 -21.567 1.00 94.88 323 GLY A CA 1
ATOM 2542 C C . GLY A 1 323 ? 8.854 -2.575 -20.374 1.00 94.88 323 GLY A C 1
ATOM 2543 O O . GLY A 1 323 ? 9.462 -2.811 -19.327 1.00 94.88 323 GLY A O 1
ATOM 2544 N N . ILE A 1 324 ? 8.061 -1.519 -20.518 1.00 93.31 324 ILE A N 1
ATOM 2545 C CA . ILE A 1 324 ? 7.860 -0.496 -19.489 1.00 93.31 324 ILE A CA 1
ATOM 2546 C C . ILE A 1 324 ? 6.391 -0.431 -19.091 1.00 93.31 324 ILE A C 1
ATOM 2548 O O . ILE A 1 324 ? 5.500 -0.440 -19.939 1.00 93.31 324 ILE A O 1
ATOM 2552 N N . TYR A 1 325 ? 6.166 -0.334 -17.782 1.00 92.81 325 TYR A N 1
ATOM 2553 C CA . TYR A 1 325 ? 4.881 0.046 -17.217 1.00 92.81 325 TYR A CA 1
ATOM 2554 C C . TYR A 1 325 ? 4.800 1.563 -17.089 1.00 92.81 325 TYR A C 1
ATOM 2556 O O . TYR A 1 325 ? 5.714 2.195 -16.555 1.00 92.81 325 TYR A O 1
ATOM 2564 N N . ALA A 1 326 ? 3.694 2.141 -17.542 1.00 90.88 326 ALA A N 1
ATOM 2565 C CA . ALA A 1 326 ? 3.454 3.575 -17.474 1.00 90.88 326 ALA A CA 1
ATOM 2566 C C . ALA A 1 326 ? 1.993 3.877 -17.090 1.00 90.88 326 ALA A C 1
ATOM 2568 O O . ALA A 1 326 ? 1.118 3.022 -17.258 1.00 90.88 326 ALA A O 1
ATOM 2569 N N . PRO A 1 327 ? 1.701 5.074 -16.546 1.00 88.69 327 PRO A N 1
ATOM 2570 C CA . PRO A 1 327 ? 0.333 5.491 -16.250 1.00 88.69 327 PRO A CA 1
ATOM 2571 C C . PRO A 1 327 ? -0.523 5.518 -17.513 1.00 88.69 327 PRO A C 1
ATOM 2573 O O . PRO A 1 327 ? -0.122 6.121 -18.507 1.00 88.69 327 PRO A O 1
ATOM 2576 N N . TYR A 1 328 ? -1.705 4.914 -17.460 1.00 85.44 328 TYR A N 1
ATOM 2577 C CA . TYR A 1 328 ? -2.574 4.751 -18.621 1.00 85.44 328 TYR A CA 1
ATOM 2578 C C . TYR A 1 328 ? -3.030 6.107 -19.211 1.00 85.44 328 TYR A C 1
ATOM 2580 O O . TYR A 1 328 ? -3.435 6.994 -18.447 1.00 85.44 328 TYR A O 1
ATOM 2588 N N . PRO A 1 329 ? -2.961 6.305 -20.548 1.00 74.38 329 PRO A N 1
ATOM 2589 C CA . PRO A 1 329 ? -3.293 7.576 -21.191 1.00 74.38 329 PRO A CA 1
ATOM 2590 C C . PRO A 1 329 ? -4.785 7.938 -21.040 1.00 74.38 329 PRO A C 1
ATOM 2592 O O . PRO A 1 329 ? -5.647 7.062 -21.137 1.00 74.38 329 PRO A O 1
ATOM 2595 N N . PRO A 1 330 ? -5.153 9.227 -20.876 1.00 61.97 330 PRO A N 1
ATOM 2596 C CA . PRO A 1 330 ? -6.546 9.641 -20.662 1.00 61.97 330 PRO A CA 1
ATOM 2597 C C . PRO A 1 330 ? -7.436 9.438 -21.893 1.00 61.97 330 PRO A C 1
ATOM 2599 O O . PRO A 1 330 ? -8.658 9.490 -21.790 1.00 61.97 330 PRO A O 1
ATOM 2602 N N . SER A 1 331 ? -6.832 9.232 -23.067 1.00 55.00 331 SER A N 1
ATOM 2603 C CA . SER A 1 331 ? -7.534 8.980 -24.326 1.00 55.00 331 SER A CA 1
ATOM 2604 C C . SER A 1 331 ? -8.304 7.653 -24.335 1.00 55.00 331 SER A C 1
ATOM 2606 O O . SER A 1 331 ? -9.223 7.504 -25.144 1.00 55.00 331 SER A O 1
ATOM 2608 N N . GLY A 1 332 ? -7.995 6.709 -23.434 1.00 54.66 332 GLY A N 1
ATOM 2609 C CA . GLY A 1 332 ? -8.833 5.532 -23.207 1.00 54.66 332 GLY A CA 1
ATOM 2610 C C . GLY A 1 332 ? -9.905 5.824 -22.157 1.00 54.66 332 GLY A C 1
ATOM 2611 O O . GLY A 1 332 ? -9.627 6.053 -20.981 1.00 54.66 332 GLY A O 1
ATOM 2612 N N . LYS A 1 333 ? -11.151 5.819 -22.628 1.00 50.12 333 LYS A N 1
ATOM 2613 C CA . LYS A 1 333 ? -12.342 6.465 -22.055 1.00 50.12 333 LYS A CA 1
ATOM 2614 C C . LYS A 1 333 ? -12.722 6.108 -20.602 1.00 50.12 333 LYS A C 1
ATOM 2616 O O . LYS A 1 333 ? -13.520 6.843 -20.033 1.00 50.12 333 LYS A O 1
ATOM 2621 N N . ASP A 1 334 ? -12.154 5.060 -19.990 1.00 50.12 334 ASP A N 1
ATOM 2622 C CA . ASP A 1 334 ? -12.665 4.475 -18.730 1.00 50.12 334 ASP A CA 1
ATOM 2623 C C . ASP A 1 334 ? -11.598 4.075 -17.679 1.00 50.12 334 ASP A C 1
ATOM 2625 O O . ASP A 1 334 ? -11.936 3.505 -16.636 1.00 50.12 334 ASP A O 1
ATOM 2629 N N . ALA A 1 335 ? -10.311 4.316 -17.945 1.00 58.62 335 ALA A N 1
ATOM 2630 C CA . ALA A 1 335 ? -9.181 3.844 -17.126 1.00 58.62 335 ALA A CA 1
ATOM 2631 C C . ALA A 1 335 ? -8.431 4.996 -16.439 1.00 58.62 335 ALA A C 1
ATOM 2633 O O . ALA A 1 335 ? -8.269 5.021 -15.215 1.00 58.62 335 ALA A O 1
ATOM 2634 N N . GLY A 1 336 ? -8.032 5.985 -17.247 1.00 67.38 336 GLY A N 1
ATOM 2635 C CA . GLY A 1 336 ? -7.329 7.186 -16.812 1.00 67.38 336 GLY A CA 1
ATOM 2636 C C . GLY A 1 336 ? -6.016 6.919 -16.069 1.00 67.38 336 GLY A C 1
ATOM 2637 O O . GLY A 1 336 ? -5.523 5.801 -15.955 1.00 67.38 336 GLY A O 1
ATOM 2638 N N . ILE A 1 337 ? -5.463 7.985 -15.498 1.00 72.62 337 ILE A N 1
ATOM 2639 C CA . ILE A 1 337 ? -4.132 8.011 -14.873 1.00 72.62 337 ILE A CA 1
ATOM 2640 C C . ILE A 1 337 ? -4.000 7.108 -13.636 1.00 72.62 337 ILE A C 1
ATOM 2642 O O . ILE A 1 337 ? -2.899 6.932 -13.123 1.00 72.62 337 ILE A O 1
ATOM 2646 N N . THR A 1 338 ? -5.112 6.559 -13.138 1.00 80.50 338 THR A N 1
ATOM 2647 C CA . THR A 1 338 ? -5.180 5.636 -11.999 1.00 80.50 338 THR A CA 1
ATOM 2648 C C . THR A 1 338 ? -4.880 4.185 -12.363 1.00 80.50 338 THR A C 1
ATOM 2650 O O . THR A 1 338 ? -4.712 3.369 -11.461 1.00 80.50 338 THR A O 1
ATOM 2653 N N . GLU A 1 339 ? -4.830 3.838 -13.646 1.00 86.69 339 GLU A N 1
ATOM 2654 C CA . GLU A 1 339 ? -4.435 2.511 -14.131 1.00 86.69 339 GLU A CA 1
ATOM 2655 C C . GLU A 1 339 ? -3.047 2.581 -14.789 1.00 86.69 339 GLU A C 1
ATOM 2657 O O . GLU A 1 339 ? -2.477 3.662 -14.974 1.00 86.69 339 GLU A O 1
ATOM 2662 N N . THR A 1 340 ? -2.479 1.424 -15.117 1.00 89.56 340 THR A N 1
ATOM 2663 C CA . THR A 1 340 ? -1.238 1.320 -15.894 1.00 89.56 340 THR A CA 1
ATOM 2664 C C . THR A 1 340 ? -1.459 0.543 -17.178 1.00 89.56 340 THR A C 1
ATOM 2666 O O . THR A 1 340 ? -2.369 -0.279 -17.279 1.00 89.56 340 THR A O 1
ATOM 2669 N N . PHE A 1 341 ? -0.598 0.806 -18.151 1.00 88.75 341 PHE A N 1
ATOM 2670 C CA . PHE A 1 341 ? -0.408 -0.037 -19.323 1.00 88.75 341 PHE A CA 1
ATOM 2671 C C . PHE A 1 341 ? 1.026 -0.547 -19.364 1.00 88.75 341 PHE A C 1
ATOM 2673 O O . PHE A 1 341 ? 1.913 0.003 -18.704 1.00 88.75 341 PHE A O 1
ATOM 2680 N N . PHE A 1 342 ? 1.240 -1.570 -20.181 1.00 91.38 342 PHE A N 1
ATOM 2681 C CA . PHE A 1 342 ? 2.547 -2.133 -20.477 1.00 91.38 342 PHE A CA 1
ATOM 2682 C C . PHE A 1 342 ? 2.886 -1.911 -21.950 1.00 91.38 342 PHE A C 1
ATOM 2684 O O . PHE A 1 342 ? 2.035 -2.079 -22.820 1.00 91.38 342 PHE A O 1
ATOM 2691 N N . THR A 1 343 ? 4.135 -1.552 -22.236 1.00 91.88 343 THR A N 1
ATOM 2692 C CA . THR A 1 343 ? 4.650 -1.422 -23.605 1.00 91.88 343 THR A CA 1
ATOM 2693 C C . THR A 1 343 ? 5.930 -2.230 -23.776 1.00 91.88 343 THR A C 1
ATOM 2695 O O . THR A 1 343 ? 6.891 -1.962 -23.053 1.00 91.88 343 THR A O 1
ATOM 2698 N N . PRO A 1 344 ? 5.982 -3.193 -24.714 1.00 94.50 344 PRO A N 1
ATOM 2699 C CA . PRO A 1 344 ? 7.138 -4.065 -24.889 1.00 94.50 344 PRO A CA 1
ATOM 2700 C C . PRO A 1 344 ? 8.342 -3.354 -25.525 1.00 94.50 344 PRO A C 1
ATOM 2702 O O . PRO A 1 344 ? 8.201 -2.380 -26.264 1.00 94.50 344 PRO A O 1
ATOM 2705 N N . PHE A 1 345 ? 9.535 -3.906 -25.294 1.00 96.00 345 PHE A N 1
ATOM 2706 C CA . PHE A 1 345 ? 10.748 -3.564 -26.042 1.00 96.00 345 PHE A CA 1
ATOM 2707 C C . PHE A 1 345 ? 10.766 -4.298 -27.392 1.00 96.00 345 PHE A C 1
ATOM 2709 O O . PHE A 1 345 ? 11.236 -5.435 -27.485 1.00 96.00 345 PHE A O 1
ATOM 2716 N N . ASP A 1 346 ? 10.222 -3.675 -28.438 1.00 94.31 346 ASP A N 1
ATOM 2717 C CA . ASP A 1 346 ? 10.036 -4.312 -29.750 1.00 94.31 346 ASP A CA 1
ATOM 2718 C C . ASP A 1 346 ? 10.966 -3.805 -30.865 1.00 94.31 346 ASP A C 1
ATOM 2720 O O . ASP A 1 346 ? 11.107 -4.495 -31.880 1.00 94.31 346 ASP A O 1
ATOM 2724 N N . GLY A 1 347 ? 11.622 -2.652 -30.698 1.00 94.50 347 GLY A N 1
ATOM 2725 C CA . GLY A 1 347 ? 12.477 -2.060 -31.733 1.00 94.50 347 GLY A CA 1
ATOM 2726 C C . GLY A 1 347 ? 11.747 -1.509 -32.964 1.00 94.50 347 GLY A C 1
ATOM 2727 O O . GLY A 1 347 ? 12.404 -1.218 -33.961 1.00 94.50 347 GLY A O 1
ATOM 2728 N N . LYS A 1 348 ? 10.409 -1.465 -32.966 1.00 93.31 348 LYS A N 1
ATOM 2729 C CA . LYS A 1 348 ? 9.594 -1.289 -34.182 1.00 93.31 348 LYS A CA 1
ATOM 2730 C C . LYS A 1 348 ? 8.594 -0.156 -34.082 1.00 93.31 348 LYS A C 1
ATOM 2732 O O . LYS A 1 348 ? 8.374 0.547 -35.065 1.00 93.31 348 LYS A O 1
ATOM 2737 N N . GLU A 1 349 ? 7.940 -0.019 -32.940 1.00 93.19 349 GLU A N 1
ATOM 2738 C CA . GLU A 1 349 ? 6.904 0.989 -32.752 1.00 93.19 349 GLU A CA 1
ATOM 2739 C C . GLU A 1 349 ? 7.488 2.257 -32.129 1.00 93.19 349 GLU A C 1
ATOM 2741 O O . GLU A 1 349 ? 8.548 2.230 -31.505 1.00 93.19 349 GLU A O 1
ATOM 2746 N N . LEU A 1 350 ? 6.795 3.385 -32.291 1.00 94.44 350 LEU A N 1
ATOM 2747 C CA . LEU A 1 350 ? 7.145 4.607 -31.572 1.00 94.44 350 LEU A CA 1
ATOM 2748 C C . LEU A 1 350 ? 6.852 4.451 -30.080 1.00 94.44 350 LEU A C 1
ATOM 2750 O O . LEU A 1 350 ? 5.917 3.749 -29.668 1.00 94.44 350 LEU A O 1
ATOM 2754 N N . GLU A 1 351 ? 7.613 5.179 -29.276 1.00 94.19 351 GLU A N 1
ATOM 2755 C CA . GLU A 1 351 ? 7.345 5.329 -27.855 1.00 94.19 351 GLU A CA 1
ATOM 2756 C C . GLU A 1 351 ? 5.898 5.799 -27.609 1.00 94.19 351 GLU A C 1
ATOM 2758 O O . GLU A 1 351 ? 5.371 6.667 -28.338 1.00 94.19 351 GLU A O 1
ATOM 2763 N N . PRO A 1 352 ? 5.218 5.192 -26.618 1.00 91.06 352 PRO A N 1
ATOM 2764 C CA . PRO A 1 352 ? 3.829 5.489 -26.317 1.00 91.06 352 PRO A CA 1
ATOM 2765 C C . PRO A 1 352 ? 3.716 6.837 -25.603 1.00 91.06 352 PRO A C 1
ATOM 2767 O O . PRO A 1 352 ? 4.699 7.373 -25.094 1.00 91.06 352 PRO A O 1
ATOM 2770 N N . LEU A 1 353 ? 2.499 7.373 -25.535 1.00 89.31 353 LEU A N 1
ATOM 2771 C CA . LEU A 1 353 ? 2.190 8.493 -24.650 1.00 89.31 353 LEU A CA 1
ATOM 2772 C C . LEU A 1 353 ? 1.634 7.965 -23.325 1.00 89.31 353 LEU A C 1
ATOM 2774 O O . LEU A 1 353 ? 0.873 6.998 -23.315 1.00 89.31 353 LEU A O 1
ATOM 2778 N N . ASP A 1 354 ? 1.994 8.610 -22.223 1.00 86.62 354 ASP A N 1
ATOM 2779 C CA . ASP A 1 354 ? 1.494 8.300 -20.889 1.00 86.62 354 ASP A CA 1
ATOM 2780 C C . ASP A 1 354 ? 0.175 9.027 -20.564 1.00 86.62 354 ASP A C 1
ATOM 2782 O O . ASP A 1 354 ? -0.408 9.756 -21.374 1.00 86.62 354 ASP A O 1
ATOM 2786 N N . GLY A 1 355 ? -0.270 8.866 -19.318 1.00 77.00 355 GLY A N 1
ATOM 2787 C CA . GLY A 1 355 ? -1.380 9.573 -18.680 1.00 77.00 355 GLY A CA 1
ATOM 2788 C C . GLY A 1 355 ? -1.413 11.107 -18.824 1.00 77.00 355 GLY A C 1
ATOM 2789 O O . GLY A 1 355 ? -2.450 11.707 -18.564 1.00 77.00 355 GLY A O 1
ATOM 2790 N N . ARG A 1 356 ? -0.321 11.762 -19.226 1.00 77.12 356 ARG A N 1
ATOM 2791 C CA . ARG A 1 356 ? -0.228 13.219 -19.454 1.00 77.12 356 ARG A CA 1
ATOM 2792 C C . ARG A 1 356 ? -0.264 13.589 -20.929 1.00 77.12 356 ARG A C 1
ATOM 2794 O O . ARG A 1 356 ? -0.287 14.772 -21.253 1.00 77.12 356 ARG A O 1
ATOM 2801 N N . GLY A 1 357 ? -0.207 12.602 -21.819 1.00 83.06 357 GLY A N 1
ATOM 2802 C CA . GLY A 1 357 ? 0.107 12.828 -23.224 1.00 83.06 357 GLY A CA 1
ATOM 2803 C C . GLY A 1 357 ? 1.593 13.111 -23.470 1.00 83.06 357 GLY A C 1
ATOM 2804 O O . GLY A 1 357 ? 1.940 13.548 -24.565 1.00 83.06 357 GLY A O 1
ATOM 2805 N N . LEU A 1 358 ? 2.470 12.877 -22.484 1.00 86.88 358 LEU A N 1
ATOM 2806 C CA . LEU A 1 358 ? 3.920 12.955 -22.664 1.00 86.88 358 LEU A CA 1
ATOM 2807 C C . LEU A 1 358 ? 4.431 11.606 -23.161 1.00 86.88 358 LEU A C 1
ATOM 2809 O O . LEU A 1 358 ? 3.918 10.567 -22.752 1.00 86.88 358 LEU A O 1
ATOM 2813 N N . PHE A 1 359 ? 5.428 11.601 -24.044 1.00 90.12 359 PHE A N 1
ATOM 2814 C CA . PHE A 1 359 ? 6.014 10.335 -24.474 1.00 90.12 359 PHE A CA 1
ATOM 2815 C C . PHE A 1 359 ? 6.753 9.668 -23.310 1.00 90.12 359 PHE A C 1
ATOM 2817 O O . PHE A 1 359 ? 7.367 10.335 -22.474 1.00 90.12 359 PHE A O 1
ATOM 2824 N N . VAL A 1 360 ? 6.663 8.344 -23.247 1.00 91.88 360 VAL A N 1
ATOM 2825 C CA . VAL A 1 360 ? 7.452 7.534 -22.322 1.00 91.88 360 VAL A CA 1
ATOM 2826 C C . VAL A 1 360 ? 8.836 7.380 -22.938 1.00 91.88 360 VAL A C 1
ATOM 2828 O O . VAL A 1 360 ? 8.984 6.619 -23.885 1.00 91.88 360 VAL A O 1
ATOM 2831 N N . ASP A 1 361 ? 9.820 8.111 -22.415 1.00 92.38 361 ASP A N 1
ATOM 2832 C CA . ASP A 1 361 ? 11.224 8.027 -22.841 1.00 92.38 361 ASP A CA 1
ATOM 2833 C C . ASP A 1 361 ? 11.813 6.675 -22.406 1.00 92.38 361 ASP A C 1
ATOM 2835 O O . ASP A 1 361 ? 12.251 6.496 -21.265 1.00 92.38 361 ASP A O 1
ATOM 2839 N N . MET A 1 362 ? 11.731 5.682 -23.290 1.00 94.06 362 MET A N 1
ATOM 2840 C CA . MET A 1 362 ? 12.145 4.307 -23.025 1.00 94.06 362 MET A CA 1
ATOM 2841 C C . MET A 1 362 ? 13.660 4.145 -23.184 1.00 94.06 362 MET A C 1
ATOM 2843 O O . MET A 1 362 ? 14.242 3.280 -22.528 1.00 94.06 362 MET A O 1
ATOM 2847 N N . ASN A 1 363 ? 14.287 4.980 -24.020 1.00 90.50 363 ASN A N 1
ATOM 2848 C CA . ASN A 1 363 ? 15.702 4.903 -24.391 1.00 90.50 363 ASN A CA 1
ATOM 2849 C C . ASN A 1 363 ? 16.586 6.022 -23.799 1.00 90.50 363 ASN A C 1
ATOM 2851 O O . ASN A 1 363 ? 17.798 6.025 -24.015 1.00 90.50 363 ASN A O 1
ATOM 2855 N N . PHE A 1 364 ? 16.011 6.928 -23.003 1.00 89.94 364 PHE A N 1
ATOM 2856 C CA . PHE A 1 364 ? 16.680 8.057 -22.342 1.00 89.94 364 PHE A CA 1
ATOM 2857 C C . PHE A 1 364 ? 17.265 9.101 -23.308 1.00 89.94 364 PHE A C 1
ATOM 2859 O O . PHE A 1 364 ? 18.185 9.844 -22.946 1.00 89.94 364 PHE A O 1
ATOM 2866 N N . THR A 1 365 ? 16.739 9.190 -24.532 1.00 90.19 365 THR A N 1
ATOM 2867 C CA . THR A 1 365 ? 17.193 10.170 -25.535 1.00 90.19 365 THR A CA 1
ATOM 2868 C C . THR A 1 365 ? 16.541 11.541 -25.372 1.00 90.19 365 THR A C 1
ATOM 2870 O O . THR A 1 365 ? 16.995 12.509 -25.986 1.00 90.19 365 THR A O 1
ATOM 2873 N N . ARG A 1 366 ? 15.514 11.663 -24.515 1.00 92.31 366 ARG A N 1
ATOM 2874 C CA . ARG A 1 366 ? 14.715 12.883 -24.293 1.00 92.31 366 ARG A CA 1
ATOM 2875 C C . ARG A 1 366 ? 13.969 13.389 -25.528 1.00 92.31 366 ARG A C 1
ATOM 2877 O O . ARG A 1 366 ? 13.469 14.517 -25.520 1.00 92.31 366 ARG A O 1
ATOM 2884 N N . VAL A 1 367 ? 13.861 12.573 -26.569 1.00 92.12 367 VAL A N 1
ATOM 2885 C CA . VAL A 1 367 ? 13.042 12.820 -27.756 1.00 92.12 367 VAL A CA 1
ATOM 2886 C C . VAL A 1 367 ? 12.187 11.590 -28.012 1.00 92.12 367 VAL A C 1
ATOM 2888 O O . VAL A 1 367 ? 12.586 10.487 -27.664 1.00 92.12 367 VAL A O 1
ATOM 2891 N N . ARG A 1 368 ? 11.014 11.774 -28.622 1.00 93.25 368 ARG A N 1
ATOM 2892 C CA . ARG A 1 368 ? 10.154 10.641 -28.959 1.00 93.25 368 ARG A CA 1
ATOM 2893 C C . ARG A 1 368 ? 10.766 9.864 -30.120 1.00 93.25 368 ARG A C 1
ATOM 2895 O O . ARG A 1 368 ? 10.772 10.371 -31.243 1.00 93.25 368 ARG A O 1
ATOM 2902 N N . ASP A 1 369 ? 11.218 8.649 -29.849 1.00 93.62 369 ASP A N 1
ATOM 2903 C CA . ASP A 1 369 ? 11.887 7.786 -30.826 1.00 93.62 369 ASP A CA 1
ATOM 2904 C C . ASP A 1 369 ? 11.142 6.448 -30.995 1.00 93.62 369 ASP A C 1
ATOM 2906 O O . ASP A 1 369 ? 10.048 6.228 -30.459 1.00 93.62 369 ASP A O 1
ATOM 2910 N N . PHE A 1 370 ? 11.711 5.549 -31.790 1.00 94.50 370 PHE A N 1
ATOM 2911 C CA . PHE A 1 370 ? 11.367 4.140 -31.773 1.00 94.50 370 PHE A CA 1
ATOM 2912 C C . PHE A 1 370 ? 11.776 3.506 -30.444 1.00 94.50 370 PHE A C 1
ATOM 2914 O O . PHE A 1 370 ? 12.826 3.808 -29.872 1.00 94.50 370 PHE A O 1
ATOM 2921 N N . ARG A 1 371 ? 10.938 2.585 -29.969 1.00 95.06 371 ARG A N 1
ATOM 2922 C CA . ARG A 1 371 ? 11.203 1.792 -28.767 1.00 95.06 371 ARG A CA 1
ATOM 2923 C C . ARG A 1 371 ? 12.520 1.041 -28.918 1.00 95.06 371 ARG A C 1
ATOM 2925 O O . ARG A 1 371 ? 12.858 0.584 -30.007 1.00 95.06 371 ARG A O 1
ATOM 2932 N N . GLU A 1 372 ? 13.232 0.838 -27.815 1.00 94.25 372 GLU A N 1
ATOM 2933 C CA . GLU A 1 372 ? 14.407 -0.036 -27.816 1.00 94.25 372 GLU A CA 1
ATOM 2934 C C . GLU A 1 372 ? 14.014 -1.483 -28.138 1.00 94.25 372 GLU A C 1
ATOM 2936 O O . GLU A 1 372 ? 12.934 -1.959 -27.776 1.00 94.25 372 GLU A O 1
ATOM 2941 N N . THR A 1 373 ? 14.927 -2.217 -28.771 1.00 96.00 373 THR A N 1
ATOM 2942 C CA . THR A 1 373 ? 14.895 -3.683 -28.728 1.00 96.00 373 THR A CA 1
ATOM 2943 C C . THR A 1 373 ? 15.198 -4.168 -27.311 1.00 96.00 373 THR A C 1
ATOM 2945 O O . THR A 1 373 ? 15.885 -3.496 -26.538 1.00 96.00 373 THR A O 1
ATOM 2948 N N . ILE A 1 374 ? 14.744 -5.376 -26.973 1.00 96.81 374 ILE A N 1
ATOM 2949 C CA . ILE A 1 374 ? 15.017 -5.965 -25.657 1.00 96.81 374 ILE A CA 1
ATOM 2950 C C . ILE A 1 374 ? 16.520 -6.082 -25.348 1.00 96.81 374 ILE A C 1
ATOM 2952 O O . ILE A 1 374 ? 16.923 -5.843 -24.213 1.00 96.81 374 ILE A O 1
ATOM 2956 N N . ASP A 1 375 ? 17.355 -6.359 -26.356 1.00 97.06 375 ASP A N 1
ATOM 2957 C CA . ASP A 1 375 ? 18.815 -6.414 -26.209 1.00 97.06 375 ASP A CA 1
ATOM 2958 C C . ASP A 1 375 ? 19.380 -5.056 -25.775 1.00 97.06 375 ASP A C 1
ATOM 2960 O O . ASP A 1 375 ? 20.142 -4.975 -24.813 1.00 97.06 375 ASP A O 1
ATOM 2964 N N . GLN A 1 376 ? 18.983 -3.980 -26.465 1.00 96.25 376 GLN A N 1
ATOM 2965 C CA . GLN A 1 376 ? 19.426 -2.615 -26.161 1.00 96.25 376 GLN A CA 1
ATOM 2966 C C . GLN A 1 376 ? 19.016 -2.209 -24.744 1.00 96.25 376 GLN A C 1
ATOM 2968 O O . GLN A 1 376 ? 19.868 -1.778 -23.964 1.00 96.25 376 GLN A O 1
ATOM 2973 N N . ALA A 1 377 ? 17.749 -2.436 -24.386 1.00 96.69 377 ALA A N 1
ATOM 2974 C CA . ALA A 1 377 ? 17.238 -2.122 -23.058 1.00 96.69 377 ALA A CA 1
ATOM 2975 C C . ALA A 1 377 ? 17.987 -2.899 -21.961 1.00 96.69 377 ALA A C 1
ATOM 2977 O O . ALA A 1 377 ? 18.399 -2.320 -20.956 1.00 96.69 377 ALA A O 1
ATOM 2978 N N . TRP A 1 378 ? 18.228 -4.202 -22.148 1.00 97.75 378 TRP A N 1
ATOM 2979 C CA . TRP A 1 378 ? 18.932 -5.024 -21.159 1.00 97.75 378 TRP A CA 1
ATOM 2980 C C . TRP A 1 378 ? 20.412 -4.664 -21.025 1.00 97.75 378 TRP A C 1
ATOM 2982 O O . TRP A 1 378 ? 20.934 -4.684 -19.909 1.00 97.75 378 TRP A O 1
ATOM 2992 N N . ILE A 1 379 ? 21.083 -4.292 -22.117 1.00 97.06 379 ILE A N 1
ATOM 2993 C CA . ILE A 1 379 ? 22.460 -3.779 -22.068 1.00 97.06 379 ILE A CA 1
ATOM 2994 C C . ILE A 1 379 ? 22.498 -2.449 -21.308 1.00 97.06 379 ILE A C 1
ATOM 2996 O O . ILE A 1 379 ? 23.313 -2.284 -20.400 1.00 97.06 379 ILE A O 1
ATOM 3000 N N . ARG A 1 380 ? 21.586 -1.519 -21.616 1.00 95.25 380 ARG A N 1
ATOM 3001 C CA . ARG A 1 380 ? 21.487 -0.214 -20.941 1.00 95.25 380 ARG A CA 1
ATOM 3002 C C . ARG A 1 380 ? 21.217 -0.355 -19.442 1.00 95.25 380 ARG A C 1
ATOM 3004 O O . ARG A 1 380 ? 21.771 0.392 -18.643 1.00 95.25 380 ARG A O 1
ATOM 3011 N N . LEU A 1 381 ? 20.387 -1.322 -19.056 1.00 94.69 381 LEU A N 1
ATOM 3012 C CA . LEU A 1 381 ? 20.079 -1.633 -17.657 1.00 94.69 381 LEU A CA 1
ATOM 3013 C C . LEU A 1 381 ? 21.183 -2.441 -16.949 1.00 94.69 381 LEU A C 1
ATOM 3015 O O . LEU A 1 381 ? 21.050 -2.729 -15.760 1.00 94.69 381 LEU A O 1
ATOM 3019 N N . GLY A 1 382 ? 22.254 -2.831 -17.651 1.00 96.12 382 GLY A N 1
ATOM 3020 C CA . GLY A 1 382 ? 23.341 -3.643 -17.098 1.00 96.12 382 GLY A CA 1
ATOM 3021 C C . GLY A 1 382 ? 22.949 -5.096 -16.798 1.00 96.12 382 GLY A C 1
ATOM 3022 O O . GLY A 1 382 ? 23.622 -5.766 -16.015 1.00 96.12 382 GLY A O 1
ATOM 3023 N N . LEU A 1 383 ? 21.857 -5.583 -17.394 1.00 97.06 383 LEU A N 1
ATOM 3024 C CA . LEU A 1 383 ? 21.390 -6.971 -17.290 1.00 97.06 383 LEU A CA 1
ATOM 3025 C C . LEU A 1 383 ? 22.051 -7.889 -18.330 1.00 97.06 383 LEU A C 1
ATOM 3027 O O . LEU A 1 383 ? 22.082 -9.103 -18.136 1.00 97.06 383 LEU A O 1
ATOM 3031 N N . LEU A 1 384 ? 22.593 -7.307 -19.401 1.00 97.75 384 LEU A N 1
ATOM 3032 C CA . LEU A 1 384 ? 23.442 -7.955 -20.402 1.00 97.75 384 LEU A CA 1
ATOM 3033 C C . LEU A 1 384 ? 24.738 -7.165 -20.583 1.00 97.75 384 LEU A C 1
ATOM 3035 O O . LEU A 1 384 ? 24.772 -5.946 -20.399 1.00 97.75 384 LEU A O 1
ATOM 3039 N N . LYS A 1 385 ? 25.807 -7.849 -20.990 1.00 96.44 385 LYS A N 1
ATOM 3040 C CA . LYS A 1 385 ? 27.050 -7.197 -21.421 1.00 96.44 385 LYS A CA 1
ATOM 3041 C C . LYS A 1 385 ? 26.935 -6.696 -22.866 1.00 96.44 385 LYS A C 1
ATOM 3043 O O . LYS A 1 385 ? 26.162 -7.252 -23.648 1.00 96.44 385 LYS A O 1
ATOM 3048 N N . PRO A 1 386 ? 27.752 -5.704 -23.273 1.00 95.62 386 PRO A N 1
ATOM 3049 C CA . PRO A 1 386 ? 27.826 -5.288 -24.670 1.00 95.62 386 PRO A CA 1
ATOM 3050 C C . PRO A 1 386 ? 28.084 -6.478 -25.609 1.00 95.62 386 PRO A C 1
ATOM 3052 O O . PRO A 1 386 ? 29.053 -7.214 -25.434 1.00 95.62 386 PRO A O 1
ATOM 3055 N N . GLY A 1 387 ? 27.209 -6.659 -26.602 1.00 92.94 387 GLY A N 1
ATOM 3056 C CA . GLY A 1 387 ? 27.284 -7.745 -27.586 1.00 92.94 387 GLY A CA 1
ATOM 3057 C C . GLY A 1 387 ? 26.569 -9.046 -27.197 1.00 92.94 387 GLY A C 1
ATOM 3058 O O . GLY A 1 387 ? 26.410 -9.911 -28.058 1.00 92.94 387 GLY A O 1
ATOM 3059 N N . GLU A 1 388 ? 26.102 -9.193 -25.952 1.00 95.75 388 GLU A N 1
ATOM 3060 C CA . GLU A 1 388 ? 25.230 -10.309 -25.567 1.00 95.75 388 GLU A CA 1
ATOM 3061 C C . GLU A 1 388 ? 23.811 -10.123 -26.129 1.00 95.75 388 GLU A C 1
ATOM 3063 O O . GLU A 1 388 ? 23.358 -9.007 -26.389 1.00 95.75 388 GLU A O 1
ATOM 3068 N N . ARG A 1 389 ? 23.105 -11.241 -26.328 1.00 97.12 389 ARG A N 1
ATOM 3069 C CA . ARG A 1 389 ? 21.715 -11.270 -26.798 1.00 97.12 389 ARG A CA 1
ATOM 3070 C C . ARG A 1 389 ? 20.791 -11.696 -25.672 1.00 97.12 389 ARG A C 1
ATOM 3072 O O . ARG A 1 389 ? 21.127 -12.590 -24.889 1.00 97.12 389 ARG A O 1
ATOM 3079 N N . PHE A 1 390 ? 19.609 -11.099 -25.628 1.00 96.88 390 PHE A N 1
ATOM 3080 C CA . PHE A 1 390 ? 18.542 -11.536 -24.754 1.00 96.88 390 PHE A CA 1
ATOM 3081 C C . PHE A 1 390 ? 18.179 -12.989 -25.063 1.00 96.88 390 PHE A C 1
ATOM 3083 O O . PHE A 1 390 ? 18.073 -13.412 -26.216 1.00 96.88 390 PHE A O 1
ATOM 3090 N N . SER A 1 391 ? 18.001 -13.771 -24.007 1.00 95.75 391 SER A N 1
ATOM 3091 C CA . SER A 1 391 ? 17.659 -15.184 -24.093 1.00 95.75 391 SER A CA 1
ATOM 3092 C C . SER A 1 391 ? 16.795 -15.584 -22.908 1.00 95.75 391 SER A C 1
ATOM 3094 O O . SER A 1 391 ? 16.780 -14.919 -21.868 1.00 95.75 391 SER A O 1
ATOM 3096 N N . LYS A 1 392 ? 16.104 -16.717 -23.046 1.00 94.38 392 LYS A N 1
ATOM 3097 C CA . LYS A 1 392 ? 15.327 -17.314 -21.958 1.00 94.38 392 LYS A CA 1
ATOM 3098 C C . LYS A 1 392 ? 16.187 -17.597 -20.721 1.00 94.38 392 LYS A C 1
ATOM 3100 O O . LYS A 1 392 ? 15.735 -17.366 -19.604 1.00 94.38 392 LYS A O 1
ATOM 3105 N N . ASP A 1 393 ? 17.430 -18.033 -20.910 1.00 95.06 393 ASP A N 1
ATOM 3106 C CA . ASP A 1 393 ? 18.346 -18.319 -19.802 1.00 95.06 393 ASP A CA 1
ATOM 3107 C C . ASP A 1 393 ? 18.767 -17.044 -19.065 1.00 95.06 393 ASP A C 1
ATOM 3109 O O . ASP A 1 393 ? 18.733 -17.013 -17.833 1.00 95.06 393 ASP A O 1
ATOM 3113 N N . ALA A 1 394 ? 19.083 -15.969 -19.797 1.00 96.19 394 ALA A N 1
ATOM 3114 C CA . ALA A 1 394 ? 19.373 -14.665 -19.199 1.00 96.19 394 ALA A CA 1
ATOM 3115 C C . ALA A 1 394 ? 18.159 -14.121 -18.424 1.00 96.19 394 ALA A C 1
ATOM 3117 O O . ALA A 1 394 ? 18.298 -13.656 -17.289 1.00 96.19 394 ALA A O 1
ATOM 3118 N N . TYR A 1 395 ? 16.959 -14.252 -18.998 1.00 96.31 395 TYR A N 1
ATOM 3119 C CA . TYR A 1 395 ? 15.711 -13.869 -18.343 1.00 96.31 395 TYR A CA 1
ATOM 3120 C C . TYR A 1 395 ? 15.477 -14.639 -17.041 1.00 96.31 395 TYR A C 1
ATOM 3122 O O . TYR A 1 395 ? 15.309 -14.037 -15.979 1.00 96.31 395 TYR A O 1
ATOM 3130 N N . ASN A 1 396 ? 15.545 -15.969 -17.096 1.00 96.25 396 ASN A N 1
ATOM 3131 C CA . ASN A 1 396 ? 15.337 -16.832 -15.937 1.00 96.25 396 ASN A CA 1
ATOM 3132 C C . ASN A 1 396 ? 16.397 -16.606 -14.847 1.00 96.25 396 ASN A C 1
ATOM 3134 O O . ASN A 1 396 ? 16.072 -16.622 -13.658 1.00 96.25 396 ASN A O 1
ATOM 3138 N N . ALA A 1 397 ? 17.652 -16.344 -15.223 1.00 95.75 397 ALA A N 1
ATOM 3139 C CA . ALA A 1 397 ? 18.706 -15.991 -14.275 1.00 95.75 397 ALA A CA 1
ATOM 3140 C C . ALA A 1 397 ? 18.406 -14.667 -13.552 1.00 95.75 397 ALA A C 1
ATOM 3142 O O . ALA A 1 397 ? 18.535 -14.594 -12.324 1.00 95.75 397 ALA A O 1
ATOM 3143 N N . CYS A 1 398 ? 17.951 -13.646 -14.286 1.00 97.44 398 CYS A N 1
ATOM 3144 C CA . CYS A 1 398 ? 17.522 -12.378 -13.704 1.00 97.44 398 CYS A CA 1
ATOM 3145 C C . CYS A 1 398 ? 16.340 -12.574 -12.742 1.00 97.44 398 CYS A C 1
ATOM 3147 O O . CYS A 1 398 ? 16.409 -12.141 -11.588 1.00 97.44 398 CYS A O 1
ATOM 3149 N N . VAL A 1 399 ? 15.283 -13.274 -13.178 1.00 97.38 399 VAL A N 1
ATOM 3150 C CA . VAL A 1 399 ? 14.082 -13.501 -12.358 1.00 97.38 399 VAL A CA 1
ATOM 3151 C C . VAL A 1 399 ? 14.453 -14.245 -11.081 1.00 97.38 399 VAL A C 1
ATOM 3153 O O . VAL A 1 399 ? 14.093 -13.802 -9.994 1.00 97.38 399 VAL A O 1
ATOM 3156 N N . LYS A 1 400 ? 15.258 -15.310 -11.170 1.00 97.00 400 LYS A N 1
ATOM 3157 C CA . LYS A 1 400 ? 15.747 -16.041 -9.994 1.00 97.00 400 LYS A CA 1
ATOM 3158 C C . LYS A 1 400 ? 16.490 -15.125 -9.016 1.00 97.00 400 LYS A C 1
ATOM 3160 O O . LYS A 1 400 ? 16.222 -15.180 -7.819 1.00 97.00 400 LYS A O 1
ATOM 3165 N N . LYS A 1 401 ? 17.381 -14.254 -9.504 1.00 97.19 401 LYS A N 1
ATOM 3166 C CA . LYS A 1 401 ? 18.091 -13.279 -8.657 1.00 97.19 401 LYS A CA 1
ATOM 3167 C C . LYS A 1 401 ? 17.120 -12.307 -7.975 1.00 97.19 401 LYS A C 1
ATOM 3169 O O . LYS A 1 401 ? 17.268 -12.045 -6.780 1.00 97.19 401 LYS A O 1
ATOM 3174 N N . SER A 1 402 ? 16.119 -11.805 -8.702 1.00 96.94 402 SER A N 1
ATOM 3175 C CA . SER A 1 402 ? 15.076 -10.930 -8.147 1.00 96.94 402 SER A CA 1
ATOM 3176 C C . SER A 1 402 ? 14.284 -11.636 -7.039 1.00 96.94 402 SER A C 1
ATOM 3178 O O . SER A 1 402 ? 14.151 -11.103 -5.936 1.00 96.94 402 SER A O 1
ATOM 3180 N N . LEU A 1 403 ? 13.854 -12.879 -7.277 1.00 97.12 403 LEU A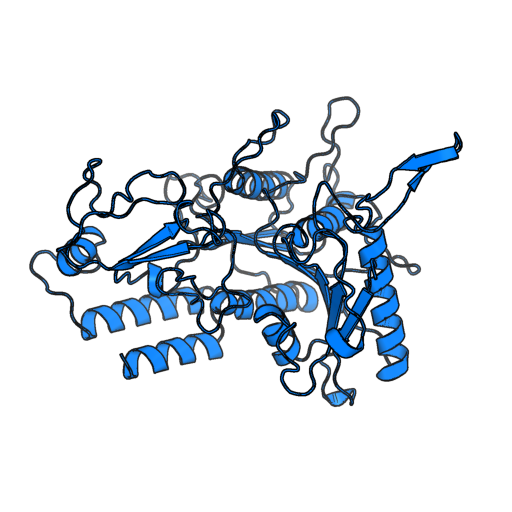 N 1
ATOM 3181 C CA . LEU A 1 403 ? 13.112 -13.682 -6.303 1.00 97.12 403 LEU A CA 1
ATOM 3182 C C . LEU A 1 403 ? 13.905 -13.944 -5.024 1.00 97.12 403 LEU A C 1
ATOM 3184 O O . LEU A 1 403 ? 13.365 -13.754 -3.934 1.00 97.12 403 LEU A O 1
ATOM 3188 N N . GLU A 1 404 ? 15.174 -14.345 -5.132 1.00 96.69 404 GLU A N 1
ATOM 3189 C CA . GLU A 1 404 ? 16.019 -14.558 -3.952 1.00 96.69 404 GLU A CA 1
ATOM 3190 C C . GLU A 1 404 ? 16.254 -13.253 -3.182 1.00 96.69 404 GLU A C 1
ATOM 3192 O O . GLU A 1 404 ? 16.201 -13.253 -1.953 1.00 96.69 404 GLU A O 1
ATOM 3197 N N . THR A 1 405 ? 16.418 -12.124 -3.880 1.00 95.62 405 THR A N 1
ATOM 3198 C CA . THR A 1 405 ? 16.553 -10.806 -3.237 1.00 95.62 405 THR A CA 1
ATOM 3199 C C . THR A 1 405 ? 15.303 -10.447 -2.431 1.00 95.62 405 THR A C 1
ATOM 3201 O O . THR A 1 405 ? 15.395 -10.100 -1.251 1.00 95.62 405 THR A O 1
ATOM 3204 N N . LEU A 1 406 ? 14.118 -10.560 -3.035 1.00 96.81 406 LEU A N 1
ATOM 3205 C CA . LEU A 1 406 ? 12.863 -10.230 -2.362 1.00 96.81 406 LEU A CA 1
ATOM 3206 C C . LEU A 1 406 ? 12.545 -11.211 -1.223 1.00 96.81 406 LEU A C 1
ATOM 3208 O O . LEU A 1 406 ? 12.059 -10.799 -0.169 1.00 96.81 406 LEU A O 1
ATOM 3212 N N . LYS A 1 407 ? 12.867 -12.499 -1.391 1.00 96.00 407 LYS A N 1
ATOM 3213 C CA . LYS A 1 407 ? 12.722 -13.528 -0.352 1.00 96.00 407 LYS A CA 1
ATOM 3214 C C . LYS A 1 407 ? 13.647 -13.277 0.837 1.00 96.00 407 LYS A C 1
ATOM 3216 O O . LYS A 1 407 ? 13.187 -13.353 1.974 1.00 96.00 407 LYS A O 1
ATOM 3221 N N . ALA A 1 408 ? 14.914 -12.930 0.602 1.00 95.12 408 ALA A N 1
ATOM 3222 C CA . ALA A 1 408 ? 15.857 -12.570 1.665 1.00 95.12 408 ALA A CA 1
ATOM 3223 C C . ALA A 1 408 ? 15.368 -11.355 2.469 1.00 95.12 408 ALA A C 1
ATOM 3225 O O . ALA A 1 408 ? 15.525 -11.302 3.688 1.00 95.12 408 ALA A O 1
ATOM 3226 N N . ARG A 1 409 ? 14.686 -10.421 1.796 1.00 94.75 409 ARG A N 1
ATOM 3227 C CA . ARG A 1 409 ? 14.016 -9.274 2.419 1.00 94.75 409 ARG A CA 1
ATOM 3228 C C . ARG A 1 409 ? 12.637 -9.603 3.001 1.00 94.75 409 ARG A C 1
ATOM 3230 O O . ARG A 1 409 ? 11.980 -8.699 3.487 1.00 94.75 409 ARG A O 1
ATOM 3237 N N . LYS A 1 410 ? 12.175 -10.858 2.988 1.00 96.31 410 LYS A N 1
ATOM 3238 C CA . LYS A 1 410 ? 10.840 -11.271 3.473 1.00 96.31 410 LYS A CA 1
ATOM 3239 C C . LYS A 1 410 ? 9.669 -10.558 2.773 1.00 96.31 410 LYS A C 1
ATOM 3241 O O . LYS A 1 410 ? 8.591 -10.443 3.343 1.00 96.31 410 LYS A O 1
ATOM 3246 N N . LEU A 1 411 ? 9.870 -10.093 1.540 1.00 96.69 411 LEU A N 1
ATOM 3247 C CA . LEU A 1 411 ? 8.863 -9.388 0.732 1.00 96.69 411 LEU A CA 1
ATOM 3248 C C . LEU A 1 411 ? 8.088 -10.323 -0.200 1.00 96.69 411 LEU A C 1
ATOM 3250 O O . LEU A 1 411 ? 7.151 -9.888 -0.860 1.00 96.69 411 LEU A O 1
ATOM 3254 N N . LEU A 1 412 ? 8.476 -11.600 -0.253 1.00 96.19 412 LEU A N 1
ATOM 3255 C CA . LEU A 1 412 ? 7.744 -12.665 -0.926 1.00 96.19 412 LEU A CA 1
ATOM 3256 C C . LEU A 1 412 ? 7.529 -13.830 0.032 1.00 96.19 412 LEU A C 1
ATOM 3258 O O . LEU A 1 412 ? 8.451 -14.268 0.723 1.00 96.19 412 LEU A O 1
ATOM 3262 N N . THR A 1 413 ? 6.317 -14.373 0.012 1.00 96.38 413 THR A N 1
ATOM 3263 C CA . THR A 1 413 ? 6.010 -15.638 0.678 1.00 96.38 413 THR A CA 1
ATOM 3264 C C . THR A 1 413 ? 6.530 -16.817 -0.157 1.00 96.38 413 THR A C 1
ATOM 3266 O O . THR A 1 413 ? 6.721 -16.680 -1.373 1.00 96.38 413 THR A O 1
ATOM 3269 N N . PRO A 1 414 ? 6.711 -18.010 0.443 1.00 95.38 414 PRO A N 1
ATOM 3270 C CA . PRO A 1 414 ? 7.051 -19.219 -0.309 1.00 95.38 414 PRO A CA 1
ATOM 3271 C C . PRO A 1 414 ? 6.074 -19.507 -1.456 1.00 95.38 414 PRO A C 1
ATOM 3273 O O . PRO A 1 414 ? 6.501 -19.853 -2.552 1.00 95.38 414 PRO A O 1
ATOM 3276 N N . ARG A 1 415 ? 4.773 -19.271 -1.235 1.00 94.19 415 ARG A N 1
ATOM 3277 C CA . ARG A 1 415 ? 3.727 -19.434 -2.253 1.00 94.19 415 ARG A CA 1
ATOM 3278 C C . ARG A 1 415 ? 3.968 -18.548 -3.476 1.00 94.19 415 ARG A C 1
ATOM 3280 O O . ARG A 1 415 ? 3.828 -19.001 -4.608 1.00 94.19 415 ARG A O 1
ATOM 3287 N N . VAL A 1 416 ? 4.304 -17.276 -3.265 1.00 94.69 416 VAL A N 1
ATOM 3288 C CA . VAL A 1 416 ? 4.540 -16.342 -4.374 1.00 94.69 416 VAL A CA 1
ATOM 3289 C C . VAL A 1 416 ? 5.864 -16.643 -5.080 1.00 94.69 416 VAL A C 1
ATOM 3291 O O . VAL A 1 416 ? 5.939 -16.554 -6.304 1.00 94.69 416 VAL A O 1
ATOM 3294 N N . HIS A 1 417 ? 6.893 -17.051 -4.336 1.00 95.19 417 HIS A N 1
ATOM 3295 C CA . HIS A 1 417 ? 8.157 -17.517 -4.917 1.00 95.19 417 HIS A CA 1
ATOM 3296 C C . HIS A 1 417 ? 7.946 -18.732 -5.834 1.00 95.19 417 HIS A C 1
ATOM 3298 O O . HIS A 1 417 ? 8.440 -18.755 -6.965 1.00 95.19 417 HIS A O 1
ATOM 3304 N N . GLU A 1 418 ? 7.139 -19.701 -5.396 1.00 94.38 418 GLU A N 1
ATOM 3305 C CA . GLU A 1 418 ? 6.785 -20.865 -6.205 1.00 94.38 418 GLU A CA 1
ATOM 3306 C C . GLU A 1 418 ? 6.001 -20.476 -7.464 1.00 94.38 418 GLU A C 1
ATOM 3308 O O . GLU A 1 418 ? 6.328 -20.957 -8.549 1.00 94.38 418 GLU A O 1
ATOM 3313 N N . PHE A 1 419 ? 5.038 -19.554 -7.356 1.00 92.88 419 PHE A N 1
ATOM 3314 C CA . PHE A 1 419 ? 4.293 -19.033 -8.508 1.00 92.88 419 PHE A CA 1
ATOM 3315 C C . PHE A 1 419 ? 5.227 -18.514 -9.614 1.00 92.88 419 PHE A C 1
ATOM 3317 O O . PHE A 1 419 ? 5.112 -18.931 -10.769 1.00 92.88 419 PHE A O 1
ATOM 3324 N N . TYR A 1 420 ? 6.197 -17.658 -9.276 1.00 94.19 420 TYR A N 1
ATOM 3325 C CA . TYR A 1 420 ? 7.161 -17.169 -10.268 1.00 94.19 420 TYR A CA 1
ATOM 3326 C C . TYR A 1 420 ? 8.078 -18.280 -10.789 1.00 94.19 420 TYR A C 1
ATOM 3328 O O . TYR A 1 420 ? 8.393 -18.316 -11.978 1.00 94.19 420 TYR A O 1
ATOM 3336 N N . THR A 1 421 ? 8.467 -19.221 -9.928 1.00 92.88 421 THR A N 1
ATOM 3337 C CA . THR A 1 421 ? 9.289 -20.373 -10.321 1.00 92.88 421 THR A CA 1
ATOM 3338 C C . THR A 1 421 ? 8.580 -21.273 -11.332 1.00 92.88 421 THR A C 1
ATOM 3340 O O . THR A 1 421 ? 9.209 -21.763 -12.268 1.00 92.88 421 THR A O 1
ATOM 3343 N N . GLN A 1 422 ? 7.272 -21.476 -11.187 1.00 92.00 422 GLN A N 1
ATOM 3344 C CA . GLN A 1 422 ? 6.461 -22.214 -12.155 1.00 92.00 422 GLN A CA 1
ATOM 3345 C C . GLN A 1 422 ? 6.291 -21.427 -13.464 1.00 92.00 422 GLN A C 1
ATOM 3347 O O . GLN A 1 422 ? 6.390 -22.004 -14.550 1.00 92.00 422 GLN A O 1
ATOM 3352 N N . ARG A 1 423 ? 6.122 -20.101 -13.387 1.00 87.75 423 ARG A N 1
ATOM 3353 C CA . ARG A 1 423 ? 6.023 -19.230 -14.569 1.00 87.75 423 ARG A CA 1
ATOM 3354 C C . ARG A 1 423 ? 7.300 -19.237 -15.422 1.00 87.75 423 ARG A C 1
ATOM 3356 O O . ARG A 1 423 ? 7.208 -19.295 -16.641 1.00 87.75 423 ARG A O 1
ATOM 3363 N N . MET A 1 424 ? 8.481 -19.292 -14.799 1.00 88.12 424 MET A N 1
ATOM 3364 C CA . MET A 1 424 ? 9.772 -19.443 -15.503 1.00 88.12 424 MET A CA 1
ATOM 3365 C C . MET A 1 424 ? 9.923 -20.763 -16.281 1.00 88.12 424 MET A C 1
ATOM 3367 O O . MET A 1 424 ? 10.786 -20.870 -17.149 1.00 88.12 424 MET A O 1
ATOM 3371 N N . LYS A 1 425 ? 9.150 -21.804 -15.933 1.00 80.44 425 LYS A N 1
ATOM 3372 C CA . LYS A 1 425 ? 9.183 -23.100 -16.636 1.00 80.44 425 LYS A CA 1
ATOM 3373 C C . LYS A 1 425 ? 8.270 -23.123 -17.860 1.00 80.44 425 LYS A C 1
ATOM 3375 O O . LYS A 1 425 ? 8.484 -23.936 -18.754 1.00 80.44 425 LYS A O 1
ATOM 3380 N N . THR A 1 426 ? 7.229 -22.295 -17.851 1.00 75.44 426 THR A N 1
ATOM 3381 C CA . THR A 1 426 ? 6.141 -22.304 -18.840 1.00 75.44 426 THR A CA 1
ATOM 3382 C C . THR A 1 426 ? 6.334 -21.253 -19.929 1.00 75.44 426 THR A C 1
ATOM 3384 O O . THR A 1 426 ? 6.052 -21.544 -21.088 1.00 75.44 426 THR A O 1
ATOM 3387 N N . ASN A 1 427 ? 6.880 -20.088 -19.573 1.00 58.25 427 ASN A N 1
ATOM 3388 C CA . ASN A 1 427 ? 7.514 -19.149 -20.506 1.00 58.25 427 ASN A CA 1
ATOM 3389 C C . ASN A 1 427 ? 8.919 -19.640 -20.829 1.00 58.25 427 ASN A C 1
ATOM 3391 O O . ASN A 1 427 ? 9.371 -19.564 -21.994 1.00 58.25 427 ASN A O 1
#

Foldseek 3Di:
DFDKDKDKFADQELVLAPLEAELEDEAADPCQQEWNDDPPCVVADVVCRCLNPWLLNVLCVVVRHMYTYITARQDQPFGHDWDQDPVRDIDPGDGPPLALLVSLVSLVVNQVVCCVRHVHGRPAYAYEYAASSLVSVVVCLQDPPSQQDPVRDGSHQEYERHAYHLLPDASFDDDPNDTPQLQDPVSLVSGHAYEYEHEPQAQAFDPDDDPPQAGRGSRVSNVSSLLVCVVSVNQLRYAYAYAYLWHRDQLGNPDCQDDDPWFRGHNCSQQSSLVVVQRCCCRPVVDHAFHHADQDCSRQVPPSPPDRPRHHQDALCRQLPQFGKAQAAVVPPPRARRTIGTDGQDQPDKFDAGNVRHGDCQLPPPDTDGGHHSQSSCCVVVLDPPPDDDDLVSSLVSNVVSLVVCVVSSSGDPVSSVVVVVVSVVD

pLDDT: mean 88.99, std 10.84, range [50.12, 98.81]